Protein AF-0000000079938559 (afdb_homodimer)

Foldseek 3Di:
DPPPVVVVVVVVVVVVVVVCVVPCCPPCPPVLVVLLVLLLVLQLQLLQQLLLLLLVCLVQQNDDLLLQLLLLLVLLVVLVVVLVVVCVVVVHDPCVVVDPVLLVLLLVLLQLSLLLSSLLSLLSNWFFLLLLLLLLLLLLLLLQVCCCVVVVDDQDPLSVLLNVLSVVLLVLSLVCCVVQGDPPDDNVSNVSSSVSSNVSSNSLSVSLQSLLVSLVVPDDVSVLSVSSSSSSVSSNVVSQVVCVVVVHHPVVLVVCQDPRGNVHNVVSVVSSNSSNVSSVSNSSSLSSNCNSDNSSVSSLSSSVSSLVSSVVSCVPVVRDCDPSNVVSVVSSVSSSVSSVVVVVVVVVVVVVVVVVVVVVVVVVVVD/DPPPPVVVVVVVVVVVCVVCVVPVVPPCPPVNVVLLVLLLVLQLQLLQQLLVLLLVCLVQQNDDLLLQLLLLLVLLVVLVVVLVVVCVVVVHDPCVVVDPVLLVLLLVLLQLSLLLSSLLSLLSNWFFLLLLLLLLLLLLLLLQVCCCVPVVDDQDPLSVLLNVLSVVLLVLSLVCCVVQGDPPDDNVSNVSSSVSSNVSSNSLSVSLQSLLVSLVVPDDPSVLSVSSSSSSVSSNVVSQVVQVVVVHHPVVLVVCQDPRGNVHNVVSVVSSNSSNVSSVSNSSSLSSNCNSDNSLVSSLSSSVSSLVSSVVSCVPVVRDCDPSNVVSVVSSVSSSVSSVVVVVVVVVVVVVVVVVVVVVVVVVVVD

Solvent-accessible surface area (backbone atoms only — not comparable to full-atom values): 36363 Å² total; per-residue (Å²): 140,80,70,63,68,61,57,58,52,51,48,52,52,44,52,52,43,53,61,50,61,64,57,57,82,47,71,69,45,70,62,55,54,48,53,51,52,50,21,49,51,29,25,53,54,9,47,48,50,22,56,54,39,53,39,51,42,39,74,39,49,45,78,57,48,42,57,54,24,25,31,45,28,59,31,34,69,70,47,50,64,54,51,51,51,51,24,68,73,69,71,46,64,87,74,67,86,64,44,73,64,56,52,54,49,26,36,53,50,6,43,50,50,30,52,30,38,40,24,41,28,44,10,50,65,43,36,48,54,34,58,42,28,57,37,35,44,41,17,59,38,39,35,52,51,48,40,33,69,74,69,62,45,84,79,48,72,37,44,51,48,15,36,51,29,32,51,50,18,49,49,47,50,61,69,42,38,82,74,56,50,51,89,90,59,53,72,69,53,39,50,51,11,49,52,27,20,42,47,22,13,46,44,48,36,51,48,39,52,54,50,36,60,56,46,70,76,50,89,50,69,65,56,53,54,52,41,48,37,43,14,24,46,36,12,27,50,52,26,50,51,48,25,49,71,72,75,32,51,75,63,46,52,52,47,34,24,70,74,42,26,77,79,33,43,69,51,43,51,48,43,46,52,48,25,15,53,23,26,34,32,20,52,49,10,47,53,46,36,23,66,75,64,32,33,67,57,37,51,52,50,53,40,56,46,26,56,51,34,26,53,46,21,36,72,75,69,58,48,77,75,50,72,65,52,50,51,23,48,50,32,37,53,51,16,50,51,28,38,54,50,35,52,49,50,50,52,49,51,52,51,52,51,51,48,52,51,50,53,51,53,50,56,56,67,76,100,136,83,74,59,66,63,56,56,53,52,47,53,53,46,52,54,44,52,64,52,57,61,55,72,74,53,77,72,43,72,61,53,55,48,51,50,51,50,22,50,50,29,25,52,54,8,48,47,50,22,55,54,38,53,39,51,42,39,75,41,49,45,78,58,49,42,57,54,25,24,31,46,28,58,28,35,69,71,46,50,63,54,51,51,52,50,25,68,73,69,70,46,64,87,74,67,86,63,42,73,64,56,50,54,49,26,36,53,50,6,44,51,48,31,50,31,37,39,24,41,29,45,10,50,65,45,36,50,53,33,56,42,27,57,38,35,45,41,18,58,39,40,36,51,52,48,40,33,68,73,68,62,45,85,79,47,72,38,45,49,47,15,36,52,29,31,50,50,18,49,50,47,49,61,71,41,40,83,73,56,48,51,88,90,60,54,71,68,53,38,50,52,10,49,52,27,21,41,49,22,14,47,43,48,37,51,48,39,52,54,51,36,62,54,45,70,76,50,89,51,71,66,57,52,55,51,40,48,36,43,16,25,46,36,14,26,51,51,25,48,52,48,24,49,71,71,74,32,52,76,62,46,53,52,48,36,22,70,72,42,27,74,81,33,44,69,51,42,52,50,44,47,52,47,24,15,53,24,26,35,30,20,51,50,10,47,53,46,37,24,67,76,63,32,33,66,57,38,51,52,50,52,41,57,47,25,56,53,33,26,53,45,21,37,71,74,69,59,49,78,76,51,72,66,52,49,50,24,50,50,32,37,52,52,16,51,50,27,39,54,49,36,53,49,50,50,51,47,52,51,51,52,51,51,48,53,51,49,52,51,54,51,56,57,67,76,100

Radius of gyration: 33.61 Å; Cα contacts (8 Å, |Δi|>4): 898; chains: 2; bounding box: 85×91×62 Å

Structure (mmCIF, N/CA/C/O backbone):
data_AF-0000000079938559-model_v1
#
loop_
_entity.id
_entity.type
_entity.pdbx_description
1 polymer 'Probable purine permease'
#
loop_
_atom_site.group_PDB
_atom_site.id
_atom_site.type_symbol
_atom_site.label_atom_id
_atom_site.label_alt_id
_atom_site.label_comp_id
_atom_site.label_asym_id
_atom_site.label_entity_id
_atom_site.label_seq_id
_atom_site.pdbx_PDB_ins_code
_atom_site.Cartn_x
_atom_site.Cartn_y
_atom_site.Cartn_z
_atom_site.occupancy
_atom_site.B_iso_or_equiv
_atom_site.auth_seq_id
_atom_site.auth_comp_id
_atom_site.auth_asym_id
_atom_site.auth_atom_id
_atom_site.pdbx_PDB_model_num
ATOM 1 N N . MET A 1 1 ? 52.281 -33.75 9.203 1 24.31 1 MET A N 1
ATOM 2 C CA . MET A 1 1 ? 51.469 -33.969 8.008 1 24.31 1 MET A CA 1
ATOM 3 C C . MET A 1 1 ? 50.375 -32.938 7.875 1 24.31 1 MET A C 1
ATOM 5 O O . MET A 1 1 ? 49.188 -33.219 8.031 1 24.31 1 MET A O 1
ATOM 9 N N . GLU A 1 2 ? 50.562 -31.609 8.328 1 29.75 2 GLU A N 1
ATOM 10 C CA . GLU A 1 2 ? 49.844 -30.391 8.641 1 29.75 2 GLU A CA 1
ATOM 11 C C . GLU A 1 2 ? 49.438 -29.641 7.371 1 29.75 2 GLU A C 1
ATOM 13 O O . GLU A 1 2 ? 48.844 -28.562 7.441 1 29.75 2 GLU A O 1
ATOM 18 N N . ASN A 1 3 ? 50.031 -30 6.168 1 33.53 3 ASN A N 1
ATOM 19 C CA . ASN A 1 3 ? 49.969 -29.172 4.965 1 33.53 3 ASN A CA 1
ATOM 20 C C . ASN A 1 3 ? 48.625 -29.391 4.23 1 33.53 3 ASN A C 1
ATOM 22 O O . ASN A 1 3 ? 48.5 -28.984 3.072 1 33.53 3 ASN A O 1
ATOM 26 N N . ALA A 1 4 ? 47.781 -30.203 4.672 1 37.44 4 ALA A N 1
ATOM 27 C CA . ALA A 1 4 ? 46.656 -30.641 3.857 1 37.44 4 ALA A CA 1
ATOM 28 C C . ALA A 1 4 ? 45.594 -29.547 3.742 1 37.44 4 ALA A C 1
ATOM 30 O O . ALA A 1 4 ? 44.75 -29.578 2.85 1 37.44 4 ALA A O 1
ATOM 31 N N . PRO A 1 5 ? 45.562 -28.672 4.789 1 41.84 5 PRO A N 1
ATOM 32 C CA . PRO A 1 5 ? 44.375 -27.797 4.703 1 41.84 5 PRO A CA 1
ATOM 33 C C . PRO A 1 5 ? 44.531 -26.734 3.613 1 41.84 5 PRO A C 1
ATOM 35 O O . PRO A 1 5 ? 43.531 -26.078 3.244 1 41.84 5 PRO A O 1
ATOM 38 N N . GLN A 1 6 ? 45.75 -26.344 3.189 1 37.72 6 GLN A N 1
ATOM 39 C CA . GLN A 1 6 ? 45.938 -25.281 2.223 1 37.72 6 GLN A CA 1
ATOM 40 C C . GLN A 1 6 ? 45.531 -25.703 0.821 1 37.72 6 GLN A C 1
ATOM 42 O O . GLN A 1 6 ? 45.125 -24.875 0.005 1 37.72 6 GLN A O 1
ATOM 47 N N . ALA A 1 7 ? 45.719 -26.953 0.452 1 38.47 7 ALA A N 1
ATOM 48 C CA . ALA A 1 7 ? 45.438 -27.406 -0.907 1 38.47 7 ALA A CA 1
ATOM 49 C C . ALA A 1 7 ? 43.938 -27.359 -1.189 1 38.47 7 ALA A C 1
ATOM 51 O O . ALA A 1 7 ? 43.5 -27.031 -2.303 1 38.47 7 ALA A O 1
ATOM 52 N N . GLN A 1 8 ? 43.094 -27.703 -0.12 1 34.47 8 GLN A N 1
ATOM 53 C CA . GLN A 1 8 ? 41.656 -27.719 -0.363 1 34.47 8 GLN A CA 1
ATOM 54 C C . GLN A 1 8 ? 41.125 -26.297 -0.535 1 34.47 8 GLN A C 1
ATOM 56 O O . GLN A 1 8 ? 40.156 -26.094 -1.259 1 34.47 8 GLN A O 1
ATOM 61 N N . ALA A 1 9 ? 41.719 -25.312 0.162 1 37.81 9 ALA A N 1
ATOM 62 C CA . ALA A 1 9 ? 41.25 -23.938 -0.044 1 37.81 9 ALA A CA 1
ATOM 63 C C . ALA A 1 9 ? 41.625 -23.438 -1.444 1 37.81 9 ALA A C 1
ATOM 65 O O . ALA A 1 9 ? 40.844 -22.719 -2.066 1 37.81 9 ALA A O 1
ATOM 66 N N . GLN A 1 10 ? 42.812 -23.781 -1.834 1 34.56 10 GLN A N 1
ATOM 67 C CA . GLN A 1 10 ? 43.188 -23.344 -3.166 1 34.56 10 GLN A CA 1
ATOM 68 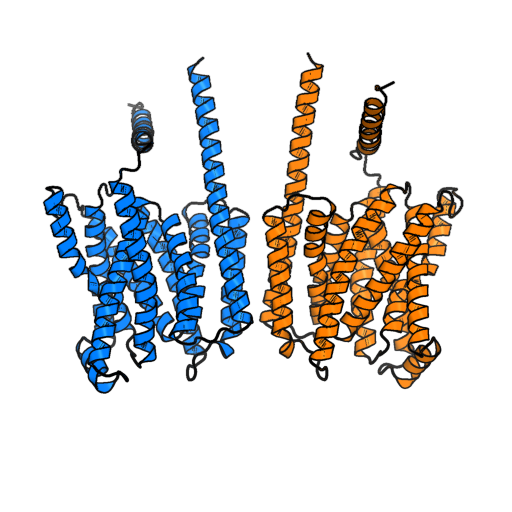C C . GLN A 1 10 ? 42.344 -23.984 -4.242 1 34.56 10 GLN A C 1
ATOM 70 O O . GLN A 1 10 ? 42.031 -23.359 -5.266 1 34.56 10 GLN A O 1
ATOM 75 N N . ALA A 1 11 ? 41.906 -25.281 -4.031 1 36.03 11 ALA A N 1
ATOM 76 C CA . ALA A 1 11 ? 41.062 -25.938 -5.02 1 36.03 11 ALA A CA 1
ATOM 77 C C . ALA A 1 11 ? 39.656 -25.344 -5.02 1 36.03 11 ALA A C 1
ATOM 79 O O . ALA A 1 11 ? 39.031 -25.234 -6.07 1 36.03 11 ALA A O 1
ATOM 80 N N . GLU A 1 12 ? 39.125 -24.969 -3.809 1 36.56 12 GLU A N 1
ATOM 81 C CA . GLU A 1 12 ? 37.812 -24.359 -3.789 1 36.56 12 GLU A CA 1
ATOM 82 C C . GLU A 1 12 ? 37.844 -22.969 -4.395 1 36.56 12 GLU A C 1
ATOM 84 O O . GLU A 1 12 ? 36.906 -22.562 -5.094 1 36.56 12 GLU A O 1
ATOM 89 N N . THR A 1 13 ? 38.938 -22.188 -4.121 1 36.44 13 THR A N 1
ATOM 90 C CA . THR A 1 13 ? 39.062 -20.891 -4.781 1 36.44 13 THR A CA 1
ATOM 91 C C . THR A 1 13 ? 39.312 -21.062 -6.273 1 36.44 13 THR A C 1
ATOM 93 O O . THR A 1 13 ? 38.875 -20.25 -7.086 1 36.44 13 THR A O 1
ATOM 96 N N . ALA A 1 14 ? 40.125 -22.094 -6.656 1 35.94 14 ALA A N 1
ATOM 97 C CA . ALA A 1 14 ? 40.375 -22.344 -8.078 1 35.94 14 ALA A CA 1
ATOM 98 C C . ALA A 1 14 ? 39.094 -22.812 -8.781 1 35.94 14 ALA A C 1
ATOM 100 O O . ALA A 1 14 ? 38.844 -22.453 -9.93 1 35.94 14 ALA A O 1
ATOM 101 N N . SER A 1 15 ? 38.406 -23.75 -8.109 1 31.62 15 SER A N 1
ATOM 102 C CA . SER A 1 15 ? 37.156 -24.203 -8.742 1 31.62 15 SER A CA 1
ATOM 103 C C . SER A 1 15 ? 36.125 -23.078 -8.805 1 31.62 15 SER A C 1
ATOM 105 O O . SER A 1 15 ? 35.344 -23.016 -9.758 1 31.62 15 SER A O 1
ATOM 107 N N . SER A 1 16 ? 36.031 -22.203 -7.734 1 36 16 SER A N 1
ATOM 108 C CA . SER A 1 16 ? 35.125 -21.062 -7.855 1 36 16 SER A CA 1
ATOM 109 C C . SER A 1 16 ? 35.625 -20.078 -8.914 1 36 16 SER A C 1
ATOM 111 O O . SER A 1 16 ? 34.812 -19.453 -9.609 1 36 16 SER A O 1
ATOM 113 N N . THR A 1 17 ? 37 -19.875 -8.992 1 34.97 17 THR A N 1
ATOM 114 C CA . THR A 1 17 ? 37.594 -19.031 -10.016 1 34.97 17 THR A CA 1
ATOM 115 C C . THR A 1 17 ? 37.375 -19.625 -11.406 1 34.97 17 THR A C 1
ATOM 117 O O . THR A 1 17 ? 37.219 -18.891 -12.383 1 34.97 17 THR A O 1
ATOM 120 N N . GLN A 1 18 ? 37.656 -20.938 -11.492 1 33.56 18 GLN A N 1
ATOM 121 C CA . GLN A 1 18 ? 37.469 -21.484 -12.828 1 33.56 18 GLN A CA 1
ATOM 122 C C . GLN A 1 18 ? 36.031 -21.297 -13.305 1 33.56 18 GLN A C 1
ATOM 124 O O . GLN A 1 18 ? 35.781 -21.031 -14.484 1 33.56 18 GLN A O 1
ATOM 129 N N . ASN A 1 19 ? 35.062 -21.547 -12.359 1 34.47 19 ASN A N 1
ATOM 130 C CA . ASN A 1 19 ? 33.688 -21.406 -12.836 1 34.47 19 ASN A CA 1
ATOM 131 C C . ASN A 1 19 ? 33.344 -19.938 -13.062 1 34.47 19 ASN A C 1
ATOM 133 O O . ASN A 1 19 ? 32.406 -19.625 -13.82 1 34.47 19 ASN A O 1
ATOM 137 N N . HIS A 1 20 ? 34 -18.938 -12.289 1 33.53 20 HIS A N 1
ATOM 138 C CA . HIS A 1 20 ? 33.75 -17.547 -12.633 1 33.53 20 HIS A CA 1
ATOM 139 C C . HIS A 1 20 ? 34.469 -17.172 -13.93 1 33.53 20 HIS A C 1
ATOM 141 O O . HIS A 1 20 ? 34.156 -16.141 -14.531 1 33.53 20 HIS A O 1
ATOM 147 N N . THR A 1 21 ? 35.719 -17.625 -14.141 1 34.19 21 THR A N 1
ATOM 148 C CA . THR A 1 21 ? 36.406 -17.25 -15.383 1 34.19 21 THR A CA 1
ATOM 149 C C . THR A 1 21 ? 35.562 -17.672 -16.594 1 34.19 21 THR A C 1
ATOM 151 O O . THR A 1 21 ? 35.844 -17.297 -17.719 1 34.19 21 THR A O 1
ATOM 154 N N . HIS A 1 22 ? 34.875 -18.688 -16.5 1 29.72 22 HIS A N 1
ATOM 155 C CA . HIS A 1 22 ? 33.938 -18.672 -17.625 1 29.72 22 HIS A CA 1
ATOM 156 C C . HIS A 1 22 ? 33.031 -17.438 -17.562 1 29.72 22 HIS A C 1
ATOM 158 O O . HIS A 1 22 ? 31.922 -17.484 -17.016 1 29.72 22 HIS A O 1
ATOM 164 N N . LYS A 1 23 ? 33.406 -16.297 -16.812 1 33.25 23 LYS A N 1
ATOM 165 C CA . LYS A 1 23 ? 32.938 -15 -17.297 1 33.25 23 LYS A CA 1
ATOM 166 C C . LYS A 1 23 ? 32.875 -14.984 -18.828 1 33.25 23 LYS A C 1
ATOM 168 O O . LYS A 1 23 ? 33.906 -15 -19.5 1 33.25 23 LYS A O 1
ATOM 173 N N . GLU A 1 24 ? 32 -15.57 -19.328 1 32.53 24 GLU A N 1
ATOM 174 C CA . GLU A 1 24 ? 31.359 -15.328 -20.609 1 32.53 24 GLU A CA 1
ATOM 175 C C . GLU A 1 24 ? 31.219 -13.828 -20.875 1 32.53 24 GLU A C 1
ATOM 177 O O . GLU A 1 24 ? 30.469 -13.133 -20.188 1 32.53 24 GLU A O 1
ATOM 182 N N . THR A 1 25 ? 32.125 -12.93 -20.781 1 36.91 25 THR A N 1
ATOM 183 C CA . THR A 1 25 ? 31.891 -11.984 -21.875 1 36.91 25 THR A CA 1
ATOM 184 C C . THR A 1 25 ? 31.031 -12.625 -22.969 1 36.91 25 THR A C 1
ATOM 186 O O . THR A 1 25 ? 31.562 -13.141 -23.953 1 36.91 25 THR A O 1
ATOM 189 N N . LYS A 1 26 ? 30.609 -13.734 -22.625 1 40.03 26 LYS A N 1
ATOM 190 C CA . LYS A 1 26 ? 29.922 -14.695 -23.484 1 40.03 26 LYS A CA 1
ATOM 191 C C . LYS A 1 26 ? 29.172 -13.984 -24.594 1 40.03 26 LYS A C 1
ATOM 193 O O . LYS A 1 26 ? 28.25 -13.203 -24.328 1 40.03 26 LYS A O 1
ATOM 198 N N . THR A 1 27 ? 29.734 -13.453 -25.453 1 41.72 27 THR A N 1
ATOM 199 C CA . THR A 1 27 ? 29.062 -13.328 -26.734 1 41.72 27 THR A CA 1
ATOM 200 C C . THR A 1 27 ? 27.797 -14.188 -26.781 1 41.72 27 THR A C 1
ATOM 202 O O . THR A 1 27 ? 27.875 -15.422 -26.812 1 41.72 27 THR A O 1
ATOM 205 N N . THR A 1 28 ? 26.953 -14.016 -25.828 1 55.56 28 THR A N 1
ATOM 206 C CA . THR A 1 28 ? 25.656 -14.68 -25.781 1 55.56 28 THR A CA 1
ATOM 207 C C . THR A 1 28 ? 25.297 -15.258 -27.156 1 55.56 28 THR A C 1
ATOM 209 O O . THR A 1 28 ? 25.047 -14.516 -28.094 1 55.56 28 THR A O 1
ATOM 212 N N . SER A 1 29 ? 25.922 -16.516 -27.422 1 76.56 29 SER A N 1
ATOM 213 C CA . SER A 1 29 ? 25.719 -17.281 -28.656 1 76.56 29 SER A CA 1
ATOM 214 C C . SER A 1 29 ? 24.297 -17.156 -29.156 1 76.56 29 SER A C 1
ATOM 216 O O . SER A 1 29 ? 23.375 -16.906 -28.375 1 76.56 29 SER A O 1
ATOM 218 N N . LYS A 1 30 ? 24.188 -16.734 -30.344 1 86.06 30 LYS A N 1
ATOM 219 C CA . LYS A 1 30 ? 22.906 -16.703 -31.047 1 86.06 30 LYS A CA 1
ATOM 220 C C . LYS A 1 30 ? 22.016 -17.859 -30.594 1 86.06 30 LYS A C 1
ATOM 222 O O . LYS A 1 30 ? 20.797 -17.703 -30.469 1 86.06 30 LYS A O 1
ATOM 227 N N . ILE A 1 31 ? 22.719 -18.875 -30.172 1 82.94 31 ILE A N 1
ATOM 228 C CA . ILE A 1 31 ? 21.953 -20.062 -29.766 1 82.94 31 ILE A CA 1
ATOM 229 C C . ILE A 1 31 ? 21.359 -19.828 -28.375 1 82.94 31 ILE A C 1
ATOM 231 O O . ILE A 1 31 ? 20.234 -20.234 -28.094 1 82.94 31 ILE A O 1
ATOM 235 N N . TYR A 1 32 ? 22.141 -19.188 -27.547 1 88.88 32 TYR A N 1
ATOM 236 C CA . TYR A 1 32 ? 21.672 -18.891 -26.203 1 88.88 32 TYR A CA 1
ATOM 237 C C . TYR A 1 32 ? 20.469 -17.969 -26.234 1 88.88 32 TYR A C 1
ATOM 239 O O . TYR A 1 32 ? 19.453 -18.219 -25.562 1 88.88 32 TYR A O 1
ATOM 247 N N . MET A 1 33 ? 20.531 -16.984 -27.094 1 90.81 33 MET A N 1
ATOM 248 C CA . MET A 1 33 ? 19.438 -16.031 -27.203 1 90.81 33 MET A CA 1
ATOM 249 C C . MET A 1 33 ? 18.203 -16.672 -27.828 1 90.81 33 MET A C 1
ATOM 251 O O . MET A 1 33 ? 17.062 -16.328 -27.469 1 90.81 33 MET A O 1
ATOM 255 N N . LEU A 1 34 ? 18.438 -17.531 -28.703 1 90.06 34 LEU A N 1
ATOM 256 C CA . LEU A 1 34 ? 17.328 -18.234 -29.328 1 90.06 34 LEU A CA 1
ATOM 257 C C . LEU A 1 34 ? 16.641 -19.156 -28.328 1 90.06 34 LEU A C 1
ATOM 259 O O . LEU A 1 34 ? 15.406 -19.203 -28.266 1 90.06 34 LEU A O 1
ATOM 263 N N . LEU A 1 35 ? 17.422 -19.859 -27.547 1 90 35 LEU A N 1
ATOM 264 C CA . LEU A 1 35 ? 16.859 -20.766 -26.547 1 90 35 LEU A CA 1
ATOM 265 C C . LEU A 1 35 ? 16.109 -20 -25.469 1 90 35 LEU A C 1
ATOM 267 O O . LEU A 1 35 ? 15.039 -20.422 -25.031 1 90 35 LEU A O 1
ATOM 271 N N . LEU A 1 36 ? 16.688 -18.922 -25.141 1 92.62 36 LEU A N 1
ATOM 272 C CA . LEU A 1 36 ? 16.031 -18.062 -24.141 1 92.62 36 LEU A CA 1
ATOM 273 C C . LEU A 1 36 ? 14.703 -17.547 -24.672 1 92.62 36 LEU A C 1
ATOM 275 O O . LEU A 1 36 ? 13.695 -17.562 -23.953 1 92.62 36 LEU A O 1
ATOM 279 N N . GLY A 1 37 ? 14.703 -17.062 -25.906 1 93.56 37 GLY A N 1
ATOM 280 C CA . GLY A 1 37 ? 13.484 -16.578 -26.516 1 93.56 37 GLY A CA 1
ATOM 281 C C . GLY A 1 37 ? 12.406 -17.625 -26.641 1 93.56 37 GLY A C 1
ATOM 282 O O . GLY A 1 37 ? 11.234 -17.359 -26.359 1 93.56 37 GLY A O 1
ATOM 283 N N . ILE A 1 38 ? 12.781 -18.828 -26.922 1 93.5 38 ILE A N 1
ATOM 284 C CA . ILE A 1 38 ? 11.836 -19.938 -27.078 1 93.5 38 ILE A CA 1
ATOM 285 C C . ILE A 1 38 ? 11.234 -20.281 -25.719 1 93.5 38 ILE A C 1
ATOM 287 O O . ILE A 1 38 ? 10.023 -20.5 -25.609 1 93.5 38 ILE A O 1
ATOM 291 N N . ASN A 1 39 ? 12.047 -20.359 -24.75 1 94 39 ASN A N 1
ATOM 292 C CA . ASN A 1 39 ? 11.539 -20.688 -23.422 1 94 39 ASN A CA 1
ATOM 293 C C . ASN A 1 39 ? 10.625 -19.594 -22.875 1 94 39 ASN A C 1
ATOM 295 O O . ASN A 1 39 ? 9.641 -19.891 -22.203 1 94 39 ASN A O 1
ATOM 299 N N . TYR A 1 40 ? 10.93 -18.391 -23.188 1 93.44 40 TYR A N 1
ATOM 300 C CA . TYR A 1 40 ? 10.055 -17.297 -22.781 1 93.44 40 TYR A CA 1
ATOM 301 C C . TYR A 1 40 ? 8.703 -17.391 -23.469 1 93.44 40 TYR A C 1
ATOM 303 O O . TYR A 1 40 ? 7.664 -17.172 -22.844 1 93.44 40 TYR A O 1
ATOM 311 N N . LEU A 1 41 ? 8.758 -17.656 -24.688 1 94.56 41 LEU A N 1
ATOM 312 C CA . LEU A 1 41 ? 7.516 -17.797 -25.453 1 94.56 41 LEU A CA 1
ATOM 313 C C . LEU A 1 41 ? 6.684 -18.953 -24.922 1 94.56 41 LEU A C 1
ATOM 315 O O . LEU A 1 41 ? 5.461 -18.844 -24.797 1 94.56 41 LEU A O 1
ATOM 319 N N . CYS A 1 42 ? 7.34 -20.047 -24.609 1 94.56 42 CYS A N 1
ATOM 320 C CA . CYS A 1 42 ? 6.656 -21.203 -24.031 1 94.56 42 CYS A CA 1
ATOM 321 C C . CYS A 1 42 ? 6.047 -20.859 -22.688 1 94.56 42 CYS A C 1
ATOM 323 O O . CYS A 1 42 ? 4.902 -21.219 -22.406 1 94.56 42 CYS A O 1
ATOM 325 N N . LEU A 1 43 ? 6.773 -20.172 -21.984 1 95.38 43 LEU A N 1
ATOM 326 C CA . LEU A 1 43 ? 6.297 -19.797 -20.656 1 95.38 43 LEU A CA 1
ATOM 327 C C . LEU A 1 43 ? 5.102 -18.859 -20.766 1 95.38 43 LEU A C 1
ATOM 329 O O . LEU A 1 43 ? 4.109 -19.016 -20.047 1 95.38 43 LEU A O 1
ATOM 333 N N . PHE A 1 44 ? 5.168 -17.922 -21.641 1 94.75 44 PHE A N 1
ATOM 334 C CA . PHE A 1 44 ? 4.113 -16.922 -21.812 1 94.75 44 PHE A CA 1
ATOM 335 C C . PHE A 1 44 ? 2.826 -17.594 -22.297 1 94.75 44 PHE A C 1
ATOM 337 O O . PHE A 1 44 ? 1.78 -17.469 -21.656 1 94.75 44 PHE A O 1
ATOM 344 N N . VAL A 1 45 ? 2.986 -18.328 -23.328 1 94.44 45 VAL A N 1
ATOM 345 C CA . VAL A 1 45 ? 1.818 -18.969 -23.906 1 94.44 45 VAL A CA 1
ATOM 346 C C . VAL A 1 45 ? 1.286 -20.047 -22.953 1 94.44 45 VAL A C 1
ATOM 348 O O . VAL A 1 45 ? 0.074 -20.156 -22.75 1 94.44 45 VAL A O 1
ATOM 351 N N . GLY A 1 46 ? 2.154 -20.766 -22.406 1 95.75 46 GLY A N 1
ATOM 352 C CA . GLY A 1 46 ? 1.76 -21.828 -21.5 1 95.75 46 GLY A CA 1
ATOM 353 C C . GLY A 1 46 ? 1.067 -21.328 -20.25 1 95.75 46 GLY A C 1
ATOM 354 O O . GLY A 1 46 ? 0.003 -21.828 -19.875 1 95.75 46 GLY A O 1
ATOM 355 N N . SER A 1 47 ? 1.62 -20.344 -19.641 1 94.81 47 SER A N 1
ATOM 356 C CA . SER A 1 47 ? 1.105 -19.859 -18.375 1 94.81 47 SER A CA 1
ATOM 357 C C . SER A 1 47 ? -0.269 -19.219 -18.531 1 94.81 47 SER A C 1
ATOM 359 O O . SER A 1 47 ? -1.191 -19.5 -17.766 1 94.81 47 SER A O 1
ATOM 361 N N . VAL A 1 48 ? -0.476 -18.422 -19.516 1 94.75 48 VAL A N 1
ATOM 362 C CA . VAL A 1 48 ? -1.726 -17.703 -19.719 1 94.75 48 VAL A CA 1
ATOM 363 C C . VAL A 1 48 ? -2.824 -18.672 -20.156 1 94.75 48 VAL A C 1
ATOM 365 O O . VAL A 1 48 ? -3.898 -18.703 -19.547 1 94.75 48 VAL A O 1
ATOM 368 N N . THR A 1 49 ? -2.479 -19.516 -21.078 1 95.38 49 THR A N 1
ATOM 369 C CA . THR A 1 49 ? -3.492 -20.391 -21.641 1 95.38 49 THR A CA 1
ATOM 370 C C . THR A 1 49 ? -3.854 -21.5 -20.641 1 95.38 49 THR A C 1
ATOM 372 O O . THR A 1 49 ? -5.023 -21.875 -20.531 1 95.38 49 THR A O 1
ATOM 375 N N . SER A 1 50 ? -2.891 -21.984 -19.969 1 96.19 50 SER A N 1
ATOM 376 C CA . SER A 1 50 ? -3.164 -23.062 -19.031 1 96.19 50 SER A CA 1
ATOM 377 C C . SER A 1 50 ? -4.047 -22.578 -17.891 1 96.19 50 SER A C 1
ATOM 379 O O . SER A 1 50 ? -4.961 -23.281 -17.453 1 96.19 50 SER A O 1
ATOM 381 N N . THR A 1 51 ? -3.777 -21.406 -17.391 1 95.44 51 THR A N 1
ATOM 382 C CA . THR A 1 51 ? -4.566 -20.875 -16.281 1 95.44 51 THR A CA 1
ATOM 383 C C . THR A 1 51 ? -6.012 -20.641 -16.719 1 95.44 51 THR A C 1
ATOM 385 O O . THR A 1 51 ? -6.941 -21.016 -15.992 1 95.44 51 THR A O 1
ATOM 388 N N . LEU A 1 52 ? -6.195 -20.109 -17.891 1 95.19 52 LEU A N 1
ATOM 389 C CA . LEU A 1 52 ? -7.539 -19.828 -18.391 1 95.19 52 LEU A CA 1
ATOM 390 C C . LEU A 1 52 ? -8.281 -21.125 -18.703 1 95.19 52 LEU A C 1
ATOM 392 O O . LEU A 1 52 ? -9.469 -21.25 -18.391 1 95.19 52 LEU A O 1
ATOM 396 N N . LEU A 1 53 ? -7.578 -22.078 -19.234 1 95.25 53 LEU A N 1
ATOM 397 C CA . LEU A 1 53 ? -8.211 -23.359 -19.578 1 95.25 53 LEU A CA 1
ATOM 398 C C . LEU A 1 53 ? -8.555 -24.141 -18.312 1 95.25 53 LEU A C 1
ATOM 400 O O . LEU A 1 53 ? -9.555 -24.875 -18.281 1 95.25 53 LEU A O 1
ATOM 404 N N . SER A 1 54 ? -7.715 -24.047 -17.375 1 95.69 54 SER A N 1
ATOM 405 C CA . SER A 1 54 ? -8.008 -24.719 -16.109 1 95.69 54 SER A CA 1
ATOM 406 C C . SER A 1 54 ? -9.289 -24.172 -15.477 1 95.69 54 SER A C 1
ATOM 408 O O . SER A 1 54 ? -10.086 -24.938 -14.922 1 95.69 54 SER A O 1
ATOM 410 N N . LYS A 1 55 ? -9.461 -22.922 -15.586 1 95.44 55 LYS A N 1
ATOM 411 C CA . LYS A 1 55 ? -10.695 -22.328 -15.07 1 95.44 55 LYS A CA 1
ATOM 412 C C . LYS A 1 55 ? -11.898 -22.734 -15.922 1 95.44 55 LYS A C 1
ATOM 414 O O . LYS A 1 55 ? -13 -22.922 -15.406 1 95.44 55 LYS A O 1
ATOM 419 N N . PHE A 1 56 ? -11.727 -22.828 -17.188 1 94.88 56 PHE A N 1
ATOM 420 C CA . PHE A 1 56 ? -12.773 -23.266 -18.109 1 94.88 56 PHE A CA 1
ATOM 421 C C . PHE A 1 56 ? -13.328 -24.625 -17.672 1 94.88 56 PHE A C 1
ATOM 423 O O . PHE A 1 56 ? -14.539 -24.844 -17.703 1 94.88 56 PHE A O 1
ATOM 430 N N . TYR A 1 57 ? -12.453 -25.453 -17.219 1 94 57 TYR A N 1
ATOM 431 C CA . TYR A 1 57 ? -12.836 -26.781 -16.734 1 94 57 TYR A CA 1
ATOM 432 C C . TYR A 1 57 ? -13.781 -26.672 -15.547 1 94 57 TYR A C 1
ATOM 434 O O . TYR A 1 57 ? -14.82 -27.344 -15.508 1 94 57 TYR A O 1
ATOM 442 N N . PHE A 1 58 ? -13.531 -25.812 -14.672 1 92.38 58 PHE A N 1
ATOM 443 C CA . PHE A 1 58 ? -14.312 -25.719 -13.445 1 92.38 58 PHE A CA 1
ATOM 444 C C . PHE A 1 58 ? -15.586 -24.922 -13.68 1 92.38 58 PHE A C 1
ATOM 446 O O . PHE A 1 58 ? -16.625 -25.188 -13.062 1 92.38 58 PHE A O 1
ATOM 453 N N . ILE A 1 59 ? -15.516 -23.938 -14.5 1 91.5 59 ILE A N 1
ATOM 454 C CA . ILE A 1 59 ? -16.688 -23.109 -14.781 1 91.5 59 ILE A CA 1
ATOM 455 C C . ILE A 1 59 ? -17.766 -23.969 -15.453 1 91.5 59 ILE A C 1
ATOM 457 O O . ILE A 1 59 ? -18.953 -23.781 -15.195 1 91.5 59 ILE A O 1
ATOM 461 N N . HIS A 1 60 ? -17.359 -24.938 -16.25 1 91.81 60 HIS A N 1
ATOM 462 C CA . HIS A 1 60 ? -18.312 -25.766 -16.984 1 91.81 60 HIS A CA 1
ATOM 463 C C . HIS A 1 60 ? -18.547 -27.094 -16.281 1 91.81 60 HIS A C 1
ATOM 465 O O . HIS A 1 60 ? -18.656 -28.141 -16.922 1 91.81 60 HIS A O 1
ATOM 471 N N . LYS A 1 61 ? -18.422 -27.062 -14.969 1 86.81 61 LYS A N 1
ATOM 472 C CA . LYS A 1 61 ? -18.922 -28.094 -14.055 1 86.81 61 LYS A CA 1
ATOM 473 C C . LYS A 1 61 ? -17.953 -29.266 -13.961 1 86.81 61 LYS A C 1
ATOM 475 O O . LYS A 1 61 ? -18.359 -30.391 -13.695 1 86.81 61 LYS A O 1
ATOM 480 N N . GLY A 1 62 ? -16.719 -28.953 -14.352 1 87.62 62 GLY A N 1
ATOM 481 C CA . GLY A 1 62 ? -15.711 -29.891 -13.906 1 87.62 62 GLY A CA 1
ATOM 482 C C . GLY A 1 62 ? -15.539 -29.922 -12.398 1 87.62 62 GLY A C 1
ATOM 483 O O . GLY A 1 62 ? -15.352 -28.875 -11.773 1 87.62 62 GLY A O 1
ATOM 484 N N . SER A 1 63 ? -15.664 -31.016 -11.82 1 82.62 63 SER A N 1
ATOM 485 C CA . SER A 1 63 ? -15.781 -31.016 -10.367 1 82.62 63 SER A CA 1
ATOM 486 C C . SER A 1 63 ? -14.57 -31.688 -9.711 1 82.62 63 SER A C 1
ATOM 488 O O . SER A 1 63 ? -14.336 -31.516 -8.516 1 82.62 63 SER A O 1
ATOM 490 N N . SER A 1 64 ? -13.82 -32.344 -10.508 1 88.94 64 SER A N 1
ATOM 491 C CA . SER A 1 64 ? -12.742 -33.094 -9.867 1 88.94 64 SER A CA 1
ATOM 492 C C . SER A 1 64 ? -11.461 -32.281 -9.805 1 88.94 64 SER A C 1
ATOM 494 O O . SER A 1 64 ? -10.891 -31.922 -10.844 1 88.94 64 SER A O 1
ATOM 496 N N . ARG A 1 65 ? -10.977 -32.094 -8.625 1 92.75 65 ARG A N 1
ATOM 497 C CA . ARG A 1 65 ? -9.734 -31.375 -8.414 1 92.75 65 ARG A CA 1
ATOM 498 C C . ARG A 1 65 ? -8.523 -32.25 -8.742 1 92.75 65 ARG A C 1
ATOM 500 O O . ARG A 1 65 ? -7.484 -31.75 -9.164 1 92.75 65 ARG A O 1
ATOM 507 N N . TRP A 1 66 ? -8.719 -33.469 -8.586 1 92.5 66 TRP A N 1
ATOM 508 C CA . TRP A 1 66 ? -7.629 -34.406 -8.867 1 92.5 66 TRP A CA 1
ATOM 509 C C . T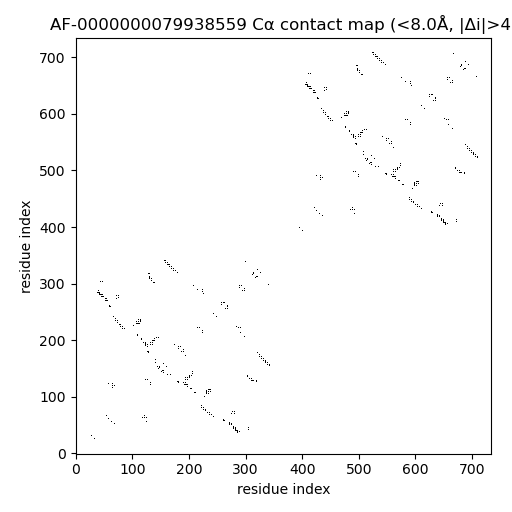RP A 1 66 ? -7.414 -34.562 -10.375 1 92.5 66 TRP A C 1
ATOM 511 O O . TRP A 1 66 ? -6.281 -34.719 -10.828 1 92.5 66 TRP A O 1
ATOM 521 N N . VAL A 1 67 ? -8.5 -34.438 -11.117 1 92.25 67 VAL A N 1
ATOM 522 C CA . VAL A 1 67 ? -8.367 -34.469 -12.57 1 92.25 67 VAL A CA 1
ATOM 523 C C . VAL A 1 67 ? -7.617 -33.219 -13.039 1 92.25 67 VAL A C 1
ATOM 525 O O . VAL A 1 67 ? -6.715 -33.312 -13.875 1 92.25 67 VAL A O 1
ATOM 528 N N . SER A 1 68 ? -8.039 -32.156 -12.469 1 93.81 68 SER A N 1
ATOM 529 C CA . SER A 1 68 ? -7.355 -30.906 -12.82 1 93.81 68 SER A CA 1
ATOM 530 C C . SER A 1 68 ? -5.879 -30.969 -12.445 1 93.81 68 SER A C 1
ATOM 532 O O . SER A 1 68 ? -5.031 -30.406 -13.156 1 93.81 68 SER A O 1
ATOM 534 N N . THR A 1 69 ? -5.508 -31.547 -11.32 1 95.62 69 THR A N 1
ATOM 535 C CA . THR A 1 69 ? -4.121 -31.703 -10.891 1 95.62 69 THR A CA 1
ATOM 536 C C . THR A 1 69 ? -3.373 -32.656 -11.836 1 95.62 69 THR A C 1
ATOM 538 O O . THR A 1 69 ? -2.229 -32.375 -12.203 1 95.62 69 THR A O 1
ATOM 541 N N . TRP A 1 70 ? -4 -33.656 -12.219 1 94.81 70 TRP A N 1
ATOM 542 C CA . TRP A 1 70 ? -3.412 -34.656 -13.078 1 94.81 70 TRP A CA 1
ATOM 543 C C . TRP A 1 70 ? -3.102 -34.094 -14.461 1 94.81 70 TRP A C 1
ATOM 545 O O . TRP A 1 70 ? -2.031 -34.344 -15.016 1 94.81 70 TRP A O 1
ATOM 555 N N . VAL A 1 71 ? -3.953 -33.344 -15.008 1 94.44 71 VAL A N 1
ATOM 556 C CA . VAL A 1 71 ? -3.797 -32.812 -16.359 1 94.44 71 VAL A CA 1
ATOM 557 C C . VAL A 1 71 ? -2.631 -31.844 -16.406 1 94.44 71 VAL A C 1
ATOM 559 O O . VAL A 1 71 ? -2.049 -31.609 -17.469 1 94.44 71 VAL A O 1
ATOM 562 N N . GLN A 1 72 ? -2.258 -31.234 -15.273 1 96.06 72 GLN A N 1
ATOM 563 C CA . GLN A 1 72 ? -1.158 -30.281 -15.227 1 96.06 72 GLN A CA 1
ATOM 564 C C . GLN A 1 72 ? 0.181 -30.969 -15.484 1 96.06 72 GLN A C 1
ATOM 566 O O . GLN A 1 72 ? 1.074 -30.391 -16.094 1 96.06 72 GLN A O 1
ATOM 571 N N . SER A 1 73 ? 0.336 -32.188 -15 1 94.44 73 SER A N 1
ATOM 572 C CA . SER A 1 73 ? 1.643 -32.812 -15.078 1 94.44 73 SER A CA 1
ATOM 573 C C . SER A 1 73 ? 1.618 -34 -16.047 1 94.44 73 SER A C 1
ATOM 575 O O . SER A 1 73 ? 2.666 -34.562 -16.375 1 94.44 73 SER A O 1
ATOM 577 N N . ALA A 1 74 ? 0.527 -34.344 -16.625 1 94.06 74 ALA A N 1
ATOM 578 C CA . ALA A 1 74 ? 0.368 -35.531 -17.453 1 94.06 74 ALA A CA 1
ATOM 579 C C . ALA A 1 74 ? 1.009 -35.344 -18.828 1 94.06 74 ALA A C 1
ATOM 581 O O . ALA A 1 74 ? 1.104 -36.281 -19.609 1 94.06 74 ALA A O 1
ATOM 582 N N . GLY A 1 75 ? 1.464 -34.219 -19.141 1 94.31 75 GLY A N 1
ATOM 583 C CA . GLY A 1 75 ? 2.039 -33.969 -20.453 1 94.31 75 GLY A CA 1
ATOM 584 C C . GLY A 1 75 ? 3.5 -34.344 -20.547 1 94.31 75 GLY A C 1
ATOM 585 O O . GLY A 1 75 ? 4.16 -34.062 -21.547 1 94.31 75 GLY A O 1
ATOM 586 N N . PHE A 1 76 ? 4.051 -35.094 -19.594 1 93.62 76 PHE A N 1
ATOM 587 C CA . PHE A 1 76 ? 5.48 -35.375 -19.547 1 93.62 76 PHE A CA 1
ATOM 588 C C . PHE A 1 76 ? 5.91 -36.219 -20.734 1 93.62 76 PHE A C 1
ATOM 590 O O . PHE A 1 76 ? 7.035 -36.094 -21.219 1 93.62 76 PHE A O 1
ATOM 597 N N . PRO A 1 77 ? 5.086 -37.062 -21.312 1 92.81 77 PRO A N 1
ATOM 598 C CA . PRO A 1 77 ? 5.512 -37.844 -22.484 1 92.81 77 PRO A CA 1
ATOM 599 C C . PRO A 1 77 ? 5.754 -36.969 -23.719 1 92.81 77 PRO A C 1
ATOM 601 O O . PRO A 1 77 ? 6.438 -37.406 -24.656 1 92.81 77 PRO A O 1
ATOM 604 N N . LEU A 1 78 ? 5.18 -35.875 -23.766 1 92.12 78 LEU A N 1
ATOM 605 C CA . LEU A 1 78 ? 5.402 -34.969 -24.891 1 92.12 78 LEU A CA 1
ATOM 606 C C . LEU A 1 78 ? 6.859 -34.531 -24.938 1 92.12 78 LEU A C 1
ATOM 608 O O . LEU A 1 78 ? 7.305 -34 -25.953 1 92.12 78 LEU A O 1
ATOM 612 N N . LEU A 1 79 ? 7.578 -34.781 -23.859 1 92.06 79 LEU A N 1
ATOM 613 C CA . LEU A 1 79 ? 8.984 -34.406 -23.797 1 92.06 79 LEU A CA 1
ATOM 614 C C . LEU A 1 79 ? 9.867 -35.438 -24.453 1 92.06 79 LEU A C 1
ATOM 616 O O . LEU A 1 79 ? 11.031 -35.188 -24.766 1 92.06 79 LEU A O 1
ATOM 620 N N . LEU A 1 80 ? 9.391 -36.656 -24.719 1 90.44 80 LEU A N 1
ATOM 621 C CA . LEU A 1 80 ? 10.188 -37.75 -25.234 1 90.44 80 LEU A CA 1
ATOM 622 C C . LEU A 1 80 ? 10.695 -37.438 -26.625 1 90.44 80 LEU A C 1
ATOM 624 O O . LEU A 1 80 ? 11.883 -37.625 -26.922 1 90.44 80 LEU A O 1
ATOM 628 N N . PRO A 1 81 ? 9.789 -36.906 -27.5 1 88.12 81 PRO A N 1
ATOM 629 C CA . PRO A 1 81 ? 10.312 -36.562 -28.828 1 88.12 81 PRO A CA 1
ATOM 630 C C . PRO A 1 81 ? 11.375 -35.469 -28.75 1 88.12 81 PRO A C 1
ATOM 632 O O . PRO A 1 81 ? 12.32 -35.438 -29.547 1 88.12 81 PRO A O 1
ATOM 635 N N . LEU A 1 82 ? 11.227 -34.562 -27.828 1 86.12 82 LEU A N 1
ATOM 636 C CA . LEU A 1 82 ? 12.211 -33.5 -27.656 1 86.12 82 LEU A CA 1
ATOM 637 C C . LEU A 1 82 ? 13.539 -34.094 -27.172 1 86.12 82 LEU A C 1
ATOM 639 O O . LEU A 1 82 ? 14.602 -33.688 -27.641 1 86.12 82 LEU A O 1
ATOM 643 N N . ILE A 1 83 ? 13.484 -35 -26.266 1 86.75 83 ILE A N 1
ATOM 644 C CA . ILE A 1 83 ? 14.68 -35.656 -25.75 1 86.75 83 ILE A CA 1
ATOM 645 C C . ILE A 1 83 ? 15.375 -36.406 -26.875 1 86.75 83 ILE A C 1
ATOM 647 O O . ILE A 1 83 ? 16.594 -36.344 -27.031 1 86.75 83 ILE A O 1
ATOM 651 N N . TYR A 1 84 ? 14.602 -37.062 -27.625 1 86 84 TYR A N 1
ATOM 652 C CA . TYR A 1 84 ? 15.148 -37.812 -28.75 1 86 84 TYR A CA 1
ATOM 653 C C . TYR A 1 84 ? 15.836 -36.906 -29.734 1 86 84 TYR A C 1
ATOM 655 O O . TYR A 1 84 ? 16.922 -37.219 -30.234 1 86 84 TYR A O 1
ATOM 663 N N . PHE A 1 85 ? 15.203 -35.875 -30.016 1 85.44 85 PHE A N 1
ATOM 664 C CA . PHE A 1 85 ? 15.758 -34.906 -30.953 1 85.44 85 PHE A CA 1
ATOM 665 C C . PHE A 1 85 ? 17.062 -34.344 -30.422 1 85.44 85 PHE A C 1
ATOM 667 O O . PHE A 1 85 ? 18.047 -34.188 -31.156 1 85.44 85 PHE A O 1
ATOM 674 N N . LEU A 1 86 ? 17.156 -34 -29.172 1 82.81 86 LEU A N 1
ATOM 675 C CA . LEU A 1 86 ? 18.344 -33.406 -28.578 1 82.81 86 LEU A CA 1
ATOM 676 C C . LEU A 1 86 ? 19.484 -34.406 -28.531 1 82.81 86 LEU A C 1
ATOM 678 O O . LEU A 1 86 ? 20.656 -34.031 -28.734 1 82.81 86 LEU A O 1
ATOM 682 N N . PHE A 1 87 ? 19.203 -35.625 -28.359 1 83.06 87 PHE A N 1
ATOM 683 C CA . PHE A 1 87 ? 20.219 -36.656 -28.312 1 83.06 87 PHE A CA 1
ATOM 684 C C . PHE A 1 87 ? 20.766 -36.938 -29.703 1 83.06 87 PHE A C 1
ATOM 686 O O . PHE A 1 87 ? 21.984 -37.125 -29.875 1 83.06 87 PHE A O 1
ATOM 693 N N . ARG A 1 88 ? 19.922 -36.906 -30.594 1 82.25 88 ARG A N 1
ATOM 694 C CA . ARG A 1 88 ? 20.344 -37.125 -31.969 1 82.25 88 ARG A CA 1
ATOM 695 C C . ARG A 1 88 ? 21.234 -35.969 -32.469 1 82.25 88 ARG A C 1
ATOM 697 O O . ARG A 1 88 ? 22.203 -36.219 -33.188 1 82.25 88 ARG A O 1
ATOM 704 N N . SER A 1 89 ? 20.953 -34.844 -32 1 81.81 89 SER A N 1
ATOM 705 C CA . SER A 1 89 ? 21.703 -33.688 -32.469 1 81.81 89 SER A CA 1
ATOM 706 C C . SER A 1 89 ? 23.031 -33.531 -31.734 1 81.81 89 SER A C 1
ATOM 708 O O . SER A 1 89 ? 23.984 -33 -32.281 1 81.81 89 SER A O 1
ATOM 710 N N . THR A 1 90 ? 23.156 -33.969 -30.484 1 78.69 90 THR A N 1
ATOM 711 C CA . THR A 1 90 ? 24.375 -33.781 -29.703 1 78.69 90 THR A CA 1
ATOM 712 C C . THR A 1 90 ? 25.219 -35.031 -29.672 1 78.69 90 THR A C 1
ATOM 714 O O . THR A 1 90 ? 26.391 -35 -29.328 1 78.69 90 THR A O 1
ATOM 717 N N . GLY A 1 91 ? 24.672 -36.125 -30.062 1 78.44 91 GLY A N 1
ATOM 718 C CA . GLY A 1 91 ? 25.391 -37.406 -30.078 1 78.44 91 GLY A CA 1
ATOM 719 C C . GLY A 1 91 ? 25.484 -38.062 -28.703 1 78.44 91 GLY A C 1
ATOM 720 O O . GLY A 1 91 ? 26.219 -39.031 -28.516 1 78.44 91 GLY A O 1
ATOM 721 N N . ARG A 1 92 ? 24.734 -37.562 -27.828 1 79.88 92 ARG A N 1
ATOM 722 C CA . ARG A 1 92 ? 24.766 -38.094 -26.469 1 79.88 92 ARG A CA 1
ATOM 723 C C . ARG A 1 92 ? 23.641 -39.094 -26.266 1 79.88 92 ARG A C 1
ATOM 725 O O . ARG A 1 92 ? 22.578 -38.969 -26.875 1 79.88 92 ARG A O 1
ATOM 732 N N . ARG A 1 93 ? 23.922 -40.156 -25.469 1 83.38 93 ARG A N 1
ATOM 733 C CA . ARG A 1 93 ? 22.875 -41.094 -25.109 1 83.38 93 ARG A CA 1
ATOM 734 C C . ARG A 1 93 ? 21.984 -40.5 -24.016 1 83.38 93 ARG A C 1
ATOM 736 O O . ARG A 1 93 ? 22.453 -39.781 -23.141 1 83.38 93 ARG A O 1
ATOM 743 N N . PRO A 1 94 ? 20.672 -40.875 -24.141 1 83.12 94 PRO A N 1
ATOM 744 C CA . PRO A 1 94 ? 19.75 -40.375 -23.109 1 83.12 94 PRO A CA 1
ATOM 745 C C . PRO A 1 94 ? 20.141 -40.844 -21.703 1 83.12 94 PRO A C 1
ATOM 747 O O . PRO A 1 94 ? 20.594 -42 -21.531 1 83.12 94 PRO A O 1
ATOM 750 N N . PHE A 1 95 ? 20.109 -39.938 -20.719 1 84.31 95 PHE A N 1
ATOM 751 C CA . PHE A 1 95 ? 20.281 -40.219 -19.297 1 84.31 95 PHE A CA 1
ATOM 752 C C . PHE A 1 95 ? 21.734 -40.562 -18.984 1 84.31 95 PHE A C 1
ATOM 754 O O . PHE A 1 95 ? 22.016 -41.25 -18.016 1 84.31 95 PHE A O 1
ATOM 761 N N . THR A 1 96 ? 22.531 -40.156 -19.969 1 79.94 96 THR A N 1
ATOM 762 C CA . THR A 1 96 ? 23.953 -40.25 -19.688 1 79.94 96 THR A CA 1
ATOM 763 C C . THR A 1 96 ? 24.391 -39.219 -18.672 1 79.94 96 THR A C 1
ATOM 765 O O . THR A 1 96 ? 24.156 -38 -18.859 1 79.94 96 THR A O 1
ATOM 768 N N . GLY A 1 97 ? 24.922 -39.531 -17.594 1 79.38 97 GLY A N 1
ATOM 769 C CA . GLY A 1 97 ? 25.375 -38.625 -16.547 1 79.38 97 GLY A CA 1
ATOM 770 C C . GLY A 1 97 ? 24.312 -38.344 -15.5 1 79.38 97 GLY A C 1
ATOM 771 O O . GLY A 1 97 ? 24.516 -37.531 -14.609 1 79.38 97 GLY A O 1
ATOM 772 N N . PHE A 1 98 ? 23.172 -38.938 -15.852 1 86.19 98 PHE A N 1
ATOM 773 C CA . PHE A 1 98 ? 22.078 -38.812 -14.891 1 86.19 98 PHE A CA 1
ATOM 774 C C . PHE A 1 98 ? 22.344 -39.656 -13.664 1 86.19 98 PHE A C 1
ATOM 776 O O . PHE A 1 98 ? 21.969 -40.844 -13.625 1 86.19 98 PHE A O 1
ATOM 783 N N . THR A 1 99 ? 22.969 -39.062 -12.617 1 87.25 99 THR A N 1
ATOM 784 C CA . THR A 1 99 ? 23.391 -39.75 -11.398 1 87.25 99 THR A CA 1
ATOM 785 C C . THR A 1 99 ? 22.188 -40.094 -10.523 1 87.25 99 THR A C 1
ATOM 787 O O . THR A 1 99 ? 21.094 -39.562 -10.727 1 87.25 99 THR A O 1
ATOM 790 N N . SER A 1 100 ? 22.406 -41.031 -9.633 1 91.44 100 SER A N 1
ATOM 791 C CA . SER A 1 100 ? 21.359 -41.406 -8.688 1 91.44 100 SER A CA 1
ATOM 792 C C . SER A 1 100 ? 20.922 -40.219 -7.855 1 91.44 100 SER A C 1
ATOM 794 O O . SER A 1 100 ? 19.75 -40.094 -7.496 1 91.44 100 SER A O 1
ATOM 796 N N . TYR A 1 101 ? 21.797 -39.344 -7.633 1 91.88 101 TYR A N 1
ATOM 797 C CA . TYR A 1 101 ? 21.469 -38.125 -6.891 1 91.88 101 TYR A CA 1
ATOM 798 C C . TYR A 1 101 ? 20.469 -37.281 -7.66 1 91.88 101 TYR A C 1
ATOM 800 O O . TYR A 1 101 ? 19.484 -36.812 -7.094 1 91.88 101 TYR A O 1
ATOM 808 N N . LEU A 1 102 ? 20.734 -37.094 -8.914 1 93.25 102 LEU A N 1
ATOM 809 C CA . LEU A 1 102 ? 19.844 -36.281 -9.742 1 93.25 102 LEU A CA 1
ATOM 810 C C . LEU A 1 102 ? 18.469 -36.906 -9.859 1 93.25 102 LEU A C 1
ATOM 812 O O . LEU A 1 102 ? 17.453 -36.219 -9.898 1 93.25 102 LEU A O 1
ATOM 816 N N . LEU A 1 103 ? 18.453 -38.219 -9.859 1 94.06 103 LEU A N 1
ATOM 817 C CA . LEU A 1 103 ? 17.188 -38.906 -9.953 1 94.06 103 LEU A CA 1
ATOM 818 C C . LEU A 1 103 ? 16.344 -38.719 -8.688 1 94.06 103 LEU A C 1
ATOM 820 O O . LEU A 1 103 ? 15.156 -38.406 -8.773 1 94.06 103 LEU A O 1
ATOM 824 N N . VAL A 1 104 ? 17 -38.812 -7.559 1 95 104 VAL A N 1
ATOM 825 C CA . VAL A 1 104 ? 16.297 -38.688 -6.289 1 95 104 VAL A CA 1
ATOM 826 C C . VAL A 1 104 ? 15.828 -37.219 -6.117 1 95 104 VAL A C 1
ATOM 828 O O . VAL A 1 104 ? 14.711 -37 -5.672 1 95 104 VAL A O 1
ATOM 831 N N . MET A 1 105 ? 16.656 -36.344 -6.492 1 94.56 105 MET A N 1
ATOM 832 C CA . MET A 1 105 ? 16.281 -34.938 -6.359 1 94.56 105 MET A CA 1
ATOM 833 C C . MET A 1 105 ? 15.156 -34.594 -7.316 1 94.56 105 MET A C 1
ATOM 835 O O . MET A 1 105 ? 14.227 -33.875 -6.945 1 94.56 105 MET A O 1
ATOM 839 N N . SER A 1 106 ? 15.289 -35.031 -8.508 1 95.19 106 SER A N 1
ATOM 840 C CA . SER A 1 106 ? 14.227 -34.781 -9.469 1 95.19 106 SER A CA 1
ATOM 841 C C . SER A 1 106 ? 12.898 -35.375 -9.008 1 95.19 106 SER A C 1
ATOM 843 O O . SER A 1 106 ? 11.852 -34.75 -9.172 1 95.19 106 SER A O 1
ATOM 845 N N . PHE A 1 107 ? 13.008 -36.531 -8.445 1 95.81 107 PHE A N 1
ATOM 846 C CA . PHE A 1 107 ? 11.805 -37.156 -7.949 1 95.81 107 PHE A CA 1
ATOM 847 C C . PHE A 1 107 ? 11.203 -36.375 -6.793 1 95.81 107 PHE A C 1
ATOM 849 O O . PHE A 1 107 ? 9.984 -36.188 -6.738 1 95.81 107 PHE A O 1
ATOM 856 N N . THR A 1 108 ? 11.992 -35.969 -5.898 1 95.5 108 THR A N 1
ATOM 857 C CA . THR A 1 108 ? 11.531 -35.188 -4.738 1 95.5 108 THR A CA 1
ATOM 858 C C . THR A 1 108 ? 10.938 -33.844 -5.168 1 95.5 108 THR A C 1
ATOM 860 O O . THR A 1 108 ? 9.883 -33.469 -4.68 1 95.5 108 THR A O 1
ATOM 863 N N . ILE A 1 109 ? 11.555 -33.188 -6.078 1 95.62 109 ILE A N 1
ATOM 864 C CA . ILE A 1 109 ? 11.039 -31.938 -6.605 1 95.62 109 ILE A CA 1
ATOM 865 C C . ILE A 1 109 ? 9.727 -32.188 -7.348 1 95.62 109 ILE A C 1
ATOM 867 O O . ILE A 1 109 ? 8.82 -31.359 -7.297 1 95.62 109 ILE A O 1
ATOM 871 N N . GLY A 1 110 ? 9.672 -33.281 -8.016 1 96.38 110 GLY A N 1
ATOM 872 C CA . GLY A 1 110 ? 8.445 -33.656 -8.695 1 96.38 110 GLY A CA 1
ATOM 873 C C . GLY A 1 110 ? 7.27 -33.812 -7.754 1 96.38 110 GLY A C 1
ATOM 874 O O . GLY A 1 110 ? 6.148 -33.406 -8.078 1 96.38 110 GLY A O 1
ATOM 875 N N . LEU A 1 111 ? 7.535 -34.375 -6.625 1 95.62 111 LEU A N 1
ATOM 876 C CA . LEU A 1 111 ? 6.48 -34.5 -5.629 1 95.62 111 LEU A CA 1
ATOM 877 C C . LEU A 1 111 ? 6.031 -33.125 -5.129 1 95.62 111 LEU A C 1
ATOM 879 O O . LEU A 1 111 ? 4.84 -32.906 -4.898 1 95.62 111 LEU A O 1
ATOM 883 N N . LEU A 1 112 ? 6.965 -32.281 -4.988 1 95.31 112 LEU A N 1
ATOM 884 C CA . LEU A 1 112 ? 6.648 -30.891 -4.605 1 95.31 112 LEU A CA 1
ATOM 885 C C . LEU A 1 112 ? 5.801 -30.219 -5.672 1 95.31 112 LEU A C 1
ATOM 887 O O . LEU A 1 112 ? 4.863 -29.484 -5.352 1 95.31 112 LEU A O 1
ATOM 891 N N . LEU A 1 113 ? 6.18 -30.453 -6.828 1 95.75 113 LEU A N 1
ATOM 892 C CA . LEU A 1 113 ? 5.418 -29.922 -7.953 1 95.75 113 LEU A CA 1
ATOM 893 C C . LEU A 1 113 ? 3.988 -30.469 -7.941 1 95.75 113 LEU A C 1
ATOM 895 O O . LEU A 1 113 ? 3.039 -29.719 -8.18 1 95.75 113 LEU A O 1
ATOM 899 N N . GLY A 1 114 ? 3.875 -31.719 -7.695 1 96.38 114 GLY A N 1
ATOM 900 C CA . GLY A 1 114 ? 2.549 -32.312 -7.609 1 96.38 114 GLY A CA 1
ATOM 901 C C . GLY A 1 114 ? 1.689 -31.703 -6.523 1 96.38 114 GLY A C 1
ATOM 902 O O . GLY A 1 114 ? 0.502 -31.438 -6.734 1 96.38 114 GLY A O 1
ATOM 903 N N . LEU A 1 115 ? 2.279 -31.484 -5.426 1 95.81 115 LEU A N 1
ATOM 904 C CA . LEU A 1 115 ? 1.57 -30.828 -4.328 1 95.81 115 LEU A CA 1
ATOM 905 C C . LEU A 1 115 ? 1.195 -29.406 -4.695 1 95.81 115 LEU A C 1
ATOM 907 O O . LEU A 1 115 ? 0.1 -28.938 -4.367 1 95.81 115 LEU A O 1
ATOM 911 N N . ASN A 1 116 ? 2.104 -28.719 -5.285 1 96.56 116 ASN A N 1
ATOM 912 C CA . ASN A 1 116 ? 1.827 -27.375 -5.762 1 96.56 116 ASN A CA 1
ATOM 913 C C . ASN A 1 116 ? 0.662 -27.359 -6.746 1 96.56 116 ASN A C 1
ATOM 915 O O . ASN A 1 116 ? -0.194 -26.469 -6.688 1 96.56 116 ASN A O 1
ATOM 919 N N . ASN A 1 117 ? 0.65 -28.312 -7.621 1 97.5 117 ASN A N 1
ATOM 920 C CA . ASN A 1 117 ? -0.433 -28.438 -8.594 1 97.5 117 ASN A CA 1
ATOM 921 C C . ASN A 1 117 ? -1.777 -28.656 -7.906 1 97.5 117 ASN A C 1
ATOM 923 O O . ASN A 1 117 ? -2.795 -28.109 -8.328 1 97.5 117 ASN A O 1
ATOM 927 N N . LEU A 1 118 ? -1.747 -29.484 -6.934 1 97.12 118 LEU A N 1
ATOM 928 C CA . LEU A 1 118 ? -2.977 -29.75 -6.195 1 97.12 118 LEU A CA 1
ATOM 929 C C . LEU A 1 118 ? -3.5 -28.469 -5.535 1 97.12 118 LEU A C 1
ATOM 931 O O . LEU A 1 118 ? -4.691 -28.172 -5.629 1 97.12 118 LEU A O 1
ATOM 935 N N . LEU A 1 119 ? -2.633 -27.766 -4.926 1 97.5 119 LEU A N 1
ATOM 936 C CA . LEU A 1 119 ? -3.021 -26.531 -4.27 1 97.5 119 LEU A CA 1
ATOM 937 C C . LEU A 1 119 ? -3.549 -25.516 -5.285 1 97.5 119 LEU A C 1
ATOM 939 O O . LEU A 1 119 ? -4.539 -24.828 -5.023 1 97.5 119 LEU A O 1
ATOM 943 N N . PHE A 1 120 ? -2.904 -25.484 -6.367 1 96.69 120 PHE A N 1
ATOM 944 C CA . PHE A 1 120 ? -3.352 -24.609 -7.453 1 96.69 120 PHE A CA 1
ATOM 945 C C . PHE A 1 120 ? -4.746 -25 -7.922 1 96.69 120 PHE A C 1
ATOM 947 O O . PHE A 1 120 ? -5.594 -24.141 -8.156 1 96.69 120 PHE A O 1
ATOM 954 N N . SER A 1 121 ? -5.004 -26.25 -8.023 1 96.62 121 SER A N 1
ATOM 955 C CA . SER A 1 121 ? -6.301 -26.75 -8.484 1 96.62 121 SER A CA 1
ATOM 956 C C . SER A 1 121 ? -7.402 -26.422 -7.48 1 96.62 121 SER A C 1
ATOM 958 O O . SER A 1 121 ? -8.516 -26.047 -7.867 1 96.62 121 SER A O 1
ATOM 960 N N . VAL A 1 122 ? -7.055 -26.547 -6.27 1 96.5 122 VAL A N 1
ATOM 961 C CA . VAL A 1 122 ? -8.016 -26.203 -5.23 1 96.5 122 VAL A CA 1
ATOM 962 C C . VAL A 1 122 ? -8.344 -24.703 -5.293 1 96.5 122 VAL A C 1
ATOM 964 O O . VAL A 1 122 ? -9.508 -24.312 -5.246 1 96.5 122 VAL A O 1
ATOM 967 N N . GLY A 1 123 ? -7.371 -23.953 -5.438 1 96.56 123 GLY A N 1
ATOM 968 C CA . GLY A 1 123 ? -7.57 -22.516 -5.543 1 96.56 123 GLY A CA 1
ATOM 969 C C . GLY A 1 123 ? -8.375 -22.109 -6.766 1 96.56 123 GLY A C 1
ATOM 970 O O . GLY A 1 123 ? -9.32 -21.328 -6.66 1 96.56 123 GLY A O 1
ATOM 971 N N . THR A 1 124 ? -8.023 -22.719 -7.84 1 95.06 124 THR A N 1
ATOM 972 C CA . THR A 1 124 ? -8.672 -22.375 -9.102 1 95.06 124 THR A CA 1
ATOM 973 C C . THR A 1 124 ? -10.125 -22.844 -9.102 1 95.06 124 THR A C 1
ATOM 975 O O . THR A 1 124 ? -10.969 -22.25 -9.789 1 95.06 124 THR A O 1
ATOM 978 N N . SER A 1 125 ? -10.484 -23.797 -8.344 1 95.38 125 SER A N 1
ATOM 979 C CA . SER A 1 125 ? -11.852 -24.312 -8.305 1 95.38 125 SER A CA 1
ATOM 980 C C . SER A 1 125 ? -12.766 -23.391 -7.504 1 95.38 125 SER A C 1
ATOM 982 O O . SER A 1 125 ? -13.961 -23.297 -7.793 1 95.38 125 SER A O 1
ATOM 984 N N . TYR A 1 126 ? -12.227 -22.672 -6.574 1 95.81 126 TYR A N 1
ATOM 985 C CA . TYR A 1 126 ? -13.086 -21.922 -5.668 1 95.81 126 TYR A CA 1
ATOM 986 C C . TYR A 1 126 ? -12.969 -20.422 -5.934 1 95.81 126 TYR A C 1
ATOM 988 O O . TYR A 1 126 ? -13.906 -19.656 -5.652 1 95.81 126 TYR A O 1
ATOM 996 N N . LEU A 1 127 ? -11.891 -20.031 -6.48 1 96.25 127 LEU A N 1
ATOM 997 C CA . LEU A 1 127 ? -11.648 -18.609 -6.617 1 96.25 127 LEU A CA 1
ATOM 998 C C . LEU A 1 127 ? -11.734 -18.172 -8.078 1 96.25 127 LEU A C 1
ATOM 1000 O O . LEU A 1 127 ? -11.523 -18.984 -8.984 1 96.25 127 LEU A O 1
ATOM 1004 N N . PRO A 1 128 ? -12.141 -16.906 -8.297 1 95.81 128 PRO A N 1
ATOM 1005 C CA . PRO A 1 128 ? -12 -16.375 -9.656 1 95.81 128 PRO A CA 1
ATOM 1006 C C . PRO A 1 128 ? -10.547 -16.328 -10.117 1 95.81 128 PRO A C 1
ATOM 1008 O O . PRO A 1 128 ? -9.633 -16.281 -9.289 1 95.81 128 PRO A O 1
ATOM 1011 N N . VAL A 1 129 ? -10.359 -16.328 -11.406 1 96 129 VAL A N 1
ATOM 1012 C CA . VAL A 1 129 ? -9.023 -16.359 -11.984 1 96 129 VAL A CA 1
ATOM 1013 C C . VAL A 1 129 ? -8.25 -15.109 -11.562 1 96 129 VAL A C 1
ATOM 1015 O O . VAL A 1 129 ? -7.062 -15.188 -11.234 1 96 129 VAL A O 1
ATOM 1018 N N . SER A 1 130 ? -8.891 -13.977 -11.586 1 95.38 130 SER A N 1
ATOM 1019 C CA . SER A 1 130 ? -8.242 -12.719 -11.242 1 95.38 130 SER A CA 1
ATOM 1020 C C . SER A 1 130 ? -7.742 -12.727 -9.805 1 95.38 130 SER A C 1
ATOM 1022 O O . SER A 1 130 ? -6.602 -12.352 -9.531 1 95.38 130 SER A O 1
ATOM 1024 N N . THR A 1 131 ? -8.547 -13.25 -8.883 1 96.69 131 THR A N 1
ATOM 1025 C CA . THR A 1 131 ? -8.18 -13.297 -7.473 1 96.69 131 THR A CA 1
ATOM 1026 C C . THR A 1 131 ? -7.07 -14.312 -7.234 1 96.69 131 THR A C 1
ATOM 1028 O O . THR A 1 131 ? -6.105 -14.031 -6.52 1 96.69 131 THR A O 1
ATOM 1031 N N . SER A 1 132 ? -7.219 -15.461 -7.812 1 96.62 132 SER A N 1
ATOM 1032 C CA . SER A 1 132 ? -6.195 -16.484 -7.645 1 96.62 132 SER A CA 1
ATOM 1033 C C . SER A 1 132 ? -4.844 -16.016 -8.172 1 96.62 132 SER A C 1
ATOM 1035 O O . SER A 1 132 ? -3.807 -16.297 -7.57 1 96.62 132 SER A O 1
ATOM 1037 N N . SER A 1 133 ? -4.812 -15.359 -9.266 1 96.19 133 SER A N 1
ATOM 1038 C CA . SER A 1 133 ? -3.576 -14.852 -9.852 1 96.19 133 SER A CA 1
ATOM 1039 C C . SER A 1 133 ? -2.934 -13.789 -8.961 1 96.19 133 SER A C 1
ATOM 1041 O O . SER A 1 133 ? -1.713 -13.766 -8.805 1 96.19 133 SER A O 1
ATOM 1043 N N . LEU A 1 134 ? -3.736 -12.961 -8.422 1 96.12 134 LEU A N 1
ATOM 1044 C CA . LEU A 1 134 ? -3.215 -11.945 -7.516 1 96.12 134 LEU A CA 1
ATOM 1045 C C . LEU A 1 134 ? -2.613 -12.578 -6.27 1 96.12 134 LEU A C 1
ATOM 1047 O O . LEU A 1 134 ? -1.548 -12.164 -5.809 1 96.12 134 LEU A O 1
ATOM 1051 N N . LEU A 1 135 ? -3.266 -13.562 -5.789 1 97.25 135 LEU A N 1
ATOM 1052 C CA . LEU A 1 135 ? -2.773 -14.25 -4.602 1 97.25 135 LEU A CA 1
ATOM 1053 C C . LEU A 1 135 ? -1.478 -14.992 -4.902 1 97.25 135 LEU A C 1
ATOM 1055 O O . LEU A 1 135 ? -0.571 -15.039 -4.066 1 97.25 135 LEU A O 1
ATOM 1059 N N . LEU A 1 136 ? -1.405 -15.492 -6.047 1 96.5 136 LEU A N 1
ATOM 1060 C CA . LEU A 1 136 ? -0.201 -16.219 -6.441 1 96.5 136 LEU A CA 1
ATOM 1061 C C . LEU A 1 136 ? 0.983 -15.258 -6.574 1 96.5 136 LEU A C 1
ATOM 1063 O O . LEU A 1 136 ? 2.137 -15.672 -6.43 1 96.5 136 LEU A O 1
ATOM 1067 N N . SER A 1 137 ? 0.711 -14.039 -6.828 1 94.5 137 SER A N 1
ATOM 1068 C CA . SER A 1 137 ? 1.771 -13.039 -6.941 1 94.5 137 SER A CA 1
ATOM 1069 C C . SER A 1 137 ? 2.502 -12.859 -5.613 1 94.5 137 SER A C 1
ATOM 1071 O O . SER A 1 137 ? 3.617 -12.336 -5.582 1 94.5 137 SER A O 1
ATOM 1073 N N . SER A 1 138 ? 1.933 -13.328 -4.547 1 93.88 138 SER A N 1
ATOM 1074 C CA . SER A 1 138 ? 2.574 -13.258 -3.238 1 93.88 138 SER A CA 1
ATOM 1075 C C . SER A 1 138 ? 3.82 -14.141 -3.188 1 93.88 138 SER A C 1
ATOM 1077 O O . SER A 1 138 ? 4.605 -14.055 -2.238 1 93.88 138 SER A O 1
ATOM 1079 N N . GLN A 1 139 ? 4.008 -14.906 -4.207 1 94.44 139 GLN A N 1
ATOM 1080 C CA . GLN A 1 139 ? 5.188 -15.766 -4.238 1 94.44 139 GLN A CA 1
ATOM 1081 C C . GLN A 1 139 ? 6.469 -14.938 -4.137 1 94.44 139 GLN A C 1
ATOM 1083 O O . GLN A 1 139 ? 7.469 -15.398 -3.58 1 94.44 139 GLN A O 1
ATOM 1088 N N . LEU A 1 140 ? 6.473 -13.703 -4.621 1 92.88 140 LEU A N 1
ATOM 1089 C CA . LEU A 1 140 ? 7.645 -12.836 -4.535 1 92.88 140 LEU A CA 1
ATOM 1090 C C . LEU A 1 140 ? 7.957 -12.492 -3.082 1 92.88 140 LEU A C 1
ATOM 1092 O O . LEU A 1 140 ? 9.125 -12.445 -2.688 1 92.88 140 LEU A O 1
ATOM 1096 N N . ALA A 1 141 ? 6.93 -12.219 -2.355 1 94.12 141 ALA A N 1
ATOM 1097 C CA . ALA A 1 141 ? 7.121 -11.938 -0.935 1 94.12 141 ALA A CA 1
ATOM 1098 C C . ALA A 1 141 ? 7.695 -13.156 -0.21 1 94.12 141 ALA A C 1
ATOM 1100 O O . ALA A 1 141 ? 8.586 -13.016 0.633 1 94.12 141 ALA A O 1
ATOM 1101 N N . PHE A 1 142 ? 7.238 -14.297 -0.577 1 94.5 142 PHE A N 1
ATOM 1102 C CA . PHE A 1 142 ? 7.73 -15.516 0.046 1 94.5 142 PHE A CA 1
ATOM 1103 C C . PHE A 1 142 ? 9.172 -15.789 -0.362 1 94.5 142 PHE A C 1
ATOM 1105 O O . PHE A 1 142 ? 9.969 -16.281 0.442 1 94.5 142 PHE A O 1
ATOM 1112 N N . ASN A 1 143 ? 9.461 -15.508 -1.592 1 90.88 143 ASN A N 1
ATOM 1113 C CA . ASN A 1 143 ? 10.836 -15.641 -2.055 1 90.88 143 ASN A CA 1
ATOM 1114 C C . ASN A 1 143 ? 11.789 -14.797 -1.218 1 90.88 143 ASN A C 1
ATOM 1116 O O . ASN A 1 143 ? 12.875 -15.25 -0.852 1 90.88 143 ASN A O 1
ATOM 1120 N N . LEU A 1 144 ? 11.414 -13.656 -0.927 1 90.75 144 LEU A N 1
ATOM 1121 C CA . LEU A 1 144 ? 12.242 -12.75 -0.137 1 90.75 144 LEU A CA 1
ATOM 1122 C C . LEU A 1 144 ? 12.383 -13.25 1.296 1 90.75 144 LEU A C 1
ATOM 1124 O O . LEU A 1 144 ? 13.484 -13.258 1.853 1 90.75 144 LEU A O 1
ATOM 1128 N N . VAL A 1 145 ? 11.336 -13.695 1.833 1 90.44 145 VAL A N 1
ATOM 1129 C CA . VAL A 1 145 ? 11.344 -14.156 3.217 1 90.44 145 VAL A CA 1
ATOM 1130 C C . VAL A 1 145 ? 12.188 -15.422 3.338 1 90.44 145 VAL A C 1
ATOM 1132 O O . VAL A 1 145 ? 13.016 -15.531 4.242 1 90.44 145 VAL A O 1
ATOM 1135 N N . LEU A 1 146 ? 12 -16.281 2.404 1 88.88 146 LEU A N 1
ATOM 1136 C CA . LEU A 1 146 ? 12.758 -17.531 2.422 1 88.88 146 LEU A CA 1
ATOM 1137 C C . LEU A 1 146 ? 14.234 -17.266 2.176 1 88.88 146 LEU A C 1
ATOM 1139 O O . LEU A 1 146 ? 15.094 -17.922 2.777 1 88.88 146 LEU A O 1
ATOM 1143 N N . SER A 1 147 ? 14.508 -16.359 1.325 1 84.56 147 SER A N 1
ATOM 1144 C CA . SER A 1 147 ? 15.906 -16 1.075 1 84.56 147 SER A CA 1
ATOM 1145 C C . SER A 1 147 ? 16.547 -15.406 2.316 1 84.56 147 SER A C 1
ATOM 1147 O O . SER A 1 147 ? 17.719 -15.688 2.621 1 84.56 147 SER A O 1
ATOM 1149 N N . ALA A 1 148 ? 15.82 -14.648 2.982 1 86.19 148 ALA A N 1
ATOM 1150 C CA . ALA A 1 148 ? 16.344 -14.023 4.195 1 86.19 148 ALA A CA 1
ATOM 1151 C C . ALA A 1 148 ? 16.531 -15.062 5.301 1 86.19 148 ALA A C 1
ATOM 1153 O O . ALA A 1 148 ? 17.5 -14.992 6.062 1 86.19 148 ALA A O 1
ATOM 1154 N N . VAL A 1 149 ? 15.68 -16.031 5.344 1 85.88 149 VAL A N 1
ATOM 1155 C CA . VAL A 1 149 ? 15.711 -17 6.43 1 85.88 149 VAL A CA 1
ATOM 1156 C C . VAL A 1 149 ? 16.703 -18.109 6.102 1 85.88 149 VAL A C 1
ATOM 1158 O O . VAL A 1 149 ? 17.469 -18.547 6.969 1 85.88 149 VAL A O 1
ATOM 1161 N N . ILE A 1 150 ? 16.734 -18.516 4.863 1 79.56 150 ILE A N 1
ATOM 1162 C CA . ILE A 1 150 ? 17.547 -19.656 4.477 1 79.56 150 ILE A CA 1
ATOM 1163 C C . ILE A 1 150 ? 18.969 -19.188 4.137 1 79.56 150 ILE A C 1
ATOM 1165 O O . ILE A 1 150 ? 19.953 -19.766 4.602 1 79.56 150 ILE A O 1
ATOM 1169 N N . VAL A 1 151 ? 19.141 -18.125 3.393 1 78 151 VAL A N 1
ATOM 1170 C CA . VAL A 1 151 ? 20.438 -17.672 2.902 1 78 151 VAL A CA 1
ATOM 1171 C C . VAL A 1 151 ? 20.938 -16.516 3.764 1 78 151 VAL A C 1
ATOM 1173 O O . VAL A 1 151 ? 22.078 -16.062 3.605 1 78 151 VAL A O 1
ATOM 1176 N N . LYS A 1 152 ? 20.172 -16.031 4.738 1 82.69 152 LYS A N 1
ATOM 1177 C CA . LYS A 1 152 ? 20.531 -14.953 5.668 1 82.69 152 LYS A CA 1
ATOM 1178 C C . LYS A 1 152 ? 20.922 -13.688 4.918 1 82.69 152 LYS A C 1
ATOM 1180 O O . LYS A 1 152 ? 21.938 -13.07 5.234 1 82.69 152 LYS A O 1
ATOM 1185 N N . THR A 1 153 ? 20.219 -13.492 3.885 1 80.88 153 THR A N 1
ATOM 1186 C CA . THR A 1 153 ? 20.469 -12.266 3.145 1 80.88 153 THR A CA 1
ATOM 1187 C C . THR A 1 153 ? 19.828 -11.07 3.842 1 80.88 153 THR A C 1
ATOM 1189 O O . THR A 1 153 ? 18.781 -11.211 4.469 1 80.88 153 THR A O 1
ATOM 1192 N N . LYS A 1 154 ? 20.469 -9.938 3.768 1 83.44 154 LYS A N 1
ATOM 1193 C CA . LYS A 1 154 ? 19.922 -8.719 4.352 1 83.44 154 LYS A CA 1
ATOM 1194 C C . LYS A 1 154 ? 18.719 -8.227 3.557 1 83.44 154 LYS A C 1
ATOM 1196 O O . LYS A 1 154 ? 18.734 -8.227 2.324 1 83.44 154 LYS A O 1
ATOM 1201 N N . ILE A 1 155 ? 17.719 -7.941 4.254 1 85.38 155 ILE A N 1
ATOM 1202 C CA . ILE A 1 155 ? 16.5 -7.438 3.629 1 85.38 155 ILE A CA 1
ATOM 1203 C C . ILE A 1 155 ? 16.609 -5.93 3.428 1 85.38 155 ILE A C 1
ATOM 1205 O O . ILE A 1 155 ? 16.844 -5.184 4.383 1 85.38 155 ILE A O 1
ATOM 1209 N N . SER A 1 156 ? 16.547 -5.5 2.201 1 87.38 156 SER A N 1
ATOM 1210 C CA . SER A 1 156 ? 16.562 -4.078 1.884 1 87.38 156 SER A CA 1
ATOM 1211 C C . SER A 1 156 ? 15.203 -3.445 2.129 1 87.38 156 SER A C 1
ATOM 1213 O O . SER A 1 156 ? 14.203 -4.152 2.291 1 87.38 156 SER A O 1
ATOM 1215 N N . TYR A 1 157 ? 15.172 -2.137 2.193 1 89.19 157 TYR A N 1
ATOM 1216 C CA . TYR A 1 157 ? 13.922 -1.414 2.395 1 89.19 157 TYR A CA 1
ATOM 1217 C C . TYR A 1 157 ? 12.93 -1.717 1.277 1 89.19 157 TYR A C 1
ATOM 1219 O O . TYR A 1 157 ? 11.734 -1.861 1.524 1 89.19 157 TYR A O 1
ATOM 1227 N N . GLN A 1 158 ? 13.406 -1.813 0.07 1 91.62 158 GLN A N 1
ATOM 1228 C CA . GLN A 1 158 ? 12.555 -2.094 -1.076 1 91.62 158 GLN A CA 1
ATOM 1229 C C . GLN A 1 158 ? 11.938 -3.484 -0.976 1 91.62 158 GLN A C 1
ATOM 1231 O O . GLN A 1 158 ? 10.773 -3.684 -1.341 1 91.62 158 GLN A O 1
ATOM 1236 N N . ASN A 1 159 ? 12.734 -4.449 -0.519 1 91.94 159 ASN A N 1
ATOM 1237 C CA . ASN A 1 159 ? 12.234 -5.805 -0.323 1 91.94 159 ASN A CA 1
ATOM 1238 C C . ASN A 1 159 ? 11.164 -5.855 0.766 1 91.94 159 ASN A C 1
ATOM 1240 O O . ASN A 1 159 ? 10.148 -6.543 0.618 1 91.94 159 ASN A O 1
ATOM 1244 N N . LEU A 1 160 ? 11.477 -5.125 1.791 1 92.38 160 LEU A N 1
ATOM 1245 C CA . LEU A 1 160 ? 10.492 -5.055 2.867 1 92.38 160 LEU A CA 1
ATOM 1246 C C . LEU A 1 160 ? 9.203 -4.418 2.379 1 92.38 160 LEU A C 1
ATOM 1248 O O . LEU A 1 160 ? 8.109 -4.863 2.738 1 92.38 160 LEU A O 1
ATOM 1252 N N . ASN A 1 161 ? 9.336 -3.352 1.637 1 94.75 161 ASN A N 1
ATOM 1253 C CA . ASN A 1 161 ? 8.172 -2.693 1.057 1 94.75 161 ASN A CA 1
ATOM 1254 C C . ASN A 1 161 ? 7.34 -3.66 0.214 1 94.75 161 ASN A C 1
ATOM 1256 O O . ASN A 1 161 ? 6.109 -3.619 0.245 1 94.75 161 ASN A O 1
ATOM 1260 N N . CYS A 1 162 ? 7.996 -4.508 -0.565 1 94.75 162 CYS A N 1
ATOM 1261 C CA . CYS A 1 162 ? 7.312 -5.516 -1.371 1 94.75 162 CYS A CA 1
ATOM 1262 C C . CYS A 1 162 ? 6.496 -6.453 -0.493 1 94.75 162 CYS A C 1
ATOM 1264 O O . CYS A 1 162 ? 5.324 -6.711 -0.776 1 94.75 162 CYS A O 1
ATOM 1266 N N . VAL A 1 163 ? 7.105 -6.93 0.55 1 94.88 163 VAL A N 1
ATOM 1267 C CA . VAL A 1 163 ? 6.445 -7.875 1.447 1 94.88 163 VAL A CA 1
ATOM 1268 C C . VAL A 1 163 ? 5.215 -7.223 2.068 1 94.88 163 VAL A C 1
ATOM 1270 O O . VAL A 1 163 ? 4.141 -7.828 2.109 1 94.88 163 VAL A O 1
ATOM 1273 N N . VAL A 1 164 ? 5.355 -5.996 2.492 1 95 164 VAL A N 1
ATOM 1274 C CA . VAL A 1 164 ? 4.258 -5.289 3.143 1 95 164 VAL A CA 1
ATOM 1275 C C . VAL A 1 164 ? 3.127 -5.062 2.143 1 95 164 VAL A C 1
ATOM 1277 O O . VAL A 1 164 ? 1.963 -5.336 2.441 1 95 164 VAL A O 1
ATOM 1280 N N . LEU A 1 165 ? 3.451 -4.602 0.984 1 96.69 165 LEU A N 1
ATOM 1281 C CA . LEU A 1 165 ? 2.447 -4.254 -0.014 1 96.69 165 LEU A CA 1
ATOM 1282 C C . LEU A 1 165 ? 1.7 -5.496 -0.49 1 96.69 165 LEU A C 1
ATOM 1284 O O . LEU A 1 165 ? 0.476 -5.469 -0.638 1 96.69 165 LEU A O 1
ATOM 1288 N N . LEU A 1 166 ? 2.393 -6.574 -0.719 1 96.44 166 LEU A N 1
ATOM 1289 C CA . LEU A 1 166 ? 1.742 -7.801 -1.173 1 96.44 166 LEU A CA 1
ATOM 1290 C C . LEU A 1 166 ? 0.866 -8.391 -0.073 1 96.44 166 LEU A C 1
ATOM 1292 O O . LEU A 1 166 ? -0.196 -8.953 -0.354 1 96.44 166 LEU A O 1
ATOM 1296 N N . THR A 1 167 ? 1.36 -8.273 1.13 1 94.69 167 THR A N 1
ATOM 1297 C CA . THR A 1 167 ? 0.549 -8.727 2.256 1 94.69 167 THR A CA 1
ATOM 1298 C C . THR A 1 167 ? -0.726 -7.895 2.369 1 94.69 167 THR A C 1
ATOM 1300 O O . THR A 1 167 ? -1.812 -8.438 2.566 1 94.69 167 THR A O 1
ATOM 1303 N N . MET A 1 168 ? -0.613 -6.609 2.186 1 96.12 168 MET A N 1
ATOM 1304 C CA . MET A 1 168 ? -1.786 -5.742 2.236 1 96.12 168 MET A CA 1
ATOM 1305 C C . MET A 1 168 ? -2.732 -6.035 1.078 1 96.12 168 MET A C 1
ATOM 1307 O O . MET A 1 168 ? -3.953 -5.977 1.237 1 96.12 168 MET A O 1
ATOM 1311 N N . SER A 1 169 ? -2.182 -6.289 -0.038 1 96.38 169 SER A N 1
ATOM 1312 C CA . SER A 1 169 ? -2.996 -6.648 -1.194 1 96.38 169 SER A CA 1
ATOM 1313 C C . SER A 1 169 ? -3.814 -7.906 -0.925 1 96.38 169 SER A C 1
ATOM 1315 O O . SER A 1 169 ? -5.023 -7.93 -1.17 1 96.38 169 SER A O 1
ATOM 1317 N N . SER A 1 170 ? -3.205 -8.922 -0.386 1 96.19 170 SER A N 1
ATOM 1318 C CA . SER A 1 170 ? -3.893 -10.172 -0.075 1 96.19 170 SER A CA 1
ATOM 1319 C C . SER A 1 170 ? -4.965 -9.961 0.99 1 96.19 170 SER A C 1
ATOM 1321 O O . SER A 1 170 ? -6.035 -10.57 0.927 1 96.19 170 SER A O 1
ATOM 1323 N N . THR A 1 171 ? -4.641 -9.141 1.939 1 95.25 171 THR A N 1
ATOM 1324 C CA . THR A 1 171 ? -5.598 -8.852 3 1 95.25 171 THR A CA 1
ATOM 1325 C C . THR A 1 171 ? -6.832 -8.148 2.436 1 95.25 171 THR A C 1
ATOM 1327 O O . THR A 1 171 ? -7.961 -8.461 2.822 1 95.25 171 THR A O 1
ATOM 1330 N N . LEU A 1 172 ? -6.629 -7.258 1.55 1 95.75 172 LEU A N 1
ATOM 1331 C CA . LEU A 1 172 ? -7.746 -6.555 0.923 1 95.75 172 LEU A CA 1
ATOM 1332 C C . LEU A 1 172 ? -8.625 -7.523 0.14 1 95.75 172 LEU A C 1
ATOM 1334 O O . LEU A 1 172 ? -9.852 -7.398 0.148 1 95.75 172 LEU A O 1
ATOM 1338 N N . LEU A 1 173 ? -8.008 -8.453 -0.479 1 95.44 173 LEU A N 1
ATOM 1339 C CA . LEU A 1 173 ? -8.773 -9.453 -1.224 1 95.44 173 LEU A CA 1
ATOM 1340 C C . LEU A 1 173 ? -9.617 -10.305 -0.283 1 95.44 173 LEU A C 1
ATOM 1342 O O . LEU A 1 173 ? -10.758 -10.641 -0.604 1 95.44 173 LEU A O 1
ATOM 1346 N N . ALA A 1 174 ? -9 -10.641 0.808 1 94.62 174 ALA A N 1
ATOM 1347 C CA . ALA A 1 174 ? -9.734 -11.406 1.807 1 94.62 174 ALA A CA 1
ATOM 1348 C C . ALA A 1 174 ? -10.945 -10.633 2.312 1 94.62 174 ALA A C 1
ATOM 1350 O O . ALA A 1 174 ? -12.023 -11.211 2.52 1 94.62 174 ALA A O 1
ATOM 1351 N N . LEU A 1 175 ? -10.766 -9.352 2.461 1 91.62 175 LEU A N 1
ATOM 1352 C CA . LEU A 1 175 ? -11.828 -8.508 2.984 1 91.62 175 LEU A CA 1
ATOM 1353 C C . LEU A 1 175 ? -12.922 -8.297 1.94 1 91.62 175 LEU A C 1
ATOM 1355 O O . LEU A 1 175 ? -14.07 -8.016 2.285 1 91.62 175 LEU A O 1
ATOM 1359 N N . SER A 1 176 ? -12.594 -8.398 0.705 1 91.06 176 SER A N 1
ATOM 1360 C CA . SER A 1 176 ? -13.562 -8.219 -0.373 1 91.06 176 SER A CA 1
ATOM 1361 C C . SER A 1 176 ? -14.195 -9.547 -0.777 1 91.06 176 SER A C 1
ATOM 1363 O O . SER A 1 176 ? -14.703 -9.688 -1.892 1 91.06 176 SER A O 1
ATOM 1365 N N . SER A 1 177 ? -14.234 -10.531 0.046 1 91.12 177 SER A N 1
ATOM 1366 C CA . SER A 1 177 ? -14.703 -11.875 -0.265 1 91.12 177 SER A CA 1
ATOM 1367 C C . SER A 1 177 ? -16.188 -11.875 -0.599 1 91.12 177 SER A C 1
ATOM 1369 O O . SER A 1 177 ? -16.641 -12.688 -1.408 1 91.12 177 SER A O 1
ATOM 1371 N N . SER A 1 178 ? -16.953 -10.984 -0.01 1 88 178 SER A N 1
ATOM 1372 C CA . SER A 1 178 ? -18.391 -10.969 -0.219 1 88 178 SER A CA 1
ATOM 1373 C C . SER A 1 178 ? -18.734 -10.555 -1.644 1 88 178 SER A C 1
ATOM 1375 O O . SER A 1 178 ? -19.703 -11.062 -2.23 1 88 178 SER A O 1
ATOM 1377 N N . VAL A 1 179 ? -17.922 -9.703 -2.17 1 86.69 179 VAL A N 1
ATOM 1378 C CA . VAL A 1 179 ? -18.172 -9.211 -3.52 1 86.69 179 VAL A CA 1
ATOM 1379 C C . VAL A 1 179 ? -17.5 -10.125 -4.539 1 86.69 179 VAL A C 1
ATOM 1381 O O . VAL A 1 179 ? -18.016 -10.336 -5.637 1 86.69 179 VAL A O 1
ATOM 1384 N N . ASP A 1 180 ? -16.422 -10.766 -4.164 1 90.69 180 ASP A N 1
ATOM 1385 C CA . ASP A 1 180 ? -15.562 -11.547 -5.059 1 90.69 180 ASP A CA 1
ATOM 1386 C C . ASP A 1 180 ? -16.047 -12.992 -5.152 1 90.69 180 ASP A C 1
ATOM 1388 O O . ASP A 1 180 ? -15.75 -13.688 -6.125 1 90.69 180 ASP A O 1
ATOM 1392 N N . ARG A 1 181 ? -16.797 -13.398 -4.207 1 89 181 ARG A N 1
ATOM 1393 C CA . ARG A 1 181 ? -17.25 -14.789 -4.121 1 89 181 ARG A CA 1
ATOM 1394 C C . ARG A 1 181 ? -18.234 -15.117 -5.234 1 89 181 ARG A C 1
ATOM 1396 O O . ARG A 1 181 ? -19.234 -14.406 -5.418 1 89 181 ARG A O 1
ATOM 1403 N N . PRO A 1 182 ? -17.797 -16.234 -5.973 1 87.06 182 PRO A N 1
ATOM 1404 C CA . PRO A 1 182 ? -18.734 -16.656 -7.012 1 87.06 182 PRO A CA 1
ATOM 1405 C C . PRO A 1 182 ? -20.125 -16.984 -6.449 1 87.06 182 PRO A C 1
ATOM 1407 O O . PRO A 1 182 ? -20.234 -17.422 -5.305 1 87.06 182 PRO A O 1
ATOM 1410 N N . PRO A 1 183 ? -21.125 -16.75 -7.293 1 87.06 183 PRO A N 1
ATOM 1411 C CA . PRO A 1 183 ? -22.484 -17.016 -6.82 1 87.06 183 PRO A CA 1
ATOM 1412 C C . PRO A 1 183 ? -22.672 -18.469 -6.395 1 87.06 183 PRO A C 1
ATOM 1414 O O . PRO A 1 183 ? -22.203 -19.391 -7.078 1 87.06 183 PRO A O 1
ATOM 1417 N N . GLY A 1 184 ? -23.219 -18.75 -5.273 1 87 184 GLY A N 1
ATOM 1418 C CA . GLY A 1 184 ? -23.531 -20.078 -4.793 1 87 184 GLY A CA 1
ATOM 1419 C C . GLY A 1 184 ? -22.438 -20.688 -3.93 1 87 184 GLY A C 1
ATOM 1420 O O . GLY A 1 184 ? -22.641 -21.719 -3.287 1 87 184 GLY A O 1
ATOM 1421 N N . LEU A 1 185 ? -21.359 -20.078 -3.996 1 91 185 LEU A N 1
ATOM 1422 C CA . LEU A 1 185 ? -20.234 -20.609 -3.213 1 91 185 LEU A CA 1
ATOM 1423 C C . LEU A 1 185 ? -20.312 -20.109 -1.772 1 91 185 LEU A C 1
ATOM 1425 O O . LEU A 1 185 ? -20.609 -18.938 -1.527 1 91 185 LEU A O 1
ATOM 1429 N N . THR A 1 186 ? -20.062 -21.062 -0.878 1 92.62 186 THR A N 1
ATOM 1430 C CA . THR A 1 186 ? -20.062 -20.703 0.536 1 92.62 186 THR A CA 1
ATOM 1431 C C . THR A 1 186 ? -18.797 -19.969 0.918 1 92.62 186 THR A C 1
ATOM 1433 O O . THR A 1 186 ? -17.781 -20.078 0.229 1 92.62 186 THR A O 1
ATOM 1436 N N . ARG A 1 187 ? -18.797 -19.266 1.99 1 93.69 187 ARG A N 1
ATOM 1437 C CA . ARG A 1 187 ? -17.641 -18.531 2.496 1 93.69 187 ARG A CA 1
ATOM 1438 C C . ARG A 1 187 ? -16.516 -19.469 2.881 1 93.69 187 ARG A C 1
ATOM 1440 O O . ARG A 1 187 ? -15.336 -19.172 2.666 1 93.69 187 ARG A O 1
ATOM 1447 N N . GLY A 1 188 ? -16.844 -20.547 3.477 1 94.5 188 GLY A N 1
ATOM 1448 C CA . GLY A 1 188 ? -15.859 -21.531 3.865 1 94.5 188 GLY A CA 1
ATOM 1449 C C . GLY A 1 188 ? -15.039 -22.047 2.695 1 94.5 188 GLY A C 1
ATOM 1450 O O . GLY A 1 188 ? -13.812 -22.125 2.77 1 94.5 188 GLY A O 1
ATOM 1451 N N . LYS A 1 189 ? -15.688 -22.406 1.624 1 94.69 189 LYS A N 1
ATOM 1452 C CA . LYS A 1 189 ? -15.008 -22.906 0.436 1 94.69 189 LYS A CA 1
ATOM 1453 C C . LYS A 1 189 ? -14.141 -21.828 -0.203 1 94.69 189 LYS A C 1
ATOM 1455 O O . LYS A 1 189 ? -13.055 -22.125 -0.715 1 94.69 189 LYS A O 1
ATOM 1460 N N . TYR A 1 190 ? -14.656 -20.672 -0.137 1 96 190 TYR A N 1
ATOM 1461 C CA . TYR A 1 190 ? -13.875 -19.547 -0.652 1 96 190 TYR A CA 1
ATOM 1462 C C . TYR A 1 190 ? -12.539 -19.438 0.075 1 96 190 TYR A C 1
ATOM 1464 O O . TYR A 1 190 ? -11.492 -19.297 -0.559 1 96 190 TYR A O 1
ATOM 1472 N N . PHE A 1 191 ? -12.547 -19.516 1.362 1 95.75 191 PHE A N 1
ATOM 1473 C CA . PHE A 1 191 ? -11.328 -19.328 2.139 1 95.75 191 PHE A CA 1
ATOM 1474 C C . PHE A 1 191 ? -10.43 -20.562 2.039 1 95.75 191 PHE A C 1
ATOM 1476 O O . PHE A 1 191 ? -9.211 -20.453 2.184 1 95.75 191 PHE A O 1
ATOM 1483 N N . ILE A 1 192 ? -11 -21.703 1.765 1 96.5 192 ILE A N 1
ATOM 1484 C CA . ILE A 1 192 ? -10.164 -22.859 1.457 1 96.5 192 ILE A CA 1
ATOM 1485 C C . ILE A 1 192 ? -9.359 -22.594 0.187 1 96.5 192 ILE A C 1
ATOM 1487 O O . ILE A 1 192 ? -8.148 -22.844 0.143 1 96.5 192 ILE A O 1
ATOM 1491 N N . GLY A 1 193 ? -10.039 -22.109 -0.795 1 97.06 193 GLY A N 1
ATOM 1492 C CA . GLY A 1 193 ? -9.336 -21.734 -2.012 1 97.06 193 GLY A CA 1
ATOM 1493 C C . GLY A 1 193 ? -8.32 -20.625 -1.798 1 97.06 193 GLY A C 1
ATOM 1494 O O . GLY A 1 193 ? -7.223 -20.656 -2.357 1 97.06 193 GLY A O 1
ATOM 1495 N N . PHE A 1 194 ? -8.742 -19.75 -0.964 1 97.12 194 PHE A N 1
ATOM 1496 C CA . PHE A 1 194 ? -7.887 -18.609 -0.667 1 97.12 194 PHE A CA 1
ATOM 1497 C C . PHE A 1 194 ? -6.566 -19.062 -0.054 1 97.12 194 PHE A C 1
ATOM 1499 O O . PHE A 1 194 ? -5.496 -18.719 -0.555 1 97.12 194 PHE A O 1
ATOM 1506 N N . PHE A 1 195 ? -6.598 -19.828 0.925 1 97.31 195 PHE A N 1
ATOM 1507 C CA . PHE A 1 195 ? -5.395 -20.25 1.631 1 97.31 195 PHE A CA 1
ATOM 1508 C C . PHE A 1 195 ? -4.621 -21.281 0.815 1 97.31 195 PHE A C 1
ATOM 1510 O O . PHE A 1 195 ? -3.391 -21.328 0.865 1 97.31 195 PHE A O 1
ATOM 1517 N N . SER A 1 196 ? -5.297 -22.047 0.052 1 97.88 196 SER A N 1
ATOM 1518 C CA . SER A 1 196 ? -4.621 -22.984 -0.831 1 97.88 196 SER A CA 1
ATOM 1519 C C . SER A 1 196 ? -3.801 -22.266 -1.893 1 97.88 196 SER A C 1
ATOM 1521 O O . SER A 1 196 ? -2.705 -22.703 -2.244 1 97.88 196 SER A O 1
ATOM 1523 N N . THR A 1 197 ? -4.328 -21.188 -2.365 1 97.62 197 THR A N 1
ATOM 1524 C CA . THR A 1 197 ? -3.615 -20.422 -3.373 1 97.62 197 THR A CA 1
ATOM 1525 C C . THR A 1 197 ? -2.375 -19.766 -2.775 1 97.62 197 THR A C 1
ATOM 1527 O O . THR A 1 197 ? -1.313 -19.734 -3.402 1 97.62 197 THR A O 1
ATOM 1530 N N . ILE A 1 198 ? -2.516 -19.266 -1.601 1 97.19 198 ILE A N 1
ATOM 1531 C CA . ILE A 1 198 ? -1.363 -18.688 -0.912 1 97.19 198 ILE A CA 1
ATOM 1532 C C . ILE A 1 198 ? -0.31 -19.766 -0.681 1 97.19 198 ILE A C 1
ATOM 1534 O O . ILE A 1 198 ? 0.881 -19.547 -0.905 1 97.19 198 ILE A O 1
ATOM 1538 N N . ALA A 1 199 ? -0.806 -20.906 -0.266 1 97.19 199 ALA A N 1
ATOM 1539 C CA . ALA A 1 199 ? 0.101 -22.031 -0.051 1 97.19 199 ALA A CA 1
ATOM 1540 C C . ALA A 1 199 ? 0.783 -22.438 -1.354 1 97.19 199 ALA A C 1
ATOM 1542 O O . ALA A 1 199 ? 1.95 -22.844 -1.351 1 97.19 199 ALA A O 1
ATOM 1543 N N . ALA A 1 200 ? 0.065 -22.391 -2.426 1 97.12 200 ALA A N 1
ATOM 1544 C CA . ALA A 1 200 ? 0.655 -22.688 -3.732 1 97.12 200 ALA A CA 1
ATOM 1545 C C . ALA A 1 200 ? 1.765 -21.688 -4.062 1 97.12 200 ALA A C 1
ATOM 1547 O O . ALA A 1 200 ? 2.803 -22.062 -4.609 1 97.12 200 ALA A O 1
ATOM 1548 N N . GLY A 1 201 ? 1.507 -20.469 -3.773 1 95.38 201 GLY A N 1
ATOM 1549 C CA . GLY A 1 201 ? 2.543 -19.469 -3.951 1 95.38 201 GLY A CA 1
ATOM 1550 C C . GLY A 1 201 ? 3.787 -19.734 -3.129 1 95.38 201 GLY A C 1
ATOM 1551 O O . GLY A 1 201 ? 4.91 -19.578 -3.617 1 95.38 201 GLY A O 1
ATOM 1552 N N . LEU A 1 202 ? 3.59 -20.109 -1.882 1 95.06 202 LEU A N 1
ATOM 1553 C CA . LEU A 1 202 ? 4.703 -20.453 -1.004 1 95.06 202 LEU A CA 1
ATOM 1554 C C . LEU A 1 202 ? 5.484 -21.641 -1.562 1 95.06 202 LEU A C 1
ATOM 1556 O O . LEU A 1 202 ? 6.719 -21.625 -1.58 1 95.06 202 LEU A O 1
ATOM 1560 N N . MET A 1 203 ? 4.746 -22.594 -2.041 1 94.94 203 MET A N 1
ATOM 1561 C CA . MET A 1 203 ? 5.383 -23.781 -2.594 1 94.94 203 MET A CA 1
ATOM 1562 C C . MET A 1 203 ? 6.172 -23.438 -3.852 1 94.94 203 MET A C 1
ATOM 1564 O O . MET A 1 203 ? 7.27 -23.969 -4.059 1 94.94 203 MET A O 1
ATOM 1568 N N . PHE A 1 204 ? 5.621 -22.641 -4.562 1 93.19 204 PHE A N 1
ATOM 1569 C CA . PHE A 1 204 ? 6.297 -22.219 -5.789 1 93.19 204 PHE A CA 1
ATOM 1570 C C . PHE A 1 204 ? 7.574 -21.469 -5.469 1 93.19 204 PHE A C 1
ATOM 1572 O O . PHE A 1 204 ? 8.586 -21.625 -6.152 1 93.19 204 PHE A O 1
ATOM 1579 N N . ALA A 1 205 ? 7.496 -20.625 -4.508 1 92.31 205 ALA A N 1
ATOM 1580 C CA . ALA A 1 205 ? 8.656 -19.844 -4.082 1 92.31 205 ALA A CA 1
ATOM 1581 C C . ALA A 1 205 ? 9.781 -20.766 -3.607 1 92.31 205 ALA A C 1
ATOM 1583 O O . ALA A 1 205 ? 10.961 -20.406 -3.691 1 92.31 205 ALA A O 1
ATOM 1584 N N . LEU A 1 206 ? 9.445 -21.891 -3.102 1 91 206 LEU A N 1
ATOM 1585 C CA . LEU A 1 206 ? 10.43 -22.859 -2.664 1 91 206 LEU A CA 1
ATOM 1586 C C . LEU A 1 206 ? 10.906 -23.719 -3.836 1 91 206 LEU A C 1
ATOM 1588 O O . LEU A 1 206 ? 12.094 -24.047 -3.924 1 91 206 LEU A O 1
ATOM 1592 N N . TYR A 1 207 ? 10.031 -23.953 -4.711 1 91.62 207 TYR A N 1
ATOM 1593 C CA . TYR A 1 207 ? 10.258 -24.828 -5.855 1 91.62 207 TYR A CA 1
ATOM 1594 C C . TYR A 1 207 ? 11.352 -24.281 -6.762 1 91.62 207 TYR A C 1
ATOM 1596 O O . TYR A 1 207 ? 12.266 -25 -7.16 1 91.62 207 TYR A O 1
ATOM 1604 N N . LEU A 1 208 ? 11.406 -23.031 -7.012 1 90.88 208 LEU A N 1
ATOM 1605 C CA . LEU A 1 208 ? 12.297 -22.453 -8.016 1 90.88 208 LEU A CA 1
ATOM 1606 C C . LEU A 1 208 ? 13.734 -22.422 -7.508 1 90.88 208 LEU A C 1
ATOM 1608 O O . LEU A 1 208 ? 14.648 -22.859 -8.203 1 90.88 208 LEU A O 1
ATOM 1612 N N . PRO A 1 209 ? 13.953 -21.969 -6.324 1 90.44 209 PRO A N 1
ATOM 1613 C CA . PRO A 1 209 ? 15.336 -21.969 -5.859 1 90.44 209 PRO A CA 1
ATOM 1614 C C . PRO A 1 209 ? 15.906 -23.391 -5.684 1 90.44 209 PRO A C 1
ATOM 1616 O O . PRO A 1 209 ? 17.094 -23.609 -5.891 1 90.44 209 PRO A O 1
ATOM 1619 N N . VAL A 1 210 ? 15.117 -24.312 -5.262 1 90.94 210 VAL A N 1
ATOM 1620 C CA . VAL A 1 210 ? 15.578 -25.688 -5.129 1 90.94 210 VAL A CA 1
ATOM 1621 C C . VAL A 1 210 ? 15.938 -26.25 -6.504 1 90.94 210 VAL A C 1
ATOM 1623 O O . VAL A 1 210 ? 16.953 -26.938 -6.656 1 90.94 210 VAL A O 1
ATOM 1626 N N . MET A 1 211 ? 15.086 -25.969 -7.402 1 92.38 211 MET A N 1
ATOM 1627 C CA . MET A 1 211 ? 15.352 -26.391 -8.773 1 92.38 211 MET A CA 1
ATOM 1628 C C . MET A 1 211 ? 16.656 -25.781 -9.281 1 92.38 211 MET A C 1
ATOM 1630 O O . MET A 1 211 ? 17.453 -26.453 -9.938 1 92.38 211 MET A O 1
ATOM 1634 N N . GLU A 1 212 ? 16.812 -24.531 -9 1 91.88 212 GLU A N 1
ATOM 1635 C CA . GLU A 1 212 ? 18.031 -23.844 -9.438 1 91.88 212 GLU A CA 1
ATOM 1636 C C . GLU A 1 212 ? 19.266 -24.484 -8.828 1 91.88 212 GLU A C 1
ATOM 1638 O O . GLU A 1 212 ? 20.297 -24.625 -9.492 1 91.88 212 GLU A O 1
ATOM 1643 N N . ARG A 1 213 ? 19.188 -24.844 -7.598 1 90.19 213 ARG A N 1
ATOM 1644 C CA . ARG A 1 213 ? 20.312 -25.469 -6.918 1 90.19 213 ARG A CA 1
ATOM 1645 C C . ARG A 1 213 ? 20.688 -26.797 -7.582 1 90.19 213 ARG A C 1
ATOM 1647 O O . ARG A 1 213 ? 21.859 -27.125 -7.699 1 90.19 213 ARG A O 1
ATOM 1654 N N . VAL A 1 214 ? 19.766 -27.516 -8.023 1 91.81 214 VAL A N 1
ATOM 1655 C CA . VAL A 1 214 ? 20.016 -28.797 -8.672 1 91.81 214 VAL A CA 1
ATOM 1656 C C . VAL A 1 214 ? 20.562 -28.562 -10.078 1 91.81 214 VAL A C 1
ATOM 1658 O O . VAL A 1 214 ? 21.453 -29.297 -10.531 1 91.81 214 VAL A O 1
ATOM 1661 N N . TYR A 1 215 ? 20.078 -27.547 -10.742 1 92.44 215 TYR A N 1
ATOM 1662 C CA . TYR A 1 215 ? 20.5 -27.234 -12.102 1 92.44 215 TYR A CA 1
ATOM 1663 C C . TYR A 1 215 ? 21.953 -26.781 -12.133 1 92.44 215 TYR A C 1
ATOM 1665 O O . TYR A 1 215 ? 22.594 -26.812 -13.188 1 92.44 215 TYR A O 1
ATOM 1673 N N . ARG A 1 216 ? 22.406 -26.359 -11.016 1 88.5 216 ARG A N 1
ATOM 1674 C CA . ARG A 1 216 ? 23.812 -25.984 -10.953 1 88.5 216 ARG A CA 1
ATOM 1675 C C . ARG A 1 216 ? 24.719 -27.188 -11.156 1 88.5 216 ARG A C 1
ATOM 1677 O O . ARG A 1 216 ? 25.891 -27.047 -11.516 1 88.5 216 ARG A O 1
ATOM 1684 N N . ARG A 1 217 ? 24.172 -28.328 -11.031 1 88.06 217 ARG A N 1
ATOM 1685 C CA . ARG A 1 217 ? 24.953 -29.547 -11.18 1 88.06 217 ARG A CA 1
ATOM 1686 C C . ARG A 1 217 ? 24.797 -30.141 -12.57 1 88.06 217 ARG A C 1
ATOM 1688 O O . ARG A 1 217 ? 25.344 -31.203 -12.867 1 88.06 217 ARG A O 1
ATOM 1695 N N . VAL A 1 218 ? 24.047 -29.484 -13.359 1 88.69 218 VAL A N 1
ATOM 1696 C CA . VAL A 1 218 ? 23.75 -29.969 -14.711 1 88.69 218 VAL A CA 1
ATOM 1697 C C . VAL A 1 218 ? 24.469 -29.078 -15.734 1 88.69 218 VAL A C 1
ATOM 1699 O O . VAL A 1 218 ? 24.516 -27.859 -15.586 1 88.69 218 VAL A O 1
ATOM 1702 N N . ASP A 1 219 ? 25.031 -29.656 -16.75 1 80.25 219 ASP A N 1
ATOM 1703 C CA . ASP A 1 219 ? 25.906 -28.922 -17.656 1 80.25 219 ASP A CA 1
ATOM 1704 C C . ASP A 1 219 ? 25.203 -28.609 -18.969 1 80.25 219 ASP A C 1
ATOM 1706 O O . ASP A 1 219 ? 25.641 -27.719 -19.703 1 80.25 219 ASP A O 1
ATOM 1710 N N . CYS A 1 220 ? 24.234 -29.312 -19.25 1 84.5 220 CYS A N 1
ATOM 1711 C CA . CYS A 1 220 ? 23.656 -29.078 -20.578 1 84.5 220 CYS A CA 1
ATOM 1712 C C . CYS A 1 220 ? 22.141 -29.031 -20.5 1 84.5 220 CYS A C 1
ATOM 1714 O O . CYS A 1 220 ? 21.547 -29.5 -19.531 1 84.5 220 CYS A O 1
ATOM 1716 N N . TYR A 1 221 ? 21.516 -28.453 -21.5 1 89.12 221 TYR A N 1
ATOM 1717 C CA . TYR A 1 221 ? 20.078 -28.266 -21.578 1 89.12 221 TYR A CA 1
ATOM 1718 C C . TYR A 1 221 ? 19.344 -29.594 -21.719 1 89.12 221 TYR A C 1
ATOM 1720 O O . TYR A 1 221 ? 18.234 -29.75 -21.219 1 89.12 221 TYR A O 1
ATOM 1728 N N . ALA A 1 222 ? 19.922 -30.562 -22.312 1 88.31 222 ALA A N 1
ATOM 1729 C CA . ALA A 1 222 ? 19.328 -31.875 -22.484 1 88.31 222 ALA A CA 1
ATOM 1730 C C . ALA A 1 222 ? 19.062 -32.531 -21.125 1 88.31 222 ALA A C 1
ATOM 1732 O O . ALA A 1 222 ? 18.047 -33.25 -20.969 1 88.31 222 ALA A O 1
ATOM 1733 N N . MET A 1 223 ? 19.922 -32.344 -20.234 1 90 223 MET A N 1
ATOM 1734 C CA . MET A 1 223 ? 19.766 -32.906 -18.906 1 90 223 MET A CA 1
ATOM 1735 C C . MET A 1 223 ? 18.609 -32.219 -18.156 1 90 223 MET A C 1
ATOM 1737 O O . MET A 1 223 ? 17.953 -32.875 -17.344 1 90 223 MET A O 1
ATOM 1741 N N . VAL A 1 224 ? 18.406 -30.953 -18.469 1 92.12 224 VAL A N 1
ATOM 1742 C CA . VAL A 1 224 ? 17.281 -30.219 -17.875 1 92.12 224 VAL A CA 1
ATOM 1743 C C . VAL A 1 224 ? 15.961 -30.844 -18.328 1 92.12 224 VAL A C 1
ATOM 1745 O O . VAL A 1 224 ? 15.055 -31.016 -17.516 1 92.12 224 VAL A O 1
ATOM 1748 N N . VAL A 1 225 ? 15.875 -31.172 -19.594 1 92.94 225 VAL A N 1
ATOM 1749 C CA . VAL A 1 225 ? 14.672 -31.766 -20.141 1 92.94 225 VAL A CA 1
ATOM 1750 C C . VAL A 1 225 ? 14.469 -33.156 -19.531 1 92.94 225 VAL A C 1
ATOM 1752 O O . VAL A 1 225 ? 13.336 -33.562 -19.25 1 92.94 225 VAL A O 1
ATOM 1755 N N . GLU A 1 226 ? 15.531 -33.875 -19.328 1 93.31 226 GLU A N 1
ATOM 1756 C CA . GLU A 1 226 ? 15.461 -35.188 -18.703 1 93.31 226 GLU A CA 1
ATOM 1757 C C . GLU A 1 226 ? 14.977 -35.094 -17.266 1 93.31 226 GLU A C 1
ATOM 1759 O O . GLU A 1 226 ? 14.148 -35.875 -16.828 1 93.31 226 GLU A O 1
ATOM 1764 N N . MET A 1 227 ? 15.477 -34.156 -16.609 1 93.75 227 MET A N 1
ATOM 1765 C CA . MET A 1 227 ? 15.039 -33.938 -15.234 1 93.75 227 MET A CA 1
ATOM 1766 C C . MET A 1 227 ? 13.57 -33.562 -15.188 1 93.75 227 MET A C 1
ATOM 1768 O O . MET A 1 227 ? 12.844 -33.969 -14.289 1 93.75 227 MET A O 1
ATOM 1772 N N . GLN A 1 228 ? 13.203 -32.719 -16.109 1 94.75 228 GLN A N 1
ATOM 1773 C CA . GLN A 1 228 ? 11.805 -32.312 -16.188 1 94.75 228 GLN A CA 1
ATOM 1774 C C . GLN A 1 228 ? 10.883 -33.5 -16.406 1 94.75 228 GLN A C 1
ATOM 1776 O O . GLN A 1 228 ? 9.773 -33.562 -15.875 1 94.75 228 GLN A O 1
ATOM 1781 N N . LEU A 1 229 ? 11.32 -34.406 -17.219 1 95.5 229 LEU A N 1
ATOM 1782 C CA . LEU A 1 229 ? 10.547 -35.594 -17.469 1 95.5 229 LEU A CA 1
ATOM 1783 C C . LEU A 1 229 ? 10.328 -36.375 -16.172 1 95.5 229 LEU A C 1
ATOM 1785 O O . LEU A 1 229 ? 9.203 -36.812 -15.891 1 95.5 229 LEU A O 1
ATOM 1789 N N . VAL A 1 230 ? 11.367 -36.5 -15.406 1 95.25 230 VAL A N 1
ATOM 1790 C CA . VAL A 1 230 ? 11.281 -37.25 -14.156 1 95.25 230 VAL A CA 1
ATOM 1791 C C . VAL A 1 230 ? 10.414 -36.5 -13.156 1 95.25 230 VAL A C 1
ATOM 1793 O O . VAL A 1 230 ? 9.586 -37.094 -12.461 1 95.25 230 VAL A O 1
ATOM 1796 N N . MET A 1 231 ? 10.562 -35.25 -13.094 1 96.44 231 MET A N 1
ATOM 1797 C CA . MET A 1 231 ? 9.789 -34.438 -12.164 1 96.44 231 MET A CA 1
ATOM 1798 C C . MET A 1 231 ? 8.297 -34.5 -12.477 1 96.44 231 MET A C 1
ATOM 1800 O O . MET A 1 231 ? 7.488 -34.719 -11.57 1 96.44 231 MET A O 1
ATOM 1804 N N . GLU A 1 232 ? 7.953 -34.375 -13.703 1 97.38 232 GLU A N 1
ATOM 1805 C CA . GLU A 1 232 ? 6.547 -34.406 -14.086 1 97.38 232 GLU A CA 1
ATOM 1806 C C . GLU A 1 232 ? 5.965 -35.812 -13.961 1 97.38 232 GLU A C 1
ATOM 1808 O O . GLU A 1 232 ? 4.785 -35.969 -13.648 1 97.38 232 GLU A O 1
ATOM 1813 N N . ALA A 1 233 ? 6.785 -36.781 -14.227 1 97 233 ALA A N 1
ATOM 1814 C CA . ALA A 1 233 ? 6.336 -38.156 -14.008 1 97 233 ALA A CA 1
ATOM 1815 C C . ALA A 1 233 ? 6 -38.406 -12.539 1 97 233 ALA A C 1
ATOM 1817 O O . ALA A 1 233 ? 4.984 -39.031 -12.219 1 97 233 ALA A O 1
ATOM 1818 N N . ALA A 1 234 ? 6.883 -37.969 -11.711 1 97.25 234 ALA A N 1
ATOM 1819 C CA . ALA A 1 234 ? 6.648 -38.125 -10.273 1 97.25 234 ALA A CA 1
ATOM 1820 C C . ALA A 1 234 ? 5.379 -37.375 -9.852 1 97.25 234 ALA A C 1
ATOM 1822 O O . ALA A 1 234 ? 4.59 -37.906 -9.062 1 97.25 234 ALA A O 1
ATOM 1823 N N . ALA A 1 235 ? 5.188 -36.188 -10.367 1 97.62 235 ALA A N 1
ATOM 1824 C CA . ALA A 1 235 ? 3.984 -35.406 -10.07 1 97.62 235 ALA A CA 1
ATOM 1825 C C . ALA A 1 235 ? 2.734 -36.125 -10.562 1 97.62 235 ALA A C 1
ATOM 1827 O O . ALA A 1 235 ? 1.703 -36.125 -9.883 1 97.62 235 ALA A O 1
ATOM 1828 N N . THR A 1 236 ? 2.82 -36.719 -11.703 1 96.69 236 THR A N 1
ATOM 1829 C CA . THR A 1 236 ? 1.699 -37.469 -12.289 1 96.69 236 THR A CA 1
ATOM 1830 C C . THR A 1 236 ? 1.361 -38.688 -11.445 1 96.69 236 THR A C 1
ATOM 1832 O O . THR A 1 236 ? 0.188 -39.031 -11.281 1 96.69 236 THR A O 1
ATOM 1835 N N . VAL A 1 237 ? 2.354 -39.344 -10.984 1 95.88 237 VAL A N 1
ATOM 1836 C CA . VAL A 1 237 ? 2.131 -40.5 -10.133 1 95.88 237 VAL A CA 1
ATOM 1837 C C . VAL A 1 237 ? 1.395 -40.094 -8.867 1 95.88 237 VAL A C 1
ATOM 1839 O O . VAL A 1 237 ? 0.449 -40.75 -8.438 1 95.88 237 VAL A O 1
ATOM 1842 N N . LEU A 1 238 ? 1.814 -39.031 -8.328 1 95.81 238 LEU A N 1
ATOM 1843 C CA . LEU A 1 238 ? 1.156 -38.5 -7.137 1 95.81 238 LEU A CA 1
ATOM 1844 C C . LEU A 1 238 ? -0.301 -38.156 -7.426 1 95.81 238 LEU A C 1
ATOM 1846 O O . LEU A 1 238 ? -1.189 -38.5 -6.637 1 95.81 238 LEU A O 1
ATOM 1850 N N . ALA A 1 239 ? -0.545 -37.5 -8.508 1 95.31 239 ALA A N 1
ATOM 1851 C CA . ALA A 1 239 ? -1.902 -37.125 -8.891 1 95.31 239 ALA A CA 1
ATOM 1852 C C . ALA A 1 239 ? -2.764 -38.344 -9.164 1 95.31 239 ALA A C 1
ATOM 1854 O O . ALA A 1 239 ? -3.955 -38.375 -8.844 1 95.31 239 ALA A O 1
ATOM 1855 N N . THR A 1 240 ? -2.178 -39.344 -9.758 1 94.62 240 THR A N 1
ATOM 1856 C CA . THR A 1 240 ? -2.9 -40.562 -10.039 1 94.62 240 THR A CA 1
ATOM 1857 C C . THR A 1 240 ? -3.273 -41.281 -8.734 1 94.62 240 THR A C 1
ATOM 1859 O O . THR A 1 240 ? -4.387 -41.781 -8.602 1 94.62 240 THR A O 1
ATOM 1862 N N . ALA A 1 241 ? -2.344 -41.281 -7.875 1 93.94 241 ALA A N 1
ATOM 1863 C CA . ALA A 1 241 ? -2.615 -41.906 -6.57 1 93.94 241 ALA A CA 1
ATOM 1864 C C . ALA A 1 241 ? -3.73 -41.156 -5.844 1 93.94 241 ALA A C 1
ATOM 1866 O O . ALA A 1 241 ? -4.582 -41.75 -5.199 1 93.94 241 ALA A O 1
ATOM 1867 N N . GLY A 1 242 ? -3.684 -39.875 -5.953 1 92.31 242 GLY A N 1
ATOM 1868 C CA . GLY A 1 242 ? -4.734 -39.094 -5.348 1 92.31 242 GLY A CA 1
ATOM 1869 C C . GLY A 1 242 ? -6.098 -39.312 -5.977 1 92.31 242 GLY A C 1
ATOM 1870 O O . GLY A 1 242 ? -7.105 -39.406 -5.27 1 92.31 242 GLY A O 1
ATOM 1871 N N . MET A 1 243 ? -6.156 -39.375 -7.246 1 90.88 243 MET A N 1
ATOM 1872 C CA . MET A 1 243 ? -7.402 -39.625 -7.961 1 90.88 243 MET A CA 1
ATOM 1873 C C . MET A 1 243 ? -7.977 -41 -7.562 1 90.88 243 MET A C 1
ATOM 1875 O O . MET A 1 243 ? -9.188 -41.125 -7.387 1 90.88 243 MET A O 1
ATOM 1879 N N . ALA A 1 244 ? -7.148 -41.938 -7.43 1 90.81 244 ALA A N 1
ATOM 1880 C CA . ALA A 1 244 ? -7.578 -43.281 -7.039 1 90.81 244 ALA A CA 1
ATOM 1881 C C . ALA A 1 244 ? -8.102 -43.281 -5.602 1 90.81 244 ALA A C 1
ATOM 1883 O O . ALA A 1 244 ? -9.102 -43.938 -5.305 1 90.81 244 ALA A O 1
ATOM 1884 N N . ALA A 1 245 ? -7.453 -42.625 -4.805 1 90.06 245 ALA A N 1
ATOM 1885 C CA . ALA A 1 245 ? -7.836 -42.562 -3.398 1 90.06 245 ALA A CA 1
ATOM 1886 C C . ALA A 1 245 ? -9.172 -41.875 -3.217 1 90.06 245 ALA A C 1
ATOM 1888 O O . ALA A 1 245 ? -9.938 -42.188 -2.307 1 90.06 245 ALA A O 1
ATOM 1889 N N . ALA A 1 246 ? -9.453 -40.938 -4.02 1 85.56 246 ALA A N 1
ATOM 1890 C CA . ALA A 1 246 ? -10.695 -40.188 -3.926 1 85.56 246 ALA A CA 1
ATOM 1891 C C . ALA A 1 246 ? -11.859 -40.938 -4.535 1 85.56 246 ALA A C 1
ATOM 1893 O O . ALA A 1 246 ? -13 -40.469 -4.512 1 85.56 246 ALA A O 1
ATOM 1894 N N . GLY A 1 247 ? -11.648 -42.125 -4.816 1 74.44 247 GLY A N 1
ATOM 1895 C CA . GLY A 1 247 ? -12.703 -43 -5.273 1 74.44 247 GLY A CA 1
ATOM 1896 C C . GLY A 1 247 ? -12.992 -42.875 -6.758 1 74.44 247 GLY A C 1
ATOM 1897 O O . GLY A 1 247 ? -13.984 -43.438 -7.25 1 74.44 247 GLY A O 1
ATOM 1898 N N . GLY A 1 248 ? -12.148 -42.094 -7.285 1 70.31 248 GLY A N 1
ATOM 1899 C CA . GLY A 1 248 ? -12.367 -41.906 -8.711 1 70.31 248 GLY A CA 1
ATOM 1900 C C . GLY A 1 248 ? -11.133 -42.188 -9.547 1 70.31 248 GLY A C 1
ATOM 1901 O O . GLY A 1 248 ? -10.039 -42.406 -9 1 70.31 248 GLY A O 1
ATOM 1902 N N . GLY A 1 249 ? -11.219 -42.719 -10.781 1 71.94 249 GLY A N 1
ATOM 1903 C CA . GLY A 1 249 ? -10.195 -43 -11.773 1 71.94 249 GLY A CA 1
ATOM 1904 C C . GLY A 1 249 ? -10.531 -42.469 -13.148 1 71.94 249 GLY A C 1
ATOM 1905 O O . GLY A 1 249 ? -11.141 -41.375 -13.266 1 71.94 249 GLY A O 1
ATOM 1906 N N . PHE A 1 250 ? -9.875 -42.906 -13.914 1 82.94 250 PHE A N 1
ATOM 1907 C CA . PHE A 1 250 ? -10.102 -42.531 -15.297 1 82.94 250 PHE A CA 1
ATOM 1908 C C . PHE A 1 250 ? -11.555 -42.75 -15.703 1 82.94 250 PHE A C 1
ATOM 1910 O O . PHE A 1 250 ? -12.062 -42.125 -16.625 1 82.94 250 PHE A O 1
ATOM 1917 N N . SER A 1 251 ? -12.258 -43.562 -14.852 1 82.88 251 SER A N 1
ATOM 1918 C CA . SER A 1 251 ? -13.672 -43.812 -15.094 1 82.88 251 SER A CA 1
ATOM 1919 C C . SER A 1 251 ? -14.516 -42.594 -14.695 1 82.88 251 SER A C 1
ATOM 1921 O O . SER A 1 251 ? -15.516 -42.281 -15.352 1 82.88 251 SER A O 1
ATOM 1923 N N . ASP A 1 252 ? -14.055 -41.969 -13.711 1 81.56 252 ASP A N 1
ATOM 1924 C CA . ASP A 1 252 ? -14.734 -40.75 -13.281 1 81.56 252 ASP A CA 1
ATOM 1925 C C . ASP A 1 252 ? -14.609 -39.656 -14.336 1 81.56 252 ASP A C 1
ATOM 1927 O O . ASP A 1 252 ? -15.523 -38.844 -14.516 1 81.56 252 ASP A O 1
ATOM 1931 N N . MET A 1 253 ? -13.523 -39.625 -15.023 1 87.94 253 MET A N 1
ATOM 1932 C CA . MET A 1 253 ? -13.336 -38.656 -16.094 1 87.94 253 MET A CA 1
ATOM 1933 C C . MET A 1 253 ? -14.328 -38.906 -17.234 1 87.94 253 MET A C 1
ATOM 1935 O O . MET A 1 253 ? -14.898 -37.938 -17.766 1 87.94 253 MET A O 1
ATOM 1939 N N . ARG A 1 254 ? -14.523 -40.156 -17.469 1 87.19 254 ARG A N 1
ATOM 1940 C CA . ARG A 1 254 ? -15.469 -40.5 -18.531 1 87.19 254 ARG A CA 1
ATOM 1941 C C . ARG A 1 254 ? -16.891 -40.156 -18.125 1 87.19 254 ARG A C 1
ATOM 1943 O O . ARG A 1 254 ? -17.656 -39.625 -18.922 1 87.19 254 ARG A O 1
ATOM 1950 N N . ARG A 1 255 ? -17.125 -40.406 -16.938 1 87 255 ARG A N 1
ATOM 1951 C CA . ARG A 1 255 ? -18.453 -40.094 -16.438 1 87 255 ARG A CA 1
ATOM 1952 C C . ARG A 1 255 ? -18.688 -38.594 -16.422 1 87 255 ARG A C 1
ATOM 1954 O O . ARG A 1 255 ? -19.766 -38.125 -16.797 1 87 255 ARG A O 1
ATOM 1961 N N . GLU A 1 256 ? -17.688 -37.938 -16.016 1 89.5 256 GLU A N 1
ATOM 1962 C CA . GLU A 1 256 ? -17.781 -36.5 -15.961 1 89.5 256 GLU A CA 1
ATOM 1963 C C . GLU A 1 256 ? -17.938 -35.906 -17.359 1 89.5 256 GLU A C 1
ATOM 1965 O O . GLU A 1 256 ? -18.672 -34.938 -17.547 1 89.5 256 GLU A O 1
ATOM 1970 N N . SER A 1 257 ? -17.266 -36.438 -18.312 1 89.69 257 SER A N 1
ATOM 1971 C CA . SER A 1 257 ? -17.328 -35.938 -19.672 1 89.69 257 SER A CA 1
ATOM 1972 C C . SER A 1 257 ? -18.719 -36.156 -20.281 1 89.69 257 SER A C 1
ATOM 1974 O O . SER A 1 257 ? -19.219 -35.312 -21.031 1 89.69 257 SER A O 1
ATOM 1976 N N . LEU A 1 258 ? -19.344 -37.188 -19.859 1 88.94 258 LEU A N 1
ATOM 1977 C CA . LEU A 1 258 ? -20.609 -37.562 -20.469 1 88.94 258 LEU A CA 1
ATOM 1978 C C . LEU A 1 258 ? -21.781 -36.906 -19.719 1 88.94 258 LEU A C 1
ATOM 1980 O O . LEU A 1 258 ? -22.734 -36.438 -20.328 1 88.94 258 LEU A O 1
ATOM 1984 N N . GLU A 1 259 ? -21.672 -36.875 -18.391 1 85.81 259 GLU A N 1
ATOM 1985 C CA . GLU A 1 259 ? -22.859 -36.5 -17.625 1 85.81 259 GLU A CA 1
ATOM 1986 C C . GLU A 1 259 ? -22.625 -35.188 -16.859 1 85.81 259 GLU A C 1
ATOM 1988 O O . GLU A 1 259 ? -23.578 -34.5 -16.5 1 85.81 259 GLU A O 1
ATOM 1993 N N . GLY A 1 260 ? -21.484 -34.906 -16.812 1 82.25 260 GLY A N 1
ATOM 1994 C CA . GLY A 1 260 ? -21.234 -33.844 -15.867 1 82.25 260 GLY A CA 1
ATOM 1995 C C . GLY A 1 260 ? -20.891 -32.531 -16.531 1 82.25 260 GLY A C 1
ATOM 1996 O O . GLY A 1 260 ? -21.344 -31.453 -16.094 1 82.25 260 GLY A O 1
ATOM 1997 N N . PHE A 1 261 ? -20.297 -32.562 -17.688 1 88.75 261 PHE A N 1
ATOM 1998 C CA . PHE A 1 261 ? -19.766 -31.359 -18.344 1 88.75 261 PHE A CA 1
ATOM 1999 C C . PHE A 1 261 ? -20.844 -30.672 -19.172 1 88.75 261 PHE A C 1
ATOM 2001 O O . PHE A 1 261 ? -21.484 -31.312 -20 1 88.75 261 PHE A O 1
ATOM 2008 N N . ASP A 1 262 ? -21.141 -29.469 -18.891 1 90.25 262 ASP A N 1
ATOM 2009 C CA . ASP A 1 262 ? -22.281 -28.766 -19.453 1 90.25 262 ASP A CA 1
ATOM 2010 C C . ASP A 1 262 ? -22.094 -28.531 -20.938 1 90.25 262 ASP A C 1
ATOM 2012 O O . ASP A 1 262 ? -23.078 -28.359 -21.672 1 90.25 262 ASP A O 1
ATOM 2016 N N . LYS A 1 263 ? -20.844 -28.438 -21.578 1 91.44 263 LYS A N 1
ATOM 2017 C CA . LYS A 1 263 ? -20.594 -28.125 -22.984 1 91.44 263 LYS A CA 1
ATOM 2018 C C . LYS A 1 263 ? -20.469 -29.406 -23.828 1 91.44 263 LYS A C 1
ATOM 2020 O O . LYS A 1 263 ? -20.203 -29.344 -25.016 1 91.44 263 LYS A O 1
ATOM 2025 N N . GLY A 1 264 ? -20.562 -30.547 -23.156 1 91.56 264 GLY A N 1
ATOM 2026 C CA . GLY A 1 264 ? -20.516 -31.812 -23.875 1 91.56 264 GLY A CA 1
ATOM 2027 C C . GLY A 1 264 ? -19.188 -32.5 -23.766 1 91.56 264 GLY A C 1
ATOM 2028 O O . GLY A 1 264 ? -18.219 -31.938 -23.266 1 91.56 264 GLY A O 1
ATOM 2029 N N . PRO A 1 265 ? -19.156 -33.688 -24.219 1 92.62 265 PRO A N 1
ATOM 2030 C CA . PRO A 1 265 ? -17.938 -34.5 -24.078 1 92.62 265 PRO A CA 1
ATOM 2031 C C . PRO A 1 265 ? -16.797 -34 -24.953 1 92.62 265 PRO A C 1
ATOM 2033 O O . PRO A 1 265 ? -15.633 -34.094 -24.562 1 92.62 265 PRO A O 1
ATOM 2036 N N . ALA A 1 266 ? -17.078 -33.562 -26.141 1 93.12 266 ALA A N 1
ATOM 2037 C CA . ALA A 1 266 ? -16.016 -33.062 -27.031 1 93.12 266 ALA A CA 1
ATOM 2038 C C . ALA A 1 266 ? -15.289 -31.875 -26.406 1 93.12 266 ALA A C 1
ATOM 2040 O O . ALA A 1 266 ? -14.055 -31.828 -26.422 1 93.12 266 ALA A O 1
ATOM 2041 N N . ALA A 1 267 ? -16 -31.062 -25.859 1 93.81 267 ALA A N 1
ATOM 2042 C CA . ALA A 1 267 ? -15.406 -29.891 -25.203 1 93.81 267 ALA A CA 1
ATOM 2043 C C . ALA A 1 267 ? -14.609 -30.297 -23.969 1 93.81 267 ALA A C 1
ATOM 2045 O O . ALA A 1 267 ? -13.578 -29.688 -23.672 1 93.81 267 ALA A O 1
ATOM 2046 N N . TYR A 1 268 ? -15.148 -31.25 -23.297 1 94.06 268 TYR A N 1
ATOM 2047 C CA . TYR A 1 268 ? -14.438 -31.766 -22.141 1 94.06 268 TYR A CA 1
ATOM 2048 C C . TYR A 1 268 ? -13.055 -32.25 -22.516 1 94.06 268 TYR A C 1
ATOM 2050 O O . TYR A 1 268 ? -12.055 -31.875 -21.891 1 94.06 268 TYR A O 1
ATOM 2058 N N . TRP A 1 269 ? -12.977 -33.031 -23.562 1 93.31 269 TRP A N 1
ATOM 2059 C CA . TRP A 1 269 ? -11.695 -33.625 -23.953 1 93.31 269 TRP A CA 1
ATOM 2060 C C . TRP A 1 269 ? -10.789 -32.562 -24.578 1 93.31 269 TRP A C 1
ATOM 2062 O O . TRP A 1 269 ? -9.562 -32.656 -24.453 1 93.31 269 TRP A O 1
ATOM 2072 N N . TRP A 1 270 ? -11.352 -31.656 -25.203 1 93.88 270 TRP A N 1
ATOM 2073 C CA . TRP A 1 270 ? -10.555 -30.531 -25.688 1 93.88 270 TRP A CA 1
ATOM 2074 C C . TRP A 1 270 ? -9.945 -29.75 -24.531 1 93.88 270 TRP A C 1
ATOM 2076 O O . TRP A 1 270 ? -8.797 -29.297 -24.609 1 93.88 270 TRP A O 1
ATOM 2086 N N . ALA A 1 271 ? -10.727 -29.547 -23.531 1 93.56 271 ALA A N 1
ATOM 2087 C CA . ALA A 1 271 ? -10.242 -28.828 -22.359 1 93.56 271 ALA A CA 1
ATOM 2088 C C . ALA A 1 271 ? -9.141 -29.625 -21.656 1 93.56 271 ALA A C 1
ATOM 2090 O O . ALA A 1 271 ? -8.109 -29.047 -21.281 1 93.56 271 ALA A O 1
ATOM 2091 N N . VAL A 1 272 ? -9.352 -30.875 -21.578 1 93.75 272 VAL A N 1
ATOM 2092 C CA . VAL A 1 272 ? -8.398 -31.734 -20.891 1 93.75 272 VAL A CA 1
ATOM 2093 C C . VAL A 1 272 ? -7.094 -31.797 -21.688 1 93.75 272 VAL A C 1
ATOM 2095 O O . VAL A 1 272 ? -6.012 -31.578 -21.141 1 93.75 272 VAL A O 1
ATOM 2098 N N . THR A 1 273 ? -7.191 -32.062 -22.938 1 95.06 273 THR A N 1
ATOM 2099 C CA . THR A 1 273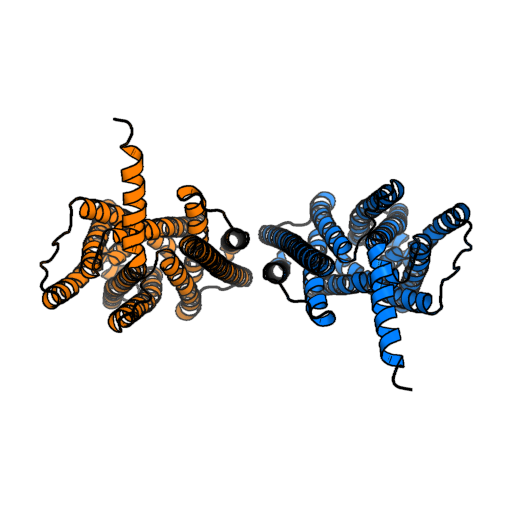 ? -6.008 -32.156 -23.781 1 95.06 273 THR A CA 1
ATOM 2100 C C . THR A 1 273 ? -5.305 -30.812 -23.875 1 95.06 273 THR A C 1
ATOM 2102 O O . THR A 1 273 ? -4.074 -30.75 -23.875 1 95.06 273 THR A O 1
ATOM 2105 N N . GLY A 1 274 ? -6.074 -29.828 -24.031 1 96.06 274 GLY A N 1
ATOM 2106 C CA . GLY A 1 274 ? -5.492 -28.5 -24.047 1 96.06 274 GLY A CA 1
ATOM 2107 C C . GLY A 1 274 ? -4.703 -28.172 -22.797 1 96.06 274 GLY A C 1
ATOM 2108 O O . GLY A 1 274 ? -3.615 -27.594 -22.875 1 96.06 274 GLY A O 1
ATOM 2109 N N . ASN A 1 275 ? -5.238 -28.5 -21.672 1 96.56 275 ASN A N 1
ATOM 2110 C CA . ASN A 1 275 ? -4.539 -28.266 -20.422 1 96.56 275 ASN A CA 1
ATOM 2111 C C . ASN A 1 275 ? -3.227 -29.047 -20.359 1 96.56 275 ASN A C 1
ATOM 2113 O O . ASN A 1 275 ? -2.205 -28.516 -19.906 1 96.56 275 ASN A O 1
ATOM 2117 N N . VAL A 1 276 ? -3.287 -30.234 -20.781 1 96.88 276 VAL A N 1
ATOM 2118 C CA . VAL A 1 276 ? -2.094 -31.078 -20.766 1 96.88 276 VAL A CA 1
ATOM 2119 C C . VAL A 1 276 ? -0.985 -30.422 -21.594 1 96.88 276 VAL A C 1
ATOM 2121 O O . VAL A 1 276 ? 0.151 -30.297 -21.125 1 96.88 276 VAL A O 1
ATOM 2124 N N . VAL A 1 277 ? -1.334 -29.938 -22.688 1 96.38 277 VAL A N 1
ATOM 2125 C CA . VAL A 1 277 ? -0.352 -29.375 -23.609 1 96.38 277 VAL A CA 1
ATOM 2126 C C . VAL A 1 277 ? 0.136 -28.031 -23.094 1 96.38 277 VAL A C 1
ATOM 2128 O O . VAL A 1 277 ? 1.34 -27.766 -23.078 1 96.38 277 VAL A O 1
ATOM 2131 N N . THR A 1 278 ? -0.716 -27.234 -22.703 1 97 278 THR A N 1
ATOM 2132 C CA . THR A 1 278 ? -0.356 -25.891 -22.297 1 97 278 THR A CA 1
ATOM 2133 C C . THR A 1 278 ? 0.417 -25.891 -20.984 1 97 278 THR A C 1
ATOM 2135 O O . THR A 1 278 ? 1.359 -25.109 -20.812 1 97 278 THR A O 1
ATOM 2138 N N . TRP A 1 279 ? 0.061 -26.719 -20.062 1 97.38 279 TRP A N 1
ATOM 2139 C CA . TRP A 1 279 ? 0.827 -26.828 -18.828 1 97.38 279 TRP A CA 1
ATOM 2140 C C . TRP A 1 279 ? 2.229 -27.359 -19.109 1 97.38 279 TRP A C 1
ATOM 2142 O O . TRP A 1 279 ? 3.193 -26.953 -18.453 1 97.38 279 TRP A O 1
ATOM 2152 N N . GLN A 1 280 ? 2.318 -28.266 -20 1 96.38 280 GLN A N 1
ATOM 2153 C CA . GLN A 1 280 ? 3.641 -28.766 -20.375 1 96.38 280 GLN A CA 1
ATOM 2154 C C . GLN A 1 280 ? 4.523 -27.641 -20.906 1 96.38 280 GLN A C 1
ATOM 2156 O O . GLN A 1 280 ? 5.715 -27.578 -20.594 1 96.38 280 GLN A O 1
ATOM 2161 N N . LEU A 1 281 ? 3.943 -26.844 -21.719 1 95.38 281 LEU A N 1
ATOM 2162 C CA . LEU A 1 281 ? 4.676 -25.688 -22.219 1 95.38 281 LEU A CA 1
ATOM 2163 C C . LEU A 1 281 ? 5.102 -24.766 -21.078 1 95.38 281 LEU A C 1
ATOM 2165 O O . LEU A 1 281 ? 6.23 -24.266 -21.062 1 95.38 281 LEU A O 1
ATOM 2169 N N . CYS A 1 282 ? 4.242 -24.578 -20.172 1 95.25 282 CYS A N 1
ATOM 2170 C CA . CYS A 1 282 ? 4.516 -23.703 -19.031 1 95.25 282 CYS A CA 1
ATOM 2171 C C . CYS A 1 282 ? 5.672 -24.25 -18.203 1 95.25 282 CYS A C 1
ATOM 2173 O O . CYS A 1 282 ? 6.602 -23.516 -17.859 1 95.25 282 CYS A O 1
ATOM 2175 N N . PHE A 1 283 ? 5.66 -25.5 -17.891 1 95.25 283 PHE A N 1
ATOM 2176 C CA . PHE A 1 283 ? 6.688 -26.094 -17.047 1 95.25 283 PHE A CA 1
ATOM 2177 C C . PHE A 1 283 ? 8.023 -26.141 -17.781 1 95.25 283 PHE A C 1
ATOM 2179 O O . PHE A 1 283 ? 9.078 -25.906 -17.172 1 95.25 283 PHE A O 1
ATOM 2186 N N . MET A 1 284 ? 7.934 -26.453 -19.016 1 93.5 284 MET A N 1
ATOM 2187 C CA . MET A 1 284 ? 9.172 -26.469 -19.797 1 93.5 284 MET A CA 1
ATOM 2188 C C . MET A 1 284 ? 9.766 -25.062 -19.906 1 93.5 284 MET A C 1
ATOM 2190 O O . MET A 1 284 ? 10.984 -24.906 -19.797 1 93.5 284 MET A O 1
ATOM 2194 N N . GLY A 1 285 ? 8.906 -24.141 -20.172 1 94.38 285 GLY A N 1
ATOM 2195 C CA . GLY A 1 285 ? 9.375 -22.766 -20.203 1 94.38 285 GLY A CA 1
ATOM 2196 C C . GLY A 1 285 ? 9.992 -22.312 -18.891 1 94.38 285 GLY A C 1
ATOM 2197 O O . GLY A 1 285 ? 11.023 -21.641 -18.891 1 94.38 285 GLY A O 1
ATOM 2198 N N . THR A 1 286 ? 9.383 -22.672 -17.812 1 93.81 286 THR A N 1
ATOM 2199 C CA . THR A 1 286 ? 9.883 -22.312 -16.5 1 93.81 286 THR A CA 1
ATOM 2200 C C . THR A 1 286 ? 11.227 -22.969 -16.234 1 93.81 286 THR A C 1
ATOM 2202 O O . THR A 1 286 ? 12.164 -22.312 -15.766 1 93.81 286 THR A O 1
ATOM 2205 N N . ALA A 1 287 ? 11.352 -24.188 -16.516 1 93.56 287 ALA A N 1
ATOM 2206 C CA . ALA A 1 287 ? 12.594 -24.922 -16.312 1 93.56 287 ALA A CA 1
ATOM 2207 C C . ALA A 1 287 ? 13.727 -24.344 -17.141 1 93.56 287 ALA A C 1
ATOM 2209 O O . ALA A 1 287 ? 14.844 -24.172 -16.656 1 93.56 287 ALA A O 1
ATOM 2210 N N . GLY A 1 288 ? 13.375 -24.109 -18.375 1 93.06 288 GLY A N 1
ATOM 2211 C CA . GLY A 1 288 ? 14.375 -23.516 -19.234 1 93.06 288 GLY A CA 1
ATOM 2212 C C . GLY A 1 288 ? 14.828 -22.141 -18.766 1 93.06 288 GLY A C 1
ATOM 2213 O O . GLY A 1 288 ? 16.016 -21.828 -18.828 1 93.06 288 GLY A O 1
ATOM 2214 N N . MET A 1 289 ? 13.898 -21.422 -18.297 1 91.94 289 MET A N 1
ATOM 2215 C CA . MET A 1 289 ? 14.227 -20.094 -17.828 1 91.94 289 MET A CA 1
ATOM 2216 C C . MET A 1 289 ? 15.102 -20.156 -16.578 1 91.94 289 MET A C 1
ATOM 2218 O O . MET A 1 289 ? 16.062 -19.391 -16.453 1 91.94 289 MET A O 1
ATOM 2222 N N . VAL A 1 290 ? 14.766 -20.953 -15.688 1 92.31 290 VAL A N 1
ATOM 2223 C CA . VAL A 1 290 ? 15.539 -21.094 -14.461 1 92.31 290 VAL A CA 1
ATOM 2224 C C . VAL A 1 290 ? 16.953 -21.578 -14.781 1 92.31 290 VAL A C 1
ATOM 2226 O O . VAL A 1 290 ? 17.922 -21.109 -14.188 1 92.31 290 VAL A O 1
ATOM 2229 N N . PHE A 1 291 ? 17.156 -22.453 -15.766 1 93.62 291 PHE A N 1
ATOM 2230 C CA . PHE A 1 291 ? 18.453 -23 -16.141 1 93.62 291 PHE A CA 1
ATOM 2231 C C . PHE A 1 291 ? 19.297 -21.938 -16.844 1 93.62 291 PHE A C 1
ATOM 2233 O O . PHE A 1 291 ? 20.5 -21.828 -16.578 1 93.62 291 PHE A O 1
ATOM 2240 N N . LEU A 1 292 ? 18.688 -21.172 -17.672 1 91.81 292 LEU A N 1
ATOM 2241 C CA . LEU A 1 292 ? 19.422 -20.219 -18.516 1 91.81 292 LEU A CA 1
ATOM 2242 C C . LEU A 1 292 ? 19.703 -18.922 -17.766 1 91.81 292 LEU A C 1
ATOM 2244 O O . LEU A 1 292 ? 20.656 -18.203 -18.062 1 91.81 292 LEU A O 1
ATOM 2248 N N . THR A 1 293 ? 18.875 -18.641 -16.844 1 90.88 293 THR A N 1
ATOM 2249 C CA . THR A 1 293 ? 19.047 -17.406 -16.094 1 90.88 293 THR A CA 1
ATOM 2250 C C . THR A 1 293 ? 19.203 -17.703 -14.602 1 90.88 293 THR A C 1
ATOM 2252 O O . THR A 1 293 ? 20.25 -18.188 -14.156 1 90.88 293 THR A O 1
ATOM 2255 N N . THR A 1 294 ? 18.172 -17.406 -13.773 1 89.88 294 THR A N 1
ATOM 2256 C CA . THR A 1 294 ? 18.141 -17.672 -12.344 1 89.88 294 THR A CA 1
ATOM 2257 C C . THR A 1 294 ? 16.703 -17.875 -11.859 1 89.88 294 THR A C 1
ATOM 2259 O O . THR A 1 294 ? 15.75 -17.594 -12.586 1 89.88 294 THR A O 1
ATOM 2262 N N . SER A 1 295 ? 16.656 -18.484 -10.758 1 91.12 295 SER A N 1
ATOM 2263 C CA . SER A 1 295 ? 15.352 -18.688 -10.148 1 91.12 295 SER A CA 1
ATOM 2264 C C . SER A 1 295 ? 14.664 -17.359 -9.859 1 91.12 295 SER A C 1
ATOM 2266 O O . SER A 1 295 ? 13.438 -17.25 -9.938 1 91.12 295 SER A O 1
ATOM 2268 N N . VAL A 1 296 ? 15.422 -16.312 -9.602 1 87.38 296 VAL A N 1
ATOM 2269 C CA . VAL A 1 296 ? 14.875 -14.984 -9.328 1 87.38 296 VAL A CA 1
ATOM 2270 C C . VAL A 1 296 ? 14.211 -14.422 -10.578 1 87.38 296 VAL A C 1
ATOM 2272 O O . VAL A 1 296 ? 13.086 -13.93 -10.523 1 87.38 296 VAL A O 1
ATOM 2275 N N . THR A 1 297 ? 14.875 -14.562 -11.672 1 88.62 297 THR A N 1
ATOM 2276 C CA . THR A 1 297 ? 14.328 -14.078 -12.93 1 88.62 297 THR A CA 1
ATOM 2277 C C . THR A 1 297 ? 13.078 -14.875 -13.312 1 88.62 297 THR A C 1
ATOM 2279 O O . THR A 1 297 ? 12.117 -14.312 -13.844 1 88.62 297 THR A O 1
ATOM 2282 N N . GLY A 1 298 ? 13.172 -16.125 -13.039 1 89.19 298 GLY A N 1
ATOM 2283 C CA . GLY A 1 298 ? 11.992 -16.938 -13.281 1 89.19 298 GLY A CA 1
ATOM 2284 C C . GLY A 1 298 ? 10.797 -16.5 -12.453 1 89.19 298 GLY A C 1
ATOM 2285 O O . GLY A 1 298 ? 9.68 -16.422 -12.977 1 89.19 298 GLY A O 1
ATOM 2286 N N . GLY A 1 299 ? 11.047 -16.234 -11.227 1 90.31 299 GLY A N 1
ATOM 2287 C CA . GLY A 1 299 ? 9.977 -15.758 -10.359 1 90.31 299 GLY A CA 1
ATOM 2288 C C . GLY A 1 299 ? 9.383 -14.438 -10.812 1 90.31 299 GLY A C 1
ATOM 2289 O O . GLY A 1 299 ? 8.172 -14.25 -10.766 1 90.31 299 GLY A O 1
ATOM 2290 N N . ILE A 1 300 ? 10.195 -13.539 -11.211 1 91.81 300 ILE A N 1
ATOM 2291 C CA . ILE A 1 300 ? 9.766 -12.234 -11.695 1 91.81 300 ILE A CA 1
ATOM 2292 C C . ILE A 1 300 ? 8.906 -12.406 -12.945 1 91.81 300 ILE A C 1
ATOM 2294 O O . ILE A 1 300 ? 7.832 -11.805 -13.062 1 91.81 300 ILE A O 1
ATOM 2298 N N . CYS A 1 301 ? 9.352 -13.258 -13.812 1 91.38 301 CYS A N 1
ATOM 2299 C CA . CYS A 1 301 ? 8.617 -13.484 -15.055 1 91.38 301 CYS A CA 1
ATOM 2300 C C . CYS A 1 301 ? 7.258 -14.117 -14.781 1 91.38 301 CYS A C 1
ATOM 2302 O O . CYS A 1 301 ? 6.246 -13.688 -15.344 1 91.38 301 CYS A O 1
ATOM 2304 N N . MET A 1 302 ? 7.266 -15.023 -13.953 1 91.62 302 MET A N 1
ATOM 2305 C CA . MET A 1 302 ? 6.008 -15.688 -13.625 1 91.62 302 MET A CA 1
ATOM 2306 C C . MET A 1 302 ? 5.027 -14.703 -12.984 1 91.62 302 MET A C 1
ATOM 2308 O O . MET A 1 302 ? 3.832 -14.734 -13.281 1 91.62 302 MET A O 1
ATOM 2312 N N . THR A 1 303 ? 5.527 -13.891 -12.141 1 93.38 303 THR A N 1
ATOM 2313 C CA . THR A 1 303 ? 4.656 -12.922 -11.484 1 93.38 303 THR A CA 1
ATOM 2314 C C . THR A 1 303 ? 4.121 -11.914 -12.5 1 93.38 303 THR A C 1
ATOM 2316 O O . THR A 1 303 ? 2.957 -11.508 -12.422 1 93.38 303 THR A O 1
ATOM 2319 N N . ALA A 1 304 ? 4.941 -11.516 -13.391 1 93.38 304 ALA A N 1
ATOM 2320 C CA . ALA A 1 304 ? 4.492 -10.609 -14.445 1 93.38 304 ALA A CA 1
ATOM 2321 C C . ALA A 1 304 ? 3.369 -11.234 -15.266 1 93.38 304 ALA A C 1
ATOM 2323 O O . ALA A 1 304 ? 2.436 -10.539 -15.68 1 93.38 304 ALA A O 1
ATOM 2324 N N . LEU A 1 305 ? 3.496 -12.453 -15.453 1 94.25 305 LEU A N 1
ATOM 2325 C CA . LEU A 1 305 ? 2.484 -13.164 -16.234 1 94.25 305 LEU A CA 1
ATOM 2326 C C . LEU A 1 305 ? 1.184 -13.289 -15.445 1 94.25 305 LEU A C 1
ATOM 2328 O O . LEU A 1 305 ? 0.106 -13.398 -16.031 1 94.25 305 LEU A O 1
ATOM 2332 N N . MET A 1 306 ? 1.324 -13.281 -14.148 1 93.75 306 MET A N 1
ATOM 2333 C CA . MET A 1 306 ? 0.115 -13.305 -13.328 1 93.75 306 MET A CA 1
ATOM 2334 C C . MET A 1 306 ? -0.727 -12.062 -13.562 1 93.75 306 MET A C 1
ATOM 2336 O O . MET A 1 306 ? -1.956 -12.109 -13.5 1 93.75 306 MET A O 1
ATOM 2340 N N . ALA A 1 307 ? -0.104 -10.977 -13.852 1 92.62 307 ALA A N 1
ATOM 2341 C CA . ALA A 1 307 ? -0.841 -9.758 -14.188 1 92.62 307 ALA A CA 1
ATOM 2342 C C . ALA A 1 307 ? -1.662 -9.945 -15.461 1 92.62 307 ALA A C 1
ATOM 2344 O O . ALA A 1 307 ? -2.789 -9.453 -15.555 1 92.62 307 ALA A O 1
ATOM 2345 N N . VAL A 1 308 ? -1.096 -10.672 -16.359 1 93.94 308 VAL A N 1
ATOM 2346 C CA . VAL A 1 308 ? -1.804 -10.969 -17.594 1 93.94 308 VAL A CA 1
ATOM 2347 C C . VAL A 1 308 ? -3.002 -11.867 -17.312 1 93.94 308 VAL A C 1
ATOM 2349 O O . VAL A 1 308 ? -4.07 -11.695 -17.891 1 93.94 308 VAL A O 1
ATOM 2352 N N . ASN A 1 309 ? -2.809 -12.734 -16.406 1 95.62 309 ASN A N 1
ATOM 2353 C CA . ASN A 1 309 ? -3.891 -13.641 -16.031 1 95.62 309 ASN A CA 1
ATOM 2354 C C . ASN A 1 309 ? -5.039 -12.891 -15.367 1 95.62 309 ASN A C 1
ATOM 2356 O O . ASN A 1 309 ? -6.203 -13.258 -15.523 1 95.62 309 ASN A O 1
ATOM 2360 N N . VAL A 1 310 ? -4.699 -11.891 -14.625 1 95.62 310 VAL A N 1
ATOM 2361 C CA . VAL A 1 310 ? -5.727 -11.078 -13.984 1 95.62 310 VAL A CA 1
ATOM 2362 C C . VAL A 1 310 ? -6.617 -10.438 -15.055 1 95.62 310 VAL A C 1
ATOM 2364 O O . VAL A 1 310 ? -7.844 -10.539 -14.984 1 95.62 310 VAL A O 1
ATOM 2367 N N . VAL A 1 311 ? -6.008 -9.883 -16.016 1 94.19 311 VAL A N 1
ATOM 2368 C CA . VAL A 1 311 ? -6.742 -9.25 -17.109 1 94.19 311 VAL A CA 1
ATOM 2369 C C . VAL A 1 311 ? -7.52 -10.312 -17.891 1 94.19 311 VAL A C 1
ATOM 2371 O O . VAL A 1 311 ? -8.664 -10.086 -18.281 1 94.19 311 VAL A O 1
ATOM 2374 N N . GLY A 1 312 ? -6.895 -11.43 -18.094 1 94.44 312 GLY A N 1
ATOM 2375 C CA . GLY A 1 312 ? -7.562 -12.523 -18.781 1 94.44 312 GLY A CA 1
ATOM 2376 C C . GLY A 1 312 ? -8.812 -13 -18.078 1 94.44 312 GLY A C 1
ATOM 2377 O O . GLY A 1 312 ? -9.828 -13.289 -18.719 1 94.44 312 GLY A O 1
ATOM 2378 N N . GLY A 1 313 ? -8.766 -13.094 -16.766 1 94.56 313 GLY A N 1
ATOM 2379 C CA . GLY A 1 313 ? -9.945 -13.5 -16 1 94.56 313 GLY A CA 1
ATOM 2380 C C . GLY A 1 313 ? -11.102 -12.531 -16.125 1 94.56 313 GLY A C 1
ATOM 2381 O O . GLY A 1 313 ? -12.258 -12.953 -16.234 1 94.56 313 GLY A O 1
ATOM 2382 N N . VAL A 1 314 ? -10.797 -11.297 -16.188 1 94 314 VAL A N 1
ATOM 2383 C CA . VAL A 1 314 ? -11.828 -10.273 -16.281 1 94 314 VAL A CA 1
ATOM 2384 C C . VAL A 1 314 ? -12.422 -10.242 -17.688 1 94 314 VAL A C 1
ATOM 2386 O O . VAL A 1 314 ? -13.641 -10.156 -17.844 1 94 314 VAL A O 1
ATOM 2389 N N . VAL A 1 315 ? -11.609 -10.383 -18.672 1 94.38 315 VAL A N 1
ATOM 2390 C CA . VAL A 1 315 ? -12.039 -10.234 -20.062 1 94.38 315 VAL A CA 1
ATOM 2391 C C . VAL A 1 315 ? -12.734 -11.516 -20.531 1 94.38 315 VAL A C 1
ATOM 2393 O O . VAL A 1 315 ? -13.773 -11.461 -21.188 1 94.38 315 VAL A O 1
ATOM 2396 N N . VAL A 1 316 ? -12.219 -12.609 -20.172 1 94.19 316 VAL A N 1
ATOM 2397 C CA . VAL A 1 316 ? -12.711 -13.883 -20.703 1 94.19 316 VAL A CA 1
ATOM 2398 C C . VAL A 1 316 ? -13.883 -14.383 -19.859 1 94.19 316 VAL A C 1
ATOM 2400 O O . VAL A 1 316 ? -14.883 -14.852 -20.406 1 94.19 316 VAL A O 1
ATOM 2403 N N . TYR A 1 317 ? -13.82 -14.25 -18.578 1 94.31 317 TYR A N 1
ATOM 2404 C CA . TYR A 1 317 ? -14.82 -14.875 -17.719 1 94.31 317 TYR A CA 1
ATOM 2405 C C . TYR A 1 317 ? -15.68 -13.828 -17.016 1 94.31 317 TYR A C 1
ATOM 2407 O O . TYR A 1 317 ? -16.625 -14.164 -16.312 1 94.31 317 TYR A O 1
ATOM 2415 N N . GLY A 1 318 ? -15.375 -12.578 -17.172 1 92.38 318 GLY A N 1
ATOM 2416 C CA . GLY A 1 318 ? -16.172 -11.523 -16.562 1 92.38 318 GLY A CA 1
ATOM 2417 C C . GLY A 1 318 ? -16.062 -11.477 -15.055 1 92.38 318 GLY A C 1
ATOM 2418 O O . GLY A 1 318 ? -17.047 -11.25 -14.359 1 92.38 318 GLY A O 1
ATOM 2419 N N . ASP A 1 319 ? -14.898 -11.781 -14.531 1 92.62 319 ASP A N 1
ATOM 2420 C CA . ASP A 1 319 ? -14.672 -11.695 -13.086 1 92.62 319 ASP A CA 1
ATOM 2421 C C . ASP A 1 319 ? -15.055 -10.312 -12.555 1 92.62 319 ASP A C 1
ATOM 2423 O O . ASP A 1 319 ? -14.812 -9.305 -13.219 1 92.62 319 ASP A O 1
ATOM 2427 N N . ASP A 1 320 ? -15.664 -10.32 -11.375 1 89.75 320 ASP A N 1
ATOM 2428 C CA . ASP A 1 320 ? -15.953 -9.047 -10.719 1 89.75 320 ASP A CA 1
ATOM 2429 C C . ASP A 1 320 ? -14.664 -8.312 -10.352 1 89.75 320 ASP A C 1
ATOM 2431 O O . ASP A 1 320 ? -13.742 -8.914 -9.797 1 89.75 320 ASP A O 1
ATOM 2435 N N . PHE A 1 321 ? -14.641 -7.16 -10.742 1 91.19 321 PHE A N 1
ATOM 2436 C CA . PHE A 1 321 ? -13.477 -6.332 -10.469 1 91.19 321 PHE A CA 1
ATOM 2437 C C . PHE A 1 321 ? -13.891 -5.016 -9.82 1 91.19 321 PHE A C 1
ATOM 2439 O O . PHE A 1 321 ? -13.844 -3.963 -10.461 1 91.19 321 PHE A O 1
ATOM 2446 N N . GLY A 1 322 ? -14.211 -5.109 -8.516 1 89.69 322 GLY A N 1
ATOM 2447 C CA . GLY A 1 322 ? -14.672 -3.961 -7.754 1 89.69 322 GLY A CA 1
ATOM 2448 C C . GLY A 1 322 ? -13.555 -2.998 -7.395 1 89.69 322 GLY A C 1
ATOM 2449 O O . GLY A 1 322 ? -12.383 -3.254 -7.695 1 89.69 322 GLY A O 1
ATOM 2450 N N . GLY A 1 323 ? -13.914 -1.903 -6.719 1 90.69 323 GLY A N 1
ATOM 2451 C CA . GLY A 1 323 ? -12.961 -0.865 -6.363 1 90.69 323 GLY A CA 1
ATOM 2452 C C . GLY A 1 323 ? -11.844 -1.364 -5.465 1 90.69 323 GLY A C 1
ATOM 2453 O O . GLY A 1 323 ? -10.672 -1.057 -5.691 1 90.69 323 GLY A O 1
ATOM 2454 N N . VAL A 1 324 ? -12.234 -2.143 -4.5 1 92.62 324 VAL A N 1
ATOM 2455 C CA . VAL A 1 324 ? -11.258 -2.652 -3.549 1 92.62 324 VAL A CA 1
ATOM 2456 C C . VAL A 1 324 ? -10.281 -3.586 -4.262 1 92.62 324 VAL A C 1
ATOM 2458 O O . VAL A 1 324 ? -9.078 -3.564 -3.988 1 92.62 324 VAL A O 1
ATOM 2461 N N . LYS A 1 325 ? -10.758 -4.395 -5.18 1 93.31 325 LYS A N 1
ATOM 2462 C CA . LYS A 1 325 ? -9.906 -5.301 -5.945 1 93.31 325 LYS A CA 1
ATOM 2463 C C . LYS A 1 325 ? -8.961 -4.523 -6.863 1 93.31 325 LYS A C 1
ATOM 2465 O O . LYS A 1 325 ? -7.832 -4.949 -7.098 1 93.31 325 LYS A O 1
ATOM 2470 N N . VAL A 1 326 ? -9.398 -3.426 -7.371 1 94.19 326 VAL A N 1
ATOM 2471 C CA . VAL A 1 326 ? -8.539 -2.572 -8.188 1 94.19 326 VAL A CA 1
ATOM 2472 C C . VAL A 1 326 ? -7.367 -2.066 -7.34 1 94.19 326 VAL A C 1
ATOM 2474 O O . VAL A 1 326 ? -6.215 -2.102 -7.781 1 94.19 326 VAL A O 1
ATOM 2477 N N . VAL A 1 327 ? -7.664 -1.601 -6.152 1 95.5 327 VAL A N 1
ATOM 2478 C CA . VAL A 1 327 ? -6.609 -1.106 -5.273 1 95.5 327 VAL A CA 1
ATOM 2479 C C . VAL A 1 327 ? -5.668 -2.25 -4.902 1 95.5 327 VAL A C 1
ATOM 2481 O O . VAL A 1 327 ? -4.449 -2.066 -4.852 1 95.5 327 VAL A O 1
ATOM 2484 N N . ALA A 1 328 ? -6.266 -3.4 -4.637 1 96.12 328 ALA A N 1
ATOM 2485 C CA . ALA A 1 328 ? -5.434 -4.562 -4.34 1 96.12 328 ALA A CA 1
ATOM 2486 C C . ALA A 1 328 ? -4.488 -4.871 -5.496 1 96.12 328 ALA A C 1
ATOM 2488 O O . ALA A 1 328 ? -3.318 -5.191 -5.281 1 96.12 328 ALA A O 1
ATOM 2489 N N . THR A 1 329 ? -4.992 -4.762 -6.707 1 96 329 THR A N 1
ATOM 2490 C CA . THR A 1 329 ? -4.188 -5.016 -7.898 1 96 329 THR A CA 1
ATOM 2491 C C . THR A 1 329 ? -3.08 -3.977 -8.039 1 96 329 THR A C 1
ATOM 2493 O O . THR A 1 329 ? -1.943 -4.312 -8.375 1 96 329 THR A O 1
ATOM 2496 N N . LEU A 1 330 ? -3.396 -2.732 -7.766 1 95.88 330 LEU A N 1
ATOM 2497 C CA . LEU A 1 330 ? -2.404 -1.666 -7.836 1 95.88 330 LEU A CA 1
ATOM 2498 C C . LEU A 1 330 ? -1.319 -1.861 -6.785 1 95.88 330 LEU A C 1
ATOM 2500 O O . LEU A 1 330 ? -0.14 -1.618 -7.051 1 95.88 330 LEU A O 1
ATOM 2504 N N . LEU A 1 331 ? -1.752 -2.244 -5.633 1 96.62 331 LEU A N 1
ATOM 2505 C CA . LEU A 1 331 ? -0.784 -2.539 -4.582 1 96.62 331 LEU A CA 1
ATOM 2506 C C . LEU A 1 331 ? 0.128 -3.691 -4.988 1 96.62 331 LEU A C 1
ATOM 2508 O O . LEU A 1 331 ? 1.339 -3.639 -4.762 1 96.62 331 LEU A O 1
ATOM 2512 N N . CYS A 1 332 ? -0.47 -4.688 -5.547 1 96.12 332 CYS A N 1
ATOM 2513 C CA . CYS A 1 332 ? 0.309 -5.816 -6.043 1 96.12 332 CYS A CA 1
ATOM 2514 C C . CYS A 1 332 ? 1.304 -5.371 -7.109 1 96.12 332 CYS A C 1
ATOM 2516 O O . CYS A 1 332 ? 2.469 -5.77 -7.082 1 96.12 332 CYS A O 1
ATOM 2518 N N . GLY A 1 333 ? 0.818 -4.582 -8.008 1 95.81 333 GLY A N 1
ATOM 2519 C CA . GLY A 1 333 ? 1.698 -4.043 -9.031 1 95.81 333 GLY A CA 1
ATOM 2520 C C . GLY A 1 333 ? 2.832 -3.209 -8.469 1 95.81 333 GLY A C 1
ATOM 2521 O O . GLY A 1 333 ? 3.979 -3.338 -8.898 1 95.81 333 GLY A O 1
ATOM 2522 N N . TRP A 1 334 ? 2.516 -2.371 -7.484 1 95.94 334 TRP A N 1
ATOM 2523 C CA . TRP A 1 334 ? 3.537 -1.539 -6.855 1 95.94 334 TRP A CA 1
ATOM 2524 C C . TRP A 1 334 ? 4.516 -2.393 -6.059 1 95.94 334 TRP A C 1
ATOM 2526 O O . TRP A 1 334 ? 5.707 -2.074 -5.977 1 95.94 334 TRP A O 1
ATOM 2536 N N . GLY A 1 335 ? 3.994 -3.434 -5.387 1 95.38 335 GLY A N 1
ATOM 2537 C CA . GLY A 1 335 ? 4.879 -4.383 -4.73 1 95.38 335 GLY A CA 1
ATOM 2538 C C . GLY A 1 335 ? 5.824 -5.078 -5.691 1 95.38 335 GLY A C 1
ATOM 2539 O O . GLY A 1 335 ? 7.004 -5.258 -5.387 1 95.38 335 GLY A O 1
ATOM 2540 N N . PHE A 1 336 ? 5.332 -5.434 -6.871 1 95.56 336 PHE A N 1
ATOM 2541 C CA . PHE A 1 336 ? 6.145 -6.043 -7.914 1 95.56 336 PHE A CA 1
ATOM 2542 C C . PHE A 1 336 ? 7.262 -5.102 -8.352 1 95.56 336 PHE A C 1
ATOM 2544 O O . PHE A 1 336 ? 8.414 -5.512 -8.469 1 95.56 336 PHE A O 1
ATOM 2551 N N . CYS A 1 337 ? 6.918 -3.842 -8.523 1 93.56 337 CYS A N 1
ATOM 2552 C CA . CYS A 1 337 ? 7.906 -2.844 -8.922 1 93.56 337 CYS A CA 1
ATOM 2553 C C . CYS A 1 337 ? 8.969 -2.674 -7.84 1 93.56 337 CYS A C 1
ATOM 2555 O O . CYS A 1 337 ? 10.156 -2.527 -8.148 1 93.56 337 CYS A O 1
ATOM 2557 N N . SER A 1 338 ? 8.492 -2.705 -6.629 1 94.31 338 SER A N 1
ATOM 2558 C CA . SER A 1 338 ? 9.43 -2.58 -5.52 1 94.31 338 SER A CA 1
ATOM 2559 C C . SER A 1 338 ? 10.398 -3.758 -5.477 1 94.31 338 SER A C 1
ATOM 2561 O O . SER A 1 338 ? 11.578 -3.586 -5.168 1 94.31 338 SER A O 1
ATOM 2563 N N . TYR A 1 339 ? 9.922 -4.934 -5.762 1 93.69 339 TYR A N 1
ATOM 2564 C CA . TYR A 1 339 ? 10.766 -6.125 -5.793 1 93.69 339 TYR A CA 1
ATOM 2565 C C . TYR A 1 339 ? 11.828 -6.012 -6.879 1 93.69 339 TYR A C 1
ATOM 2567 O O . TYR A 1 339 ? 13.008 -6.25 -6.621 1 93.69 339 TYR A O 1
ATOM 2575 N N . VAL A 1 340 ? 11.391 -5.676 -8.07 1 92.31 340 VAL A N 1
ATOM 2576 C CA . VAL A 1 340 ? 12.289 -5.59 -9.219 1 92.31 340 VAL A CA 1
ATOM 2577 C C . VAL A 1 340 ? 13.344 -4.508 -8.969 1 92.31 340 VAL A C 1
ATOM 2579 O O . VAL A 1 340 ? 14.531 -4.715 -9.234 1 92.31 340 VAL A O 1
ATOM 2582 N N . TYR A 1 341 ? 12.867 -3.426 -8.383 1 90.75 341 TYR A N 1
ATOM 2583 C CA . TYR A 1 341 ? 13.797 -2.342 -8.078 1 90.75 341 TYR A CA 1
ATOM 2584 C C . TYR A 1 341 ? 14.789 -2.762 -7.004 1 90.75 341 TYR A C 1
ATOM 2586 O O . TYR A 1 341 ? 15.977 -2.43 -7.082 1 90.75 341 TYR A O 1
ATOM 2594 N N . GLY A 1 342 ? 14.305 -3.41 -6.027 1 88.38 342 GLY A N 1
ATOM 2595 C CA . GLY A 1 342 ? 15.188 -3.9 -4.984 1 88.38 342 GLY A CA 1
ATOM 2596 C C . GLY A 1 342 ? 16.25 -4.855 -5.504 1 88.38 342 GLY A C 1
ATOM 2597 O O . GLY A 1 342 ? 17.406 -4.77 -5.109 1 88.38 342 GLY A O 1
ATOM 2598 N N . MET A 1 343 ? 15.828 -5.738 -6.375 1 86.12 343 MET A N 1
ATOM 2599 C CA . MET A 1 343 ? 16.766 -6.695 -6.949 1 86.12 343 MET A CA 1
ATOM 2600 C C . MET A 1 343 ? 17.766 -5.992 -7.871 1 86.12 343 MET A C 1
ATOM 2602 O O . MET A 1 343 ? 18.938 -6.348 -7.91 1 86.12 343 MET A O 1
ATOM 2606 N N . TYR A 1 344 ? 17.266 -5.039 -8.523 1 85.56 344 TYR A N 1
ATOM 2607 C CA . TYR A 1 344 ? 18.141 -4.254 -9.398 1 85.56 344 TYR A CA 1
ATOM 2608 C C . TYR A 1 344 ? 19.203 -3.521 -8.594 1 85.56 344 TYR A C 1
ATOM 2610 O O . TYR A 1 344 ? 20.375 -3.498 -8.977 1 85.56 344 TYR A O 1
ATOM 2618 N N . MET A 1 345 ? 18.828 -2.939 -7.531 1 86.69 345 MET A N 1
ATOM 2619 C CA . MET A 1 345 ? 19.766 -2.211 -6.68 1 86.69 345 MET A CA 1
ATOM 2620 C C . MET A 1 345 ? 20.781 -3.156 -6.055 1 86.69 345 MET A C 1
ATOM 2622 O O . MET A 1 345 ? 21.953 -2.809 -5.918 1 86.69 345 MET A O 1
ATOM 2626 N N . LYS A 1 346 ? 20.312 -4.262 -5.723 1 83.44 346 LYS A N 1
ATOM 2627 C CA . LYS A 1 346 ? 21.219 -5.262 -5.164 1 83.44 346 LYS A CA 1
ATOM 2628 C C . LYS A 1 346 ? 22.266 -5.68 -6.188 1 83.44 346 LYS A C 1
ATOM 2630 O O . LYS A 1 346 ? 23.453 -5.793 -5.855 1 83.44 346 LYS A O 1
ATOM 2635 N N . MET A 1 347 ? 21.891 -5.91 -7.355 1 81.56 347 MET A N 1
ATOM 2636 C CA . MET A 1 347 ? 22.812 -6.293 -8.414 1 81.56 347 MET A CA 1
ATOM 2637 C C . MET A 1 347 ? 23.797 -5.164 -8.711 1 81.56 347 MET A C 1
ATOM 2639 O O . MET A 1 347 ? 24.984 -5.414 -8.969 1 81.56 347 MET A O 1
ATOM 2643 N N . LYS A 1 348 ? 23.266 -4.043 -8.656 1 83.5 348 LYS A N 1
ATOM 2644 C CA . LYS A 1 348 ? 24.109 -2.881 -8.898 1 83.5 348 LYS A CA 1
ATOM 2645 C C . LYS A 1 348 ? 25.172 -2.734 -7.805 1 83.5 348 LYS A C 1
ATOM 2647 O O . LYS A 1 348 ? 26.344 -2.467 -8.094 1 83.5 348 LYS A O 1
ATOM 2652 N N . ASP A 1 349 ? 24.719 -2.859 -6.652 1 82.88 349 ASP A N 1
ATOM 2653 C CA . ASP A 1 349 ? 25.656 -2.785 -5.523 1 82.88 349 ASP A CA 1
ATOM 2654 C C . ASP A 1 349 ? 26.719 -3.869 -5.625 1 82.88 349 ASP A C 1
ATOM 2656 O O . ASP A 1 349 ? 27.891 -3.621 -5.328 1 82.88 349 ASP A O 1
ATOM 2660 N N . GLU A 1 350 ? 26.375 -5.027 -5.996 1 80.38 350 GLU A N 1
ATOM 2661 C CA . GLU A 1 350 ? 27.297 -6.141 -6.129 1 80.38 350 GLU A CA 1
ATOM 2662 C C . GLU A 1 350 ? 28.297 -5.895 -7.258 1 80.38 350 GLU A C 1
ATOM 2664 O O . GLU A 1 350 ? 29.484 -6.227 -7.137 1 80.38 350 GLU A O 1
ATOM 2669 N N . ARG A 1 351 ? 27.844 -5.328 -8.25 1 82.56 351 ARG A N 1
ATOM 2670 C CA . ARG A 1 351 ? 28.719 -5 -9.367 1 82.56 351 ARG A CA 1
ATOM 2671 C C . ARG A 1 351 ? 29.734 -3.928 -8.977 1 82.56 351 ARG A C 1
ATOM 2673 O O . ARG A 1 351 ? 30.906 -4.004 -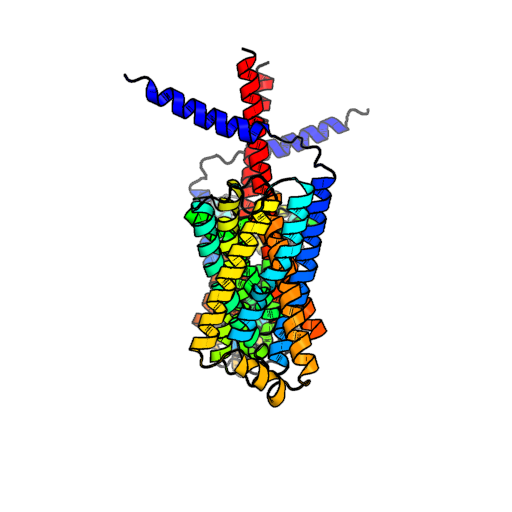9.352 1 82.56 351 ARG A O 1
ATOM 2680 N N . GLU A 1 352 ? 29.266 -2.998 -8.297 1 83.56 352 GLU A N 1
ATOM 2681 C CA . GLU A 1 352 ? 30.156 -1.927 -7.848 1 83.56 352 GLU A CA 1
ATOM 2682 C C . GLU A 1 352 ? 31.203 -2.445 -6.859 1 83.56 352 GLU A C 1
ATOM 2684 O O . GLU A 1 352 ? 32.375 -2.055 -6.914 1 83.56 352 GLU A O 1
ATOM 2689 N N . ARG A 1 353 ? 30.766 -3.254 -6.035 1 81.06 353 ARG A N 1
ATOM 2690 C CA . ARG A 1 353 ? 31.703 -3.855 -5.09 1 81.06 353 ARG A CA 1
ATOM 2691 C C . ARG A 1 353 ? 32.719 -4.719 -5.812 1 81.06 353 ARG A C 1
ATOM 2693 O O . ARG A 1 353 ? 33.906 -4.719 -5.453 1 81.06 353 ARG A O 1
ATOM 2700 N N . ALA A 1 354 ? 32.312 -5.438 -6.777 1 79.69 354 ALA A N 1
ATOM 2701 C CA . ALA A 1 354 ? 33.188 -6.285 -7.559 1 79.69 354 ALA A CA 1
ATOM 2702 C C . ALA A 1 354 ? 34.219 -5.445 -8.32 1 79.69 354 ALA A C 1
ATOM 2704 O O . ALA A 1 354 ? 35.375 -5.828 -8.438 1 79.69 354 ALA A O 1
ATOM 2705 N N . LYS A 1 355 ? 33.812 -4.316 -8.719 1 79.69 355 LYS A N 1
ATOM 2706 C CA . LYS A 1 355 ? 34.719 -3.408 -9.414 1 79.69 355 LYS A CA 1
ATOM 2707 C C . LYS A 1 355 ? 35.75 -2.84 -8.453 1 79.69 355 LYS A C 1
ATOM 2709 O O . LYS A 1 355 ? 36.938 -2.758 -8.797 1 79.69 355 LYS A O 1
ATOM 2714 N N . ILE A 1 356 ? 35.312 -2.52 -7.371 1 80.69 356 ILE A N 1
ATOM 2715 C CA . ILE A 1 356 ? 36.219 -1.968 -6.375 1 80.69 356 ILE A CA 1
ATOM 2716 C C . ILE A 1 356 ? 37.219 -3.027 -5.973 1 80.69 356 ILE A C 1
ATOM 2718 O O . ILE A 1 356 ? 38.438 -2.73 -5.844 1 80.69 356 ILE A O 1
ATOM 2722 N N . ASN A 1 357 ? 36.75 -4.164 -5.871 1 75.75 357 ASN A N 1
ATOM 2723 C CA . ASN A 1 357 ? 37.625 -5.258 -5.5 1 75.75 357 ASN A CA 1
ATOM 2724 C C . ASN A 1 357 ? 38.625 -5.582 -6.617 1 75.75 357 ASN A C 1
ATOM 2726 O O . ASN A 1 357 ? 39.781 -5.906 -6.355 1 75.75 357 ASN A O 1
ATOM 2730 N N . ASN A 1 358 ? 38.156 -5.508 -7.746 1 76.56 358 ASN A N 1
ATOM 2731 C CA . ASN A 1 358 ? 39.062 -5.73 -8.883 1 76.56 358 ASN A CA 1
ATOM 2732 C C . ASN A 1 358 ? 40.094 -4.621 -9.008 1 76.56 358 ASN A C 1
ATOM 2734 O O . ASN A 1 358 ? 41.25 -4.883 -9.352 1 76.56 358 ASN A O 1
ATOM 2738 N N . ASP A 1 359 ? 39.719 -3.436 -8.75 1 72.81 359 ASP A N 1
ATOM 2739 C CA . ASP A 1 359 ? 40.656 -2.307 -8.797 1 72.81 359 ASP A CA 1
ATOM 2740 C C . ASP A 1 359 ? 41.688 -2.408 -7.695 1 72.81 359 ASP A C 1
ATOM 2742 O O . ASP A 1 359 ? 42.875 -2.133 -7.926 1 72.81 359 ASP A O 1
ATOM 2746 N N . ILE A 1 360 ? 41.312 -2.787 -6.672 1 72.69 360 ILE A N 1
ATOM 2747 C CA . ILE A 1 360 ? 42.25 -2.98 -5.566 1 72.69 360 ILE A CA 1
ATOM 2748 C C . ILE A 1 360 ? 43.156 -4.156 -5.871 1 72.69 360 ILE A C 1
ATOM 2750 O O . ILE A 1 360 ? 44.375 -4.09 -5.609 1 72.69 360 ILE A O 1
ATOM 2754 N N . GLY A 1 361 ? 42.562 -5.176 -6.387 1 64.81 361 GLY A N 1
ATOM 2755 C CA . GLY A 1 361 ? 43.406 -6.312 -6.781 1 64.81 361 GLY A CA 1
ATOM 2756 C C . GLY A 1 361 ? 44.438 -5.965 -7.832 1 64.81 361 GLY A C 1
ATOM 2757 O O . GLY A 1 361 ? 45.562 -6.422 -7.758 1 64.81 361 GLY A O 1
ATOM 2758 N N . HIS A 1 362 ? 44.156 -5.18 -8.664 1 71.25 362 HIS A N 1
ATOM 2759 C CA . HIS A 1 362 ? 45.094 -4.742 -9.695 1 71.25 362 HIS A CA 1
ATOM 2760 C C . HIS A 1 362 ? 46.156 -3.834 -9.109 1 71.25 362 HIS A C 1
ATOM 2762 O O . HIS A 1 362 ? 47.312 -3.908 -9.508 1 71.25 362 HIS A O 1
ATOM 2768 N N . GLU A 1 363 ? 45.844 -2.963 -8.305 1 66.81 363 GLU A N 1
ATOM 2769 C CA . GLU A 1 363 ? 46.812 -2.08 -7.68 1 66.81 363 GLU A CA 1
ATOM 2770 C C . GLU A 1 363 ? 47.812 -2.873 -6.836 1 66.81 363 GLU A C 1
ATOM 2772 O O . GLU A 1 363 ? 49 -2.549 -6.801 1 66.81 363 GLU A O 1
ATOM 2777 N N . MET A 1 364 ? 47.406 -3.873 -6.312 1 67.31 364 MET A N 1
ATOM 2778 C CA . MET A 1 364 ? 48.312 -4.695 -5.504 1 67.31 364 MET A CA 1
ATOM 2779 C C . MET A 1 364 ? 49.25 -5.508 -6.387 1 67.31 364 MET A C 1
ATOM 2781 O O . MET A 1 364 ? 50.344 -5.883 -5.957 1 67.31 364 MET A O 1
ATOM 2785 N N . THR A 1 365 ? 48.812 -5.773 -7.512 1 61.53 365 THR A N 1
ATOM 2786 C CA . THR A 1 365 ? 49.688 -6.523 -8.406 1 61.53 365 THR A CA 1
ATOM 2787 C C . THR A 1 365 ? 50.719 -5.605 -9.047 1 61.53 365 THR A C 1
ATOM 2789 O O . THR A 1 365 ? 51.719 -6.074 -9.594 1 61.53 365 THR A O 1
ATOM 2792 N N . GLN A 1 366 ? 50.625 -4.391 -9.031 1 52.16 366 GLN A N 1
ATOM 2793 C CA . GLN A 1 366 ? 51.562 -3.447 -9.617 1 52.16 366 GLN A CA 1
ATOM 2794 C C . GLN A 1 366 ? 52.562 -2.963 -8.586 1 52.16 366 GLN A C 1
ATOM 2796 O O . GLN A 1 366 ? 53.562 -2.301 -8.93 1 52.16 366 GLN A O 1
ATOM 2801 N N . VAL A 1 367 ? 52.406 -3.451 -7.438 1 43.22 367 VAL A N 1
ATOM 2802 C CA . VAL A 1 367 ? 53.469 -3.221 -6.457 1 43.22 367 VAL A CA 1
ATOM 2803 C C . VAL A 1 367 ? 54.312 -4.492 -6.289 1 43.22 367 VAL A C 1
ATOM 2805 O O . VAL A 1 367 ? 53.75 -5.59 -6.188 1 43.22 367 VAL A O 1
ATOM 2808 N N . MET B 1 1 ? 33.719 47.438 -17.266 1 25.2 1 MET B N 1
ATOM 2809 C CA . MET B 1 1 ? 32.969 47.594 -16 1 25.2 1 MET B CA 1
ATOM 2810 C C . MET B 1 1 ? 32.281 46.281 -15.625 1 25.2 1 MET B C 1
ATOM 2812 O O . MET B 1 1 ? 31.281 46.312 -14.883 1 25.2 1 MET B O 1
ATOM 2816 N N . GLU B 1 2 ? 32.594 45.094 -16.172 1 27.09 2 GLU B N 1
ATOM 2817 C CA . GLU B 1 2 ? 32.125 43.719 -16.312 1 27.09 2 GLU B CA 1
ATOM 2818 C C . GLU B 1 2 ? 32.312 42.938 -15.039 1 27.09 2 GLU B C 1
ATOM 2820 O O . GLU B 1 2 ? 32 41.719 -14.992 1 27.09 2 GLU B O 1
ATOM 2825 N N . ASN B 1 3 ? 33.125 43.5 -14.047 1 31.08 3 ASN B N 1
ATOM 2826 C CA . ASN B 1 3 ? 33.594 42.75 -12.898 1 31.08 3 ASN B CA 1
ATOM 2827 C C . ASN B 1 3 ? 32.5 42.562 -11.852 1 31.08 3 ASN B C 1
ATOM 2829 O O . ASN B 1 3 ? 32.781 42.188 -10.711 1 31.08 3 ASN B O 1
ATOM 2833 N N . ALA B 1 4 ? 31.312 43.094 -12.109 1 34.06 4 ALA B N 1
ATOM 2834 C CA . ALA B 1 4 ? 30.359 43.25 -11.023 1 34.06 4 ALA B CA 1
ATOM 2835 C C . ALA B 1 4 ? 29.703 41.938 -10.656 1 34.06 4 ALA B C 1
ATOM 2837 O O . ALA B 1 4 ? 29.156 41.781 -9.562 1 34.06 4 ALA B O 1
ATOM 2838 N N . PRO B 1 5 ? 29.562 41.094 -11.688 1 37.59 5 PRO B N 1
ATOM 2839 C CA . PRO B 1 5 ? 28.688 39.969 -11.305 1 37.59 5 PRO B CA 1
ATOM 2840 C C . PRO B 1 5 ? 29.344 39 -10.32 1 37.59 5 PRO B C 1
ATOM 2842 O O . PRO B 1 5 ? 28.656 38.188 -9.703 1 37.59 5 PRO B O 1
ATOM 2845 N N . GLN B 1 6 ? 30.688 38.844 -10.273 1 36.41 6 GLN B N 1
ATOM 2846 C CA . GLN B 1 6 ? 31.375 37.875 -9.43 1 36.41 6 GLN B CA 1
ATOM 2847 C C . GLN B 1 6 ? 31.266 38.25 -7.953 1 36.41 6 GLN B C 1
ATOM 2849 O O . GLN B 1 6 ? 31.266 37.375 -7.082 1 36.41 6 GLN B O 1
ATOM 2854 N N . ALA B 1 7 ? 31.234 39.531 -7.613 1 37.66 7 ALA B N 1
ATOM 2855 C CA . ALA B 1 7 ? 31.234 39.906 -6.211 1 37.66 7 ALA B CA 1
ATOM 2856 C C . ALA B 1 7 ? 29.922 39.531 -5.531 1 37.66 7 ALA B C 1
ATOM 2858 O O . ALA B 1 7 ? 29.906 39.156 -4.359 1 37.66 7 ALA B O 1
ATOM 2859 N N . GLN B 1 8 ? 28.797 39.656 -6.289 1 31.41 8 GLN B N 1
ATOM 2860 C CA . GLN B 1 8 ? 27.5 39.375 -5.664 1 31.41 8 GLN B CA 1
ATOM 2861 C C . GLN B 1 8 ? 27.344 37.875 -5.391 1 31.41 8 GLN B C 1
ATOM 2863 O O . GLN B 1 8 ? 26.641 37.469 -4.461 1 31.41 8 GLN B O 1
ATOM 2868 N N . ALA B 1 9 ? 27.891 37 -6.219 1 39.94 9 ALA B N 1
ATOM 2869 C CA . ALA B 1 9 ? 27.828 35.594 -5.922 1 39.94 9 ALA B CA 1
ATOM 2870 C C . ALA B 1 9 ? 28.656 35.25 -4.688 1 39.94 9 ALA B C 1
ATOM 2872 O O . ALA B 1 9 ? 28.25 34.406 -3.877 1 39.94 9 ALA B O 1
ATOM 2873 N N . GLN B 1 10 ? 29.797 35.812 -4.629 1 34.09 10 GLN B N 1
ATOM 2874 C CA . GLN B 1 10 ? 30.625 35.531 -3.463 1 34.09 10 GLN B CA 1
ATOM 2875 C C . GLN B 1 10 ? 29.953 36 -2.18 1 34.09 10 GLN B C 1
ATOM 2877 O O . GLN B 1 10 ? 30.094 35.375 -1.126 1 34.09 10 GLN B O 1
ATOM 2882 N N . ALA B 1 11 ? 29.25 37.062 -2.242 1 37.91 11 ALA B N 1
ATOM 2883 C CA . ALA B 1 11 ? 28.594 37.594 -1.037 1 37.91 11 ALA B CA 1
ATOM 2884 C C . ALA B 1 11 ? 27.406 36.719 -0.649 1 37.91 11 ALA B C 1
ATOM 2886 O O . ALA B 1 11 ? 27.141 36.5 0.537 1 37.91 11 ALA B O 1
ATOM 2887 N N . GLU B 1 12 ? 26.609 36.25 -1.665 1 37.81 12 GLU B N 1
ATOM 2888 C CA . GLU B 1 12 ? 25.469 35.406 -1.331 1 37.81 12 GLU B CA 1
ATOM 2889 C C . GLU B 1 12 ? 25.938 34.062 -0.783 1 37.81 12 GLU B C 1
ATOM 2891 O O . GLU B 1 12 ? 25.312 33.531 0.135 1 37.81 12 GLU B O 1
ATOM 2896 N N . THR B 1 13 ? 27 33.5 -1.334 1 38.38 13 THR B N 1
ATOM 2897 C CA . THR B 1 13 ? 27.547 32.281 -0.755 1 38.38 13 THR B CA 1
ATOM 2898 C C . THR B 1 13 ? 28.156 32.562 0.615 1 38.38 13 THR B C 1
ATOM 2900 O O . THR B 1 13 ? 28.062 31.75 1.527 1 38.38 13 THR B O 1
ATOM 2903 N N . ALA B 1 14 ? 28.797 33.719 0.822 1 37.16 14 ALA B N 1
ATOM 2904 C CA . ALA B 1 14 ? 29.422 34.062 2.105 1 37.16 14 ALA B CA 1
ATOM 2905 C C . ALA B 1 14 ? 28.359 34.312 3.178 1 37.16 14 ALA B C 1
ATOM 2907 O O . ALA B 1 14 ? 28.516 33.875 4.328 1 37.16 14 ALA B O 1
ATOM 2908 N N . SER B 1 15 ? 27.281 35.094 2.783 1 35.03 15 SER B N 1
ATOM 2909 C CA . SER B 1 15 ? 26.25 35.344 3.785 1 35.03 15 SER B CA 1
ATOM 2910 C C . SER B 1 15 ? 25.484 34.062 4.082 1 35.03 15 SER B C 1
ATOM 2912 O O . SER B 1 15 ? 25.047 33.812 5.219 1 35.03 15 SER B O 1
ATOM 2914 N N . SER B 1 16 ? 25.234 33.188 3.027 1 35.81 16 SER B N 1
ATOM 2915 C CA . SER B 1 16 ? 24.594 31.906 3.344 1 35.81 16 SER B CA 1
ATOM 2916 C C . SER B 1 16 ? 25.5 31.016 4.184 1 35.81 16 SER B C 1
ATOM 2918 O O . SER B 1 16 ? 25.031 30.281 5.051 1 35.81 16 SER B O 1
ATOM 2920 N N . THR B 1 17 ? 26.844 31.062 3.885 1 35.03 17 THR B N 1
ATOM 2921 C CA . THR B 1 17 ? 27.812 30.312 4.664 1 35.03 17 THR B CA 1
ATOM 2922 C C . THR B 1 17 ? 27.953 30.906 6.066 1 35.03 17 THR B C 1
ATOM 2924 O O . THR B 1 17 ? 28.156 30.172 7.035 1 35.03 17 THR B O 1
ATOM 2927 N N . GLN B 1 18 ? 28.047 32.281 6.133 1 33.75 18 GLN B N 1
ATOM 2928 C CA . GLN B 1 18 ? 28.188 32.812 7.48 1 33.75 18 GLN B CA 1
ATOM 2929 C C . GLN B 1 18 ? 27.016 32.438 8.367 1 33.75 18 GLN B C 1
ATOM 2931 O O . GLN B 1 18 ? 27.188 32.125 9.555 1 33.75 18 GLN B O 1
ATOM 2936 N N . ASN B 1 19 ? 25.75 32.625 7.785 1 33.53 19 ASN B N 1
ATOM 2937 C CA . ASN B 1 19 ? 24.625 32.281 8.656 1 33.53 19 ASN B CA 1
ATOM 2938 C C . ASN B 1 19 ? 24.547 30.797 8.938 1 33.53 19 ASN B C 1
ATOM 2940 O O . ASN B 1 19 ? 23.969 30.375 9.945 1 33.53 19 ASN B O 1
ATOM 2944 N N . HIS B 1 20 ? 25 29.922 7.918 1 33.53 20 HIS B N 1
ATOM 2945 C CA . HIS B 1 20 ? 25.031 28.5 8.266 1 33.53 20 HIS B CA 1
ATOM 2946 C C . HIS B 1 20 ? 26.188 28.188 9.227 1 33.53 20 HIS B C 1
ATOM 2948 O O . HIS B 1 20 ? 26.219 27.125 9.836 1 33.53 20 HIS B O 1
ATOM 2954 N N . THR B 1 21 ? 27.344 28.844 9.016 1 33.78 21 THR B N 1
ATOM 2955 C CA . THR B 1 21 ? 28.453 28.578 9.922 1 33.78 21 THR B CA 1
ATOM 2956 C C . THR B 1 21 ? 28.078 28.922 11.359 1 33.78 21 THR B C 1
ATOM 2958 O O . THR B 1 21 ? 28.875 28.734 12.281 1 33.78 21 THR B O 1
ATOM 2961 N N . HIS B 1 22 ? 27.281 29.969 11.57 1 29.5 22 HIS B N 1
ATOM 2962 C CA . HIS B 1 22 ? 26.812 29.766 12.93 1 29.5 22 HIS B CA 1
ATOM 2963 C C . HIS B 1 22 ? 26.312 28.328 13.133 1 29.5 22 HIS B C 1
ATOM 2965 O O . HIS B 1 22 ? 25.188 28 12.766 1 29.5 22 HIS B O 1
ATOM 2971 N N . LYS B 1 23 ? 26.969 27.234 12.445 1 34.59 23 LYS B N 1
ATOM 2972 C CA . LYS B 1 23 ? 27.047 25.875 12.969 1 34.59 23 LYS B CA 1
ATOM 2973 C C . LYS B 1 23 ? 26.656 25.828 14.438 1 34.59 23 LYS B C 1
ATOM 2975 O O . LYS B 1 23 ? 27.344 26.391 15.289 1 34.59 23 LYS B O 1
ATOM 2980 N N . GLU B 1 24 ? 25.5 25.688 14.672 1 33.91 24 GLU B N 1
ATOM 2981 C CA . GLU B 1 24 ? 24.625 25.078 15.68 1 33.91 24 GLU B CA 1
ATOM 2982 C C . GLU B 1 24 ? 25.25 23.812 16.266 1 33.91 24 GLU B C 1
ATOM 2984 O O . GLU B 1 24 ? 24.766 22.703 16 1 33.91 24 GLU B O 1
ATOM 2989 N N . THR B 1 25 ? 26.328 23.375 15.773 1 36.91 25 THR B N 1
ATOM 2990 C CA . THR B 1 25 ? 26.766 22.375 16.75 1 36.91 25 THR B CA 1
ATOM 2991 C C . THR B 1 25 ? 26.547 22.859 18.172 1 36.91 25 THR B C 1
ATOM 2993 O O . THR B 1 25 ? 27.078 22.297 19.125 1 36.91 25 THR B O 1
ATOM 2996 N N . LYS B 1 26 ? 26.75 24.125 18.172 1 41 26 LYS B N 1
ATOM 2997 C CA . LYS B 1 26 ? 26.812 24.766 19.484 1 41 26 LYS B CA 1
ATOM 2998 C C . LYS B 1 26 ? 25.922 24.031 20.484 1 41 26 LYS B C 1
ATOM 3000 O O . LYS B 1 26 ? 24.984 23.344 20.109 1 41 26 LYS B O 1
ATOM 3005 N N . THR B 1 27 ? 26.156 23.969 21.797 1 40.75 27 THR B N 1
ATOM 3006 C CA . THR B 1 27 ? 25.547 23.656 23.078 1 40.75 27 THR B CA 1
ATOM 3007 C C . THR B 1 27 ? 24.047 23.953 23.062 1 40.75 27 THR B C 1
ATOM 3009 O O . THR B 1 27 ? 23.641 25.125 23.109 1 40.75 27 THR B O 1
ATOM 3012 N N . THR B 1 28 ? 23.312 23.406 22.031 1 53.25 28 THR B N 1
ATOM 3013 C CA . THR B 1 28 ? 21.859 23.531 22.109 1 53.25 28 THR B CA 1
ATOM 3014 C C . THR B 1 28 ? 21.422 23.938 23.5 1 53.25 28 THR B C 1
ATOM 3016 O O . THR B 1 28 ? 21.547 23.172 24.453 1 53.25 28 THR B O 1
ATOM 3019 N N . SER B 1 29 ? 21.562 25.281 23.766 1 75.12 29 SER B N 1
ATOM 3020 C CA . SER B 1 29 ? 21.266 25.938 25.031 1 75.12 29 SER B CA 1
ATOM 3021 C C . SER B 1 29 ? 20.062 25.297 25.734 1 75.12 29 SER B C 1
ATOM 3023 O O . SER B 1 29 ? 19.203 24.719 25.078 1 75.12 29 SER B O 1
ATOM 3025 N N . LYS B 1 30 ? 20.312 24.797 26.906 1 85.31 30 LYS B N 1
ATOM 3026 C CA . LYS B 1 30 ? 19.234 24.328 27.781 1 85.31 30 LYS B CA 1
ATOM 3027 C C . LYS B 1 30 ? 17.938 25.078 27.469 1 85.31 30 LYS B C 1
ATOM 3029 O O . LYS B 1 30 ? 16.859 24.484 27.5 1 85.31 30 LYS B O 1
ATOM 3034 N N . ILE B 1 31 ? 18.156 26.266 26.969 1 82.94 31 ILE B N 1
ATOM 3035 C CA . ILE B 1 31 ? 16.969 27.078 26.688 1 82.94 31 ILE B CA 1
ATOM 3036 C C . ILE B 1 31 ? 16.328 26.609 25.391 1 82.94 31 ILE B C 1
ATOM 3038 O O . ILE B 1 31 ? 15.102 26.578 25.281 1 82.94 31 ILE B O 1
ATOM 3042 N N . TYR B 1 32 ? 17.172 26.266 24.438 1 88.88 32 TYR B N 1
ATOM 3043 C CA . TYR B 1 32 ? 16.656 25.781 23.156 1 88.88 32 TYR B CA 1
ATOM 3044 C C . TYR B 1 32 ? 15.883 24.484 23.328 1 88.88 32 TYR B C 1
ATOM 3046 O O . TYR B 1 32 ? 14.773 24.328 22.812 1 88.88 32 TYR B O 1
ATOM 3054 N N . MET B 1 33 ? 16.422 23.609 24.156 1 90.56 33 MET B N 1
ATOM 3055 C CA . MET B 1 33 ? 15.773 22.328 24.391 1 90.56 33 MET B CA 1
ATOM 3056 C C . MET B 1 33 ? 14.484 22.484 25.188 1 90.56 33 MET B C 1
ATOM 3058 O O . MET B 1 33 ? 13.516 21.766 24.969 1 90.56 33 MET B O 1
ATOM 3062 N N . LEU B 1 34 ? 14.523 23.391 26.047 1 89.62 34 LEU B N 1
ATOM 3063 C CA . LEU B 1 34 ? 13.328 23.656 26.844 1 89.62 34 LEU B CA 1
ATOM 3064 C C . LEU B 1 34 ? 12.227 24.25 25.969 1 89.62 34 LEU B C 1
ATOM 3066 O O . LEU B 1 34 ? 11.062 23.844 26.062 1 89.62 34 LEU B O 1
ATOM 3070 N N . LEU B 1 35 ? 12.602 25.172 25.109 1 90 35 LEU B N 1
ATOM 3071 C CA . LEU B 1 35 ? 11.617 25.797 24.219 1 90 35 LEU B CA 1
ATOM 3072 C C . LEU B 1 35 ? 11.055 24.781 23.234 1 90 35 LEU B C 1
ATOM 3074 O O . LEU B 1 35 ? 9.859 24.781 22.953 1 90 35 LEU B O 1
ATOM 3078 N N . LEU B 1 36 ? 11.93 23.969 22.797 1 92.56 36 LEU B N 1
ATOM 3079 C CA . LEU B 1 36 ? 11.508 22.922 21.875 1 92.56 36 LEU B CA 1
ATOM 3080 C C . LEU B 1 36 ? 10.539 21.953 22.562 1 92.56 36 LEU B C 1
ATOM 3082 O O . LEU B 1 36 ? 9.508 21.594 21.984 1 92.56 36 LEU B O 1
ATOM 3086 N N . GLY B 1 37 ? 10.891 21.547 23.781 1 93.5 37 GLY B N 1
ATOM 3087 C CA . GLY B 1 37 ? 10.031 20.656 24.531 1 93.5 37 GLY B CA 1
ATOM 3088 C C . GLY B 1 37 ? 8.664 21.25 24.828 1 93.5 37 GLY B C 1
ATOM 3089 O O . GLY B 1 37 ? 7.648 20.578 24.703 1 93.5 37 GLY B O 1
ATOM 3090 N N . ILE B 1 38 ? 8.609 22.516 25.078 1 93.5 38 ILE B N 1
ATOM 3091 C CA . ILE B 1 38 ? 7.363 23.203 25.391 1 93.5 38 ILE B CA 1
ATOM 3092 C C . ILE B 1 38 ? 6.492 23.281 24.141 1 93.5 38 ILE B C 1
ATOM 3094 O O . ILE B 1 38 ? 5.285 23.031 24.203 1 93.5 38 ILE B O 1
ATOM 3098 N N . ASN B 1 39 ? 7.094 23.609 23.062 1 93.94 39 ASN B N 1
ATOM 3099 C CA . ASN B 1 39 ? 6.32 23.703 21.828 1 93.94 39 ASN B CA 1
ATOM 3100 C C . ASN B 1 39 ? 5.809 22.344 21.375 1 93.94 39 ASN B C 1
ATOM 3102 O O . ASN B 1 39 ? 4.699 22.2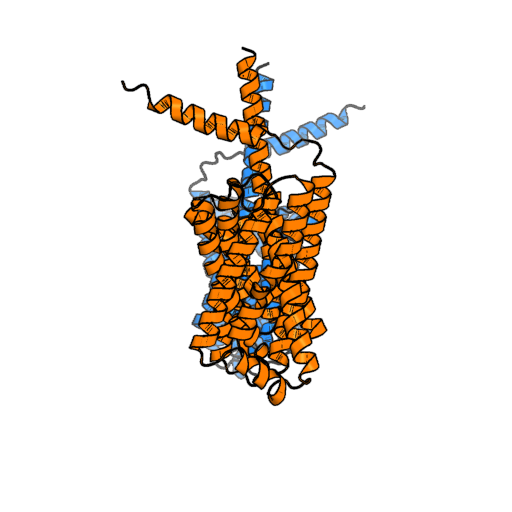34 20.859 1 93.94 39 ASN B O 1
ATOM 3106 N N . TYR B 1 40 ? 6.57 21.344 21.625 1 93.38 40 TYR B N 1
ATOM 3107 C CA . TYR B 1 40 ? 6.109 20 21.312 1 93.38 40 TYR B CA 1
ATOM 3108 C C . TYR B 1 40 ? 4.918 19.609 22.172 1 93.38 40 TYR B C 1
ATOM 3110 O O . TYR B 1 40 ? 3.961 19 21.688 1 93.38 40 TYR B O 1
ATOM 3118 N N . LEU B 1 41 ? 5.027 19.906 23.391 1 94.5 41 LEU B N 1
ATOM 3119 C CA . LEU B 1 41 ? 3.938 19.594 24.297 1 94.5 41 LEU B CA 1
ATOM 3120 C C . LEU B 1 41 ? 2.676 20.359 23.938 1 94.5 41 LEU B C 1
ATOM 3122 O O . LEU B 1 41 ? 1.573 19.812 23.969 1 94.5 41 LEU B O 1
ATOM 3126 N N . CYS B 1 42 ? 2.848 21.594 23.562 1 94.38 42 CYS B N 1
ATOM 3127 C CA . CYS B 1 42 ? 1.72 22.422 23.125 1 94.38 42 CYS B CA 1
ATOM 3128 C C . CYS B 1 42 ? 1.094 21.844 21.859 1 94.38 42 CYS B C 1
ATOM 3130 O O . CYS B 1 42 ? -0.131 21.766 21.75 1 94.38 42 CYS B O 1
ATOM 3132 N N . LEU B 1 43 ? 1.911 21.469 21.047 1 95.19 43 LEU B N 1
ATOM 3133 C CA . LEU B 1 43 ? 1.43 20.906 19.781 1 95.19 43 LEU B CA 1
ATOM 3134 C C . LEU B 1 43 ? 0.688 19.594 20.031 1 95.19 43 LEU B C 1
ATOM 3136 O O . LEU B 1 43 ? -0.38 19.359 19.453 1 95.19 43 LEU B O 1
ATOM 3140 N N . 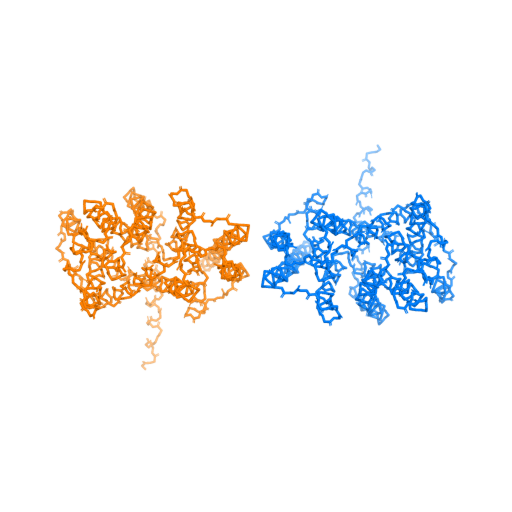PHE B 1 44 ? 1.215 18.766 20.859 1 94.44 44 PHE B N 1
ATOM 3141 C CA . PHE B 1 44 ? 0.625 17.469 21.156 1 94.44 44 PHE B CA 1
ATOM 3142 C C . PHE B 1 44 ? -0.735 17.625 21.812 1 94.44 44 PHE B C 1
ATOM 3144 O O . PHE B 1 44 ? -1.738 17.109 21.328 1 94.44 44 PHE B O 1
ATOM 3151 N N . VAL B 1 45 ? -0.719 18.406 22.828 1 94.25 45 VAL B N 1
ATOM 3152 C CA . VAL B 1 45 ? -1.953 18.594 23.578 1 94.25 45 VAL B CA 1
ATOM 3153 C C . VAL B 1 45 ? -2.959 19.375 22.734 1 94.25 45 VAL B C 1
ATOM 3155 O O . VAL B 1 45 ? -4.145 19.047 22.703 1 94.25 45 VAL B O 1
ATOM 3158 N N . GLY B 1 46 ? -2.496 20.359 22.094 1 95.56 46 GLY B N 1
ATOM 3159 C CA . GLY B 1 46 ? -3.369 21.188 21.281 1 95.56 46 GLY B CA 1
ATOM 3160 C C . GLY B 1 46 ? -3.992 20.422 20.125 1 95.56 46 GLY B C 1
ATOM 3161 O O . GLY B 1 46 ? -5.203 20.5 19.906 1 95.56 46 GLY B O 1
ATOM 3162 N N . SER B 1 47 ? -3.205 19.688 19.422 1 94.5 47 SER B N 1
ATOM 3163 C CA . SER B 1 47 ? -3.674 19.016 18.219 1 94.5 47 SER B CA 1
ATOM 3164 C C . SER B 1 47 ? -4.688 17.922 18.547 1 94.5 47 SER B C 1
ATOM 3166 O O . SER B 1 47 ? -5.746 17.844 17.922 1 94.5 47 SER B O 1
ATOM 3168 N N . VAL B 1 48 ? -4.457 17.141 19.531 1 94.5 48 VAL B N 1
ATOM 3169 C CA . VAL B 1 48 ? -5.32 16.016 19.875 1 94.5 48 VAL B CA 1
ATOM 3170 C C . VAL B 1 48 ? -6.625 16.531 20.484 1 94.5 48 VAL B C 1
ATOM 3172 O O . VAL B 1 48 ? -7.711 16.172 20.031 1 94.5 48 VAL B O 1
ATOM 3175 N N . THR B 1 49 ? -6.492 17.453 21.375 1 95.19 49 THR B N 1
ATOM 3176 C CA . THR B 1 49 ? -7.672 17.938 22.094 1 95.19 49 THR B CA 1
ATOM 3177 C C . THR B 1 49 ? -8.539 18.797 21.172 1 95.19 49 THR B C 1
ATOM 3179 O O . THR B 1 49 ? -9.766 18.719 21.234 1 95.19 49 THR B O 1
ATOM 3182 N N . SER B 1 50 ? -7.922 19.594 20.391 1 96.06 50 SER B N 1
ATOM 3183 C CA . SER B 1 50 ? -8.688 20.469 19.531 1 96.06 50 SER B CA 1
ATOM 3184 C C . SER B 1 50 ? -9.484 19.672 18.5 1 96.06 50 SER B C 1
ATOM 3186 O O . SER B 1 50 ? -10.641 20 18.219 1 96.06 50 SER B O 1
ATOM 3188 N N . THR B 1 51 ? -8.875 18.672 17.938 1 95.19 51 THR B N 1
ATOM 3189 C CA . THR B 1 51 ? -9.555 17.859 16.938 1 95.19 51 THR B CA 1
ATOM 3190 C C . THR B 1 51 ? -10.75 17.141 17.547 1 95.19 51 THR B C 1
ATOM 3192 O O . THR B 1 51 ? -11.836 17.109 16.969 1 95.19 51 THR B O 1
ATOM 3195 N N . LEU B 1 52 ? -10.57 16.609 18.719 1 95.06 52 LEU B N 1
ATOM 3196 C CA . LEU B 1 52 ? -11.641 15.875 19.391 1 95.06 52 LEU B CA 1
ATOM 3197 C C . LEU B 1 52 ? -12.75 16.828 19.844 1 95.06 52 LEU B C 1
ATOM 3199 O O . LEU B 1 52 ? -13.938 16.5 19.703 1 95.06 52 LEU B O 1
ATOM 3203 N N . LEU B 1 53 ? -12.367 17.969 20.297 1 95.12 53 LEU B N 1
ATOM 3204 C CA . LEU B 1 53 ? -13.359 18.938 20.75 1 95.12 53 LEU B CA 1
ATOM 3205 C C . LEU B 1 53 ? -14.141 19.516 19.578 1 95.12 53 LEU B C 1
ATOM 3207 O O . LEU B 1 53 ? -15.328 19.828 19.719 1 95.12 53 LEU B O 1
ATOM 3211 N N . SER B 1 54 ? -13.461 19.703 18.516 1 95.56 54 SER B N 1
ATOM 3212 C CA . SER B 1 54 ? -14.148 20.188 17.328 1 95.56 54 SER B CA 1
ATOM 3213 C C . SER B 1 54 ? -15.219 19.219 16.875 1 95.56 54 SER B C 1
ATOM 3215 O O . SER B 1 54 ? -16.297 19.625 16.453 1 95.56 54 SER B O 1
ATOM 3217 N N . LYS B 1 55 ? -14.914 18 16.953 1 95.25 55 LYS B N 1
ATOM 3218 C CA . LYS B 1 55 ? -15.906 16.984 16.594 1 95.25 55 LYS B CA 1
ATOM 3219 C C . LYS B 1 55 ? -17.047 16.938 17.609 1 95.25 55 LYS B C 1
ATOM 3221 O O . LYS B 1 55 ? -18.188 16.703 17.25 1 95.25 55 LYS B O 1
ATOM 3226 N N . PHE B 1 56 ? -16.734 17.125 18.844 1 94.69 56 PHE B N 1
ATOM 3227 C CA . PHE B 1 56 ? -17.734 17.172 19.906 1 94.69 56 PHE B CA 1
ATOM 3228 C C . PHE B 1 56 ? -18.797 18.219 19.594 1 94.69 56 PHE B C 1
ATOM 3230 O O . PHE B 1 56 ? -19.984 17.984 19.797 1 94.69 56 PHE B O 1
ATOM 3237 N N . TYR B 1 57 ? -18.359 19.312 19.047 1 93.81 57 TYR B N 1
ATOM 3238 C CA . TYR B 1 57 ? -19.266 20.391 18.672 1 93.81 57 TYR B CA 1
ATOM 3239 C C . TYR B 1 57 ? -20.266 19.922 17.609 1 93.81 57 TYR B C 1
ATOM 3241 O O . TYR B 1 57 ? -21.453 20.172 17.719 1 93.81 57 TYR B O 1
ATOM 3249 N N . PHE B 1 58 ? -19.844 19.188 16.688 1 92.06 58 PHE B N 1
ATOM 3250 C CA . PHE B 1 58 ? -20.703 18.781 15.586 1 92.06 58 PHE B CA 1
ATOM 3251 C C . PHE B 1 58 ? -21.547 17.578 15.961 1 92.06 58 PHE B C 1
ATOM 3253 O O . PHE B 1 58 ? -22.688 17.438 15.5 1 92.06 58 PHE B O 1
ATOM 3260 N N . ILE B 1 59 ? -21.016 16.719 16.734 1 91.19 59 ILE B N 1
ATOM 3261 C CA . ILE B 1 59 ? -21.766 15.531 17.141 1 91.19 59 ILE B CA 1
ATOM 3262 C C . ILE B 1 59 ? -22.969 15.945 17.984 1 91.19 59 ILE B C 1
ATOM 3264 O O . ILE B 1 59 ? -24.031 15.328 17.891 1 91.19 59 ILE B O 1
ATOM 3268 N N . HIS B 1 60 ? -22.828 17.016 18.734 1 91.44 60 HIS B N 1
ATOM 3269 C CA . HIS B 1 60 ? -23.906 17.438 19.609 1 91.44 60 HIS B CA 1
ATOM 3270 C C . HIS B 1 60 ? -24.719 18.578 18.984 1 91.44 60 HIS B C 1
ATOM 3272 O O . HIS B 1 60 ? -25.094 19.531 19.656 1 91.44 60 HIS B O 1
ATOM 3278 N N . LYS B 1 61 ? -24.766 18.562 17.672 1 86.38 61 LYS B N 1
ATOM 3279 C CA . LYS B 1 61 ? -25.719 19.312 16.859 1 86.38 61 LYS B CA 1
ATOM 3280 C C . LYS B 1 61 ? -25.25 20.766 16.672 1 86.38 61 LYS B C 1
ATOM 3282 O O . LYS B 1 61 ? -26.078 21.672 16.5 1 86.38 61 LYS B O 1
ATOM 3287 N N . GLY B 1 62 ? -23.953 20.922 16.875 1 87 62 GLY B N 1
ATOM 3288 C CA . GLY B 1 62 ? -23.422 22.156 16.328 1 87 62 GLY B CA 1
ATOM 3289 C C . GLY B 1 62 ? -23.469 22.219 14.82 1 87 62 GLY B C 1
ATOM 3290 O O . GLY B 1 62 ? -23 21.297 14.141 1 87 62 GLY B O 1
ATOM 3291 N N . SER B 1 63 ? -24.078 23.172 14.297 1 81.94 63 SER B N 1
ATOM 3292 C CA . SER B 1 63 ? -24.391 23.094 12.867 1 81.94 63 SER B CA 1
ATOM 3293 C C . SER B 1 63 ? -23.609 24.141 12.078 1 81.94 63 SER B C 1
ATOM 3295 O O . SER B 1 63 ? -23.484 24.047 10.859 1 81.94 63 SER B O 1
ATOM 3297 N N . SER B 1 64 ? -23.031 25.047 12.766 1 88.44 64 SER B N 1
ATOM 3298 C CA . SER B 1 64 ? -22.406 26.125 12.016 1 88.44 64 SER B CA 1
ATOM 3299 C C . SER B 1 64 ? -20.922 25.828 11.758 1 88.44 64 SER B C 1
ATOM 3301 O O . SER B 1 64 ? -20.141 25.734 12.695 1 88.44 64 SER B O 1
ATOM 3303 N N . ARG B 1 65 ? -20.578 25.828 10.508 1 92.56 65 ARG B N 1
ATOM 3304 C CA . ARG B 1 65 ? -19.203 25.594 10.109 1 92.56 65 ARG B CA 1
ATOM 3305 C C . ARG B 1 65 ? -18.359 26.859 10.305 1 92.56 65 ARG B C 1
ATOM 3307 O O . ARG B 1 65 ? -17.156 26.781 10.57 1 92.56 65 ARG B O 1
ATOM 3314 N N . TRP B 1 66 ? -19.016 27.938 10.227 1 92.19 66 TRP B N 1
ATOM 3315 C CA . TRP B 1 66 ? -18.312 29.203 10.391 1 92.19 66 TRP B CA 1
ATOM 3316 C C . TRP B 1 66 ? -17.953 29.453 11.852 1 92.19 66 TRP B C 1
ATOM 3318 O O . TRP B 1 66 ? -16.906 30.031 12.156 1 92.19 66 TRP B O 1
ATOM 3328 N N . VAL B 1 67 ? -18.828 28.969 12.727 1 92.06 67 VAL B N 1
ATOM 3329 C CA . VAL B 1 67 ? -18.516 29.062 14.148 1 92.06 67 VAL B CA 1
ATOM 3330 C C . VAL B 1 67 ? -17.312 28.188 14.484 1 92.06 67 VAL B C 1
ATOM 3332 O O . VAL B 1 67 ? -16.391 28.625 15.195 1 92.06 67 VAL B O 1
ATOM 3335 N N . SER B 1 68 ? -17.375 27.016 13.938 1 93.62 68 SER B N 1
ATOM 3336 C CA . SER B 1 68 ? -16.25 26.125 14.156 1 93.62 68 SER B CA 1
ATOM 3337 C C . SER B 1 68 ? -14.961 26.703 13.594 1 93.62 68 SER B C 1
ATOM 3339 O O . SER B 1 68 ? -13.891 26.516 14.164 1 93.62 68 SER B O 1
ATOM 3341 N N . THR B 1 69 ? -14.977 27.359 12.445 1 95.5 69 THR B N 1
ATOM 3342 C CA . THR B 1 69 ? -13.82 28.016 11.844 1 95.5 69 THR B CA 1
ATOM 3343 C C . THR B 1 69 ? -13.344 29.172 12.703 1 95.5 69 THR B C 1
ATOM 3345 O O . THR B 1 69 ? -12.141 29.359 12.906 1 95.5 69 THR B O 1
ATOM 3348 N N . TRP B 1 70 ? -14.234 29.875 13.195 1 94.75 70 TRP B N 1
ATOM 3349 C CA . TRP B 1 70 ? -13.945 31.062 14 1 94.75 70 TRP B CA 1
ATOM 3350 C C . TRP B 1 70 ? -13.266 30.672 15.312 1 94.75 70 TRP B C 1
ATOM 3352 O O . TRP B 1 70 ? -12.305 31.312 15.734 1 94.75 70 TRP B O 1
ATOM 3362 N N . VAL B 1 71 ? -13.703 29.672 15.945 1 94.38 71 VAL B N 1
ATOM 3363 C CA . VAL B 1 71 ? -13.188 29.266 17.25 1 94.38 71 VAL B CA 1
ATOM 3364 C C . VAL B 1 71 ? -11.75 28.781 17.109 1 94.38 71 VAL B C 1
ATOM 3366 O O . VAL B 1 71 ? -10.984 28.812 18.078 1 94.38 71 VAL B O 1
ATOM 3369 N N . GLN B 1 72 ? -11.336 28.344 15.922 1 96 72 GLN B N 1
ATOM 3370 C CA . GLN B 1 72 ? -9.984 27.844 15.695 1 96 72 GLN B CA 1
ATOM 3371 C C . GLN B 1 72 ? -8.961 28.984 15.781 1 96 72 GLN B C 1
ATOM 3373 O O . GLN B 1 72 ? -7.84 28.781 16.25 1 96 72 GLN B O 1
ATOM 3378 N N . SER B 1 73 ? -9.328 30.156 15.32 1 94.38 73 SER B N 1
ATOM 3379 C CA . SER B 1 73 ? -8.352 31.234 15.242 1 94.38 73 SER B CA 1
ATOM 3380 C C . SER B 1 73 ? -8.672 32.344 16.234 1 94.38 73 SER B C 1
ATOM 3382 O O . SER B 1 73 ? -7.867 33.281 16.422 1 94.38 73 SER B O 1
ATOM 3384 N N . ALA B 1 74 ? -9.711 32.25 16.969 1 93.88 74 ALA B N 1
ATOM 3385 C CA . ALA B 1 74 ? -10.18 33.344 17.844 1 93.88 74 ALA B CA 1
ATOM 3386 C C . ALA B 1 74 ? -9.328 33.406 19.109 1 93.88 74 ALA B C 1
ATOM 3388 O O . ALA B 1 74 ? -9.477 34.344 19.891 1 93.88 74 ALA B O 1
ATOM 3389 N N . GLY B 1 75 ? -8.453 32.562 19.328 1 94.12 75 GLY B N 1
ATOM 3390 C CA . GLY B 1 75 ? -7.648 32.562 20.531 1 94.12 75 GLY B CA 1
ATOM 3391 C C . GLY B 1 75 ? -6.43 33.469 20.453 1 94.12 75 GLY B C 1
ATOM 3392 O O . GLY B 1 75 ? -5.574 33.438 21.328 1 94.12 75 GLY B O 1
ATOM 3393 N N . PHE B 1 76 ? -6.34 34.312 19.438 1 93.5 76 PHE B N 1
ATOM 3394 C CA . PHE B 1 76 ? -5.133 35.094 19.203 1 93.5 76 PHE B CA 1
ATOM 3395 C C . PHE B 1 76 ? -4.879 36.062 20.359 1 93.5 76 PHE B C 1
ATOM 3397 O O . PHE B 1 76 ? -3.73 36.375 20.688 1 93.5 76 PHE B O 1
ATOM 3404 N N . PRO B 1 77 ? -5.859 36.562 21.078 1 92.81 77 PRO B N 1
ATOM 3405 C CA . PRO B 1 77 ? -5.598 37.469 22.203 1 92.81 77 PRO B CA 1
ATOM 3406 C C . PRO B 1 77 ? -4.891 36.781 23.375 1 92.81 77 PRO B C 1
ATOM 3408 O O . PRO B 1 77 ? -4.285 37.438 24.219 1 92.81 77 PRO B O 1
ATOM 3411 N N . LEU B 1 78 ? -5.012 35.562 23.469 1 92.12 78 LEU B N 1
ATOM 3412 C CA . LEU B 1 78 ? -4.324 34.812 24.516 1 92.12 78 LEU B CA 1
ATOM 3413 C C . LEU B 1 78 ? -2.812 34.906 24.359 1 92.12 78 LEU B C 1
ATOM 3415 O O . LEU B 1 78 ? -2.064 34.594 25.281 1 92.12 78 LEU B O 1
ATOM 3419 N N . LEU B 1 79 ? -2.396 35.406 23.203 1 92.12 79 LEU B N 1
ATOM 3420 C CA . LEU B 1 79 ? -0.969 35.531 22.953 1 92.12 79 LEU B CA 1
ATOM 3421 C C . LEU B 1 79 ? -0.448 36.875 23.5 1 92.12 79 LEU B C 1
ATOM 3423 O O . LEU B 1 79 ? 0.763 37.062 23.641 1 92.12 79 LEU B O 1
ATOM 3427 N N . LEU B 1 80 ? -1.284 37.812 23.859 1 90.5 80 LEU B N 1
ATOM 3428 C CA . LEU B 1 80 ? -0.875 39.125 24.297 1 90.5 80 LEU B CA 1
ATOM 3429 C C . LEU B 1 80 ? -0.108 39.062 25.609 1 90.5 80 LEU B C 1
ATOM 3431 O O . LEU B 1 80 ? 0.958 39.656 25.75 1 90.5 80 LEU B O 1
ATOM 3435 N N . PRO B 1 81 ? -0.639 38.25 26.578 1 88.38 81 PRO B N 1
ATOM 3436 C CA . PRO B 1 81 ? 0.156 38.125 27.797 1 88.38 81 PRO B CA 1
ATOM 3437 C C . PRO B 1 81 ? 1.522 37.5 27.547 1 88.38 81 PRO B C 1
ATOM 3439 O O . PRO B 1 81 ? 2.5 37.844 28.219 1 88.38 81 PRO B O 1
ATOM 3442 N N . LEU B 1 82 ? 1.569 36.594 26.625 1 86.31 82 LEU B N 1
ATOM 3443 C CA . LEU B 1 82 ? 2.84 35.969 26.297 1 86.31 82 LEU B CA 1
ATOM 3444 C C . LEU B 1 82 ? 3.793 36.969 25.656 1 86.31 82 LEU B C 1
ATOM 3446 O O . LEU B 1 82 ? 4.984 36.969 25.969 1 86.31 82 LEU B O 1
ATOM 3450 N N . ILE B 1 83 ? 3.287 37.781 24.797 1 87 83 ILE B N 1
ATOM 3451 C CA . ILE B 1 83 ? 4.094 38.812 24.156 1 87 83 ILE B CA 1
ATOM 3452 C C . ILE B 1 83 ? 4.605 39.812 25.203 1 87 83 ILE B C 1
ATOM 3454 O O . ILE B 1 83 ? 5.777 40.188 25.188 1 87 83 ILE B O 1
ATOM 3458 N N . TYR B 1 84 ? 3.758 40.156 26.062 1 86.19 84 TYR B N 1
ATOM 3459 C CA . TYR B 1 84 ? 4.137 41.062 27.125 1 86.19 84 TYR B CA 1
ATOM 3460 C C . TYR B 1 84 ? 5.238 40.469 28 1 86.19 84 TYR B C 1
ATOM 3462 O O . TYR B 1 84 ? 6.195 41.188 28.359 1 86.19 84 TYR B O 1
ATOM 3470 N N . PHE B 1 85 ? 5.066 39.312 28.312 1 85.56 85 PHE B N 1
ATOM 3471 C CA . PHE B 1 85 ? 6.059 38.625 29.141 1 85.56 85 PHE B CA 1
ATOM 3472 C C . PHE B 1 85 ? 7.402 38.531 28.422 1 85.56 85 PHE B C 1
ATOM 3474 O O . PHE B 1 85 ? 8.445 38.781 29.031 1 85.56 85 PHE B O 1
ATOM 3481 N N . LEU B 1 86 ? 7.426 38.25 27.172 1 83.06 86 LEU B N 1
ATOM 3482 C CA . LEU B 1 86 ? 8.656 38.094 26.406 1 83.06 86 LEU B CA 1
ATOM 3483 C C . LEU B 1 86 ? 9.344 39.438 26.234 1 83.06 86 LEU B C 1
ATOM 3485 O O . LEU B 1 86 ? 10.57 39.531 26.266 1 83.06 86 LEU B O 1
ATOM 3489 N N . PHE B 1 87 ? 8.602 40.469 26.141 1 83.25 87 PHE B N 1
ATOM 3490 C CA . PHE B 1 87 ? 9.156 41.812 25.984 1 83.25 87 PHE B CA 1
ATOM 3491 C C . PHE B 1 87 ? 9.758 42.312 27.312 1 83.25 87 PHE B C 1
ATOM 3493 O O . PHE B 1 87 ? 10.82 42.938 27.312 1 83.25 87 PHE B O 1
ATOM 3500 N N . ARG B 1 88 ? 9.125 41.938 28.328 1 82.62 88 ARG B N 1
ATOM 3501 C CA . ARG B 1 88 ? 9.625 42.344 29.625 1 82.62 88 ARG B CA 1
ATOM 3502 C C . ARG B 1 88 ? 10.93 41.625 29.953 1 82.62 88 ARG B C 1
ATOM 3504 O O . ARG B 1 88 ? 11.836 42.188 30.562 1 82.62 88 ARG B O 1
ATOM 3511 N N . SER B 1 89 ? 11.031 40.469 29.484 1 81.81 89 SER B N 1
ATOM 3512 C CA . SER B 1 89 ? 12.203 39.656 29.781 1 81.81 89 SER B CA 1
ATOM 3513 C C . SER B 1 89 ? 13.375 40.031 28.875 1 81.81 89 SER B C 1
ATOM 3515 O O . SER B 1 89 ? 14.539 39.875 29.281 1 81.81 89 SER B O 1
ATOM 3517 N N . THR B 1 90 ? 13.164 40.438 27.641 1 78.81 90 THR B N 1
ATOM 3518 C CA . THR B 1 90 ? 14.242 40.688 26.703 1 78.81 90 THR B CA 1
ATOM 3519 C C . THR B 1 90 ? 14.539 42.188 26.594 1 78.81 90 THR B C 1
ATOM 3521 O O . THR B 1 90 ? 15.594 42.594 26.094 1 78.81 90 THR B O 1
ATOM 3524 N N . GLY B 1 91 ? 13.688 43 27.078 1 78.44 91 GLY B N 1
ATOM 3525 C CA . GLY B 1 91 ? 13.891 44.438 27.016 1 78.44 91 GLY B CA 1
ATOM 3526 C C . GLY B 1 91 ? 13.539 45.062 25.672 1 78.44 91 GLY B C 1
ATOM 3527 O O . GLY B 1 91 ? 13.805 46.25 25.438 1 78.44 91 GLY B O 1
ATOM 3528 N N . ARG B 1 92 ? 12.945 44.281 24.891 1 79.88 92 ARG B N 1
ATOM 3529 C CA . ARG B 1 92 ? 12.578 44.75 23.562 1 79.88 92 ARG B CA 1
ATOM 3530 C C . ARG B 1 92 ? 11.148 45.281 23.531 1 79.88 92 ARG B C 1
ATOM 3532 O O . ARG B 1 92 ? 10.289 44.781 24.281 1 79.88 92 ARG B O 1
ATOM 3539 N N . ARG B 1 93 ? 10.914 46.344 22.766 1 82.81 93 ARG B N 1
ATOM 3540 C CA . ARG B 1 93 ? 9.547 46.844 22.562 1 82.81 93 ARG B CA 1
ATOM 3541 C C . ARG B 1 93 ? 8.789 45.938 21.578 1 82.81 93 ARG B C 1
ATOM 3543 O O . ARG B 1 93 ? 9.375 45.406 20.641 1 82.81 93 ARG B O 1
ATOM 3550 N N . PRO B 1 94 ? 7.477 45.812 21.891 1 83.19 94 PRO B N 1
ATOM 3551 C CA . PRO B 1 94 ? 6.66 45 20.984 1 83.19 94 PRO B CA 1
ATOM 3552 C C . PRO B 1 94 ? 6.652 45.531 19.547 1 83.19 94 PRO B C 1
ATOM 3554 O O . PRO B 1 94 ? 6.629 46.75 19.344 1 83.19 94 PRO B O 1
ATOM 3557 N N . PHE B 1 95 ? 6.824 44.656 18.547 1 84.38 95 PHE B N 1
ATOM 3558 C CA . PHE B 1 95 ? 6.699 44.906 17.125 1 84.38 95 PHE B CA 1
ATOM 3559 C C . PHE B 1 95 ? 7.863 45.781 16.625 1 84.38 95 PHE B C 1
ATOM 3561 O O . PHE B 1 95 ? 7.738 46.5 15.641 1 84.38 95 PHE B O 1
ATOM 3568 N N . THR B 1 96 ? 8.898 45.688 17.484 1 79.44 96 THR B N 1
ATOM 3569 C CA . THR B 1 96 ? 10.125 46.312 17.016 1 79.44 96 THR B CA 1
ATOM 3570 C C . THR B 1 96 ? 10.773 45.469 15.922 1 79.44 96 THR B C 1
ATOM 3572 O O . THR B 1 96 ? 11.016 44.281 16.109 1 79.44 96 THR B O 1
ATOM 3575 N N . GLY B 1 97 ? 11.016 45.969 14.797 1 79.25 97 GLY B N 1
ATOM 3576 C CA . GLY B 1 97 ? 11.617 45.25 13.688 1 79.25 97 GLY B CA 1
ATOM 3577 C C . GLY B 1 97 ? 10.602 44.594 12.781 1 79.25 97 GLY B C 1
ATOM 3578 O O . GLY B 1 97 ? 10.977 43.906 11.836 1 79.25 97 GLY B O 1
ATOM 3579 N N . PHE B 1 98 ? 9.383 44.75 13.273 1 86.19 98 PHE B N 1
ATOM 3580 C CA . PHE B 1 98 ? 8.289 44.219 12.461 1 86.19 98 PHE B CA 1
ATOM 3581 C C . PHE B 1 98 ? 8.062 45.062 11.227 1 86.19 98 PHE B C 1
ATOM 3583 O O . PHE B 1 98 ? 7.285 46.031 11.266 1 86.19 98 PHE B O 1
ATOM 3590 N N . THR B 1 99 ? 8.727 44.719 10.102 1 87.19 99 THR B N 1
ATOM 3591 C CA . THR B 1 99 ? 8.711 45.469 8.859 1 87.19 99 THR B CA 1
ATOM 3592 C C . THR B 1 99 ? 7.359 45.312 8.156 1 87.19 99 THR B C 1
ATOM 3594 O O . THR B 1 99 ? 6.574 44.438 8.492 1 87.19 99 THR B O 1
ATOM 3597 N N . SER B 1 100 ? 7.113 46.281 7.281 1 91.31 100 SER B N 1
ATOM 3598 C CA . SER B 1 100 ? 5.887 46.219 6.492 1 91.31 100 SER B CA 1
ATOM 3599 C C . SER B 1 100 ? 5.797 44.906 5.695 1 91.31 100 SER B C 1
ATOM 3601 O O . SER B 1 100 ? 4.707 44.375 5.488 1 91.31 100 SER B O 1
ATOM 3603 N N . TYR B 1 101 ? 6.883 44.406 5.328 1 91.88 101 TYR B N 1
ATOM 3604 C CA . TYR B 1 101 ? 6.926 43.156 4.605 1 91.88 101 TYR B CA 1
ATOM 3605 C C . TYR B 1 101 ? 6.418 42 5.477 1 91.88 101 TYR B C 1
ATOM 3607 O O . TYR B 1 101 ? 5.602 41.188 5.031 1 91.88 101 TYR B O 1
ATOM 3615 N N . LEU B 1 102 ? 6.883 41.969 6.672 1 93.25 102 LEU B N 1
ATOM 3616 C CA . LEU B 1 102 ? 6.477 40.906 7.586 1 93.25 102 LEU B CA 1
ATOM 3617 C C . LEU B 1 102 ? 4.988 41 7.902 1 93.25 102 LEU B C 1
ATOM 3619 O O . LEU B 1 102 ? 4.316 39.969 8.062 1 93.25 102 LEU B O 1
ATOM 3623 N N . LEU B 1 103 ? 4.512 42.188 7.938 1 94 103 LEU B N 1
ATOM 3624 C CA . LEU B 1 103 ? 3.094 42.406 8.211 1 94 103 LEU B CA 1
ATOM 3625 C C . LEU B 1 103 ? 2.232 41.875 7.074 1 94 103 LEU B C 1
ATOM 3627 O O . LEU B 1 103 ? 1.249 41.156 7.309 1 94 103 LEU B O 1
ATOM 3631 N N . VAL B 1 104 ? 2.639 42.188 5.875 1 95 104 VAL B N 1
ATOM 3632 C CA . VAL B 1 104 ? 1.877 41.781 4.703 1 95 104 VAL B CA 1
ATOM 3633 C C . VAL B 1 104 ? 1.945 40.25 4.562 1 95 104 VAL B C 1
ATOM 3635 O O . VAL B 1 104 ? 0.939 39.625 4.27 1 95 104 VAL B O 1
ATOM 3638 N N . MET B 1 105 ? 3.072 39.75 4.793 1 94.56 105 MET B N 1
ATOM 3639 C CA . MET B 1 105 ? 3.229 38.312 4.68 1 94.56 105 MET B CA 1
ATOM 3640 C C . MET B 1 105 ? 2.445 37.594 5.77 1 94.56 105 MET B C 1
ATOM 3642 O O . MET B 1 105 ? 1.806 36.562 5.508 1 94.56 105 MET B O 1
ATOM 3646 N N . SER B 1 106 ? 2.562 38.094 6.949 1 95.19 106 SER B N 1
ATOM 3647 C CA . SER B 1 106 ? 1.812 37.469 8.039 1 95.19 106 SER B CA 1
ATOM 3648 C C . SER B 1 106 ? 0.311 37.531 7.781 1 95.19 106 SER B C 1
ATOM 3650 O O . SER B 1 106 ? -0.412 36.562 8.07 1 95.19 106 SER B O 1
ATOM 3652 N N . PHE B 1 107 ? -0.087 38.625 7.23 1 95.88 107 PHE B N 1
ATOM 3653 C CA . PHE B 1 107 ? -1.503 38.781 6.918 1 95.88 107 PHE B CA 1
ATOM 3654 C C . PHE B 1 107 ? -1.929 37.812 5.832 1 95.88 107 PHE B C 1
ATOM 3656 O O . PHE B 1 107 ? -2.982 37.188 5.938 1 95.88 107 PHE B O 1
ATOM 3663 N N . THR B 1 108 ? -1.153 37.656 4.832 1 95.56 108 THR B N 1
ATOM 3664 C CA . THR B 1 108 ? -1.462 36.75 3.73 1 95.56 108 THR B CA 1
ATOM 3665 C C . THR B 1 108 ? -1.465 35.312 4.203 1 95.56 108 THR B C 1
ATOM 3667 O O . THR B 1 108 ? -2.359 34.531 3.846 1 95.56 108 THR B O 1
ATOM 3670 N N . ILE B 1 109 ? -0.542 34.938 5.004 1 95.69 109 ILE B N 1
ATOM 3671 C CA . ILE B 1 109 ? -0.482 33.594 5.562 1 95.69 109 ILE B CA 1
ATOM 3672 C C . ILE B 1 109 ? -1.68 33.375 6.48 1 95.69 109 ILE B C 1
ATOM 3674 O O . ILE B 1 109 ? -2.227 32.25 6.535 1 95.69 109 ILE B O 1
ATOM 3678 N N . GLY B 1 110 ? -2.043 34.406 7.18 1 96.38 110 GLY B N 1
ATOM 3679 C CA . GLY B 1 110 ? -3.219 34.312 8.031 1 96.38 110 GLY B CA 1
ATOM 3680 C C . GLY B 1 110 ? -4.492 34 7.262 1 96.38 110 GLY B C 1
ATOM 3681 O O . GLY B 1 110 ? -5.336 33.25 7.723 1 96.38 110 GLY B O 1
ATOM 3682 N N . LEU B 1 111 ? -4.598 34.594 6.121 1 95.56 111 LEU B N 1
ATOM 3683 C CA . LEU B 1 111 ? -5.754 34.312 5.277 1 95.56 111 LEU B CA 1
ATOM 3684 C C . LEU B 1 111 ? -5.738 32.875 4.805 1 95.56 111 LEU B C 1
ATOM 3686 O O . LEU B 1 111 ? -6.789 32.219 4.73 1 95.56 111 LEU B O 1
ATOM 3690 N N . LEU B 1 112 ? -4.582 32.406 4.512 1 95.31 112 LEU B N 1
ATOM 3691 C CA . LEU B 1 112 ? -4.434 31.016 4.137 1 95.31 112 LEU B CA 1
ATOM 3692 C C . LEU B 1 112 ? -4.824 30.094 5.289 1 95.31 112 LEU B C 1
ATOM 3694 O O . LEU B 1 112 ? -5.457 29.062 5.078 1 95.31 112 LEU B O 1
ATOM 3698 N N . LEU B 1 113 ? -4.402 30.469 6.387 1 95.75 113 LEU B N 1
ATOM 3699 C CA . LEU B 1 113 ? -4.762 29.734 7.594 1 95.75 113 LEU B CA 1
ATOM 3700 C C . LEU B 1 113 ? -6.273 29.703 7.789 1 95.75 113 LEU B C 1
ATOM 3702 O O . LEU B 1 113 ? -6.844 28.672 8.141 1 95.75 113 LEU B O 1
ATOM 3706 N N . GLY B 1 114 ? -6.875 30.844 7.594 1 96.31 114 GLY B N 1
ATOM 3707 C CA . GLY B 1 114 ? -8.32 30.906 7.703 1 96.31 114 GLY B CA 1
ATOM 3708 C C . GLY B 1 114 ? -9.039 30 6.727 1 96.31 114 GLY B C 1
ATOM 3709 O O . GLY B 1 114 ? -10.016 29.344 7.086 1 96.31 114 GLY B O 1
ATOM 3710 N N . LEU B 1 115 ? -8.562 29.984 5.551 1 95.75 115 LEU B N 1
ATOM 3711 C CA . LEU B 1 115 ? -9.133 29.094 4.543 1 95.75 115 LEU B CA 1
ATOM 3712 C C . LEU B 1 115 ? -8.914 27.641 4.918 1 95.75 115 LEU B C 1
ATOM 3714 O O . LEU B 1 115 ? -9.805 26.797 4.723 1 95.75 115 LEU B O 1
ATOM 3718 N N . ASN B 1 116 ? -7.758 27.344 5.352 1 96.5 116 ASN B N 1
ATOM 3719 C CA . ASN B 1 116 ? -7.457 26 5.824 1 96.5 116 ASN B CA 1
ATOM 3720 C C . ASN B 1 116 ? -8.391 25.578 6.957 1 96.5 116 ASN B C 1
ATOM 3722 O O . ASN B 1 116 ? -8.867 24.453 6.988 1 96.5 116 ASN B O 1
ATOM 3726 N N . ASN B 1 117 ? -8.625 26.5 7.871 1 97.44 117 ASN B N 1
ATOM 3727 C CA . ASN B 1 117 ? -9.539 26.234 8.984 1 97.44 117 ASN B CA 1
ATOM 3728 C C . ASN B 1 117 ? -10.945 25.938 8.484 1 97.44 117 ASN B C 1
ATOM 3730 O O . ASN B 1 117 ? -11.633 25.078 9.031 1 97.44 117 ASN B O 1
ATOM 3734 N N . LEU B 1 118 ? -11.352 26.688 7.531 1 97 118 LEU B N 1
ATOM 3735 C CA . LEU B 1 118 ? -12.68 26.469 6.969 1 97 118 LEU B CA 1
ATOM 3736 C C . LEU B 1 118 ? -12.789 25.078 6.352 1 97 118 LEU B C 1
ATOM 3738 O O . LEU B 1 118 ? -13.766 24.375 6.59 1 97 118 LEU B O 1
ATOM 3742 N N . LEU B 1 119 ? -11.812 24.734 5.613 1 97.44 119 LEU B N 1
ATOM 3743 C CA . LEU B 1 119 ? -11.805 23.406 4.98 1 97.44 119 LEU B CA 1
ATOM 3744 C C . LEU B 1 119 ? -11.789 22.312 6.031 1 97.44 119 LEU B C 1
ATOM 3746 O O . LEU B 1 119 ? -12.492 21.297 5.887 1 97.44 119 LEU B O 1
ATOM 3750 N N . PHE B 1 120 ? -11.047 22.531 7.012 1 96.62 120 PHE B N 1
ATOM 3751 C CA . PHE B 1 120 ? -10.992 21.578 8.117 1 96.62 120 PHE B CA 1
ATOM 3752 C C . PHE B 1 120 ? -12.359 21.453 8.781 1 96.62 120 PHE B C 1
ATOM 3754 O O . PHE B 1 120 ? -12.797 20.344 9.102 1 96.62 120 PHE B O 1
ATOM 3761 N N . SER B 1 121 ? -13.031 22.531 8.953 1 96.44 121 SER B N 1
ATOM 3762 C CA . SER B 1 121 ? -14.344 22.531 9.594 1 96.44 121 SER B CA 1
ATOM 3763 C C . SER B 1 121 ? -15.375 21.797 8.742 1 96.44 121 SER B C 1
ATOM 3765 O O . SER B 1 121 ? -16.219 21.062 9.266 1 96.44 121 SER B O 1
ATOM 3767 N N . VAL B 1 122 ? -15.266 22.031 7.496 1 96.38 122 VAL B N 1
ATOM 3768 C CA . VAL B 1 122 ? -16.172 21.328 6.586 1 96.38 122 VAL B CA 1
ATOM 3769 C C . VAL B 1 122 ? -15.922 19.828 6.648 1 96.38 122 VAL B C 1
ATOM 3771 O O . VAL B 1 122 ? -16.859 19.031 6.742 1 96.38 122 VAL B O 1
ATOM 3774 N N . GLY B 1 123 ? -14.734 19.484 6.645 1 96.5 123 GLY B N 1
ATOM 3775 C CA . GLY B 1 123 ? -14.391 18.078 6.734 1 96.5 123 GLY B CA 1
ATOM 3776 C C . GLY B 1 123 ? -14.828 17.438 8.039 1 96.5 123 GLY B C 1
ATOM 3777 O O . GLY B 1 123 ? -15.43 16.359 8.039 1 96.5 123 GLY B O 1
ATOM 3778 N N . THR B 1 124 ? -14.562 18.141 9.078 1 94.88 124 THR B N 1
ATOM 3779 C CA . THR B 1 124 ? -14.867 17.625 10.406 1 94.88 124 THR B CA 1
ATOM 3780 C C . THR B 1 124 ? -16.375 17.531 10.609 1 94.88 124 THR B C 1
ATOM 3782 O O . THR B 1 124 ? -16.844 16.688 11.391 1 94.88 124 THR B O 1
ATOM 3785 N N . SER B 1 125 ? -17.156 18.281 9.945 1 95.19 125 SER B N 1
ATOM 3786 C CA . SER B 1 125 ? -18.609 18.266 10.102 1 95.19 125 SER B CA 1
ATOM 3787 C C . SER B 1 125 ? -19.234 17.062 9.406 1 95.19 125 SER B C 1
ATOM 3789 O O . SER B 1 125 ? -20.25 16.531 9.859 1 95.19 125 SER B O 1
ATOM 3791 N N . TYR B 1 126 ? -18.594 16.547 8.391 1 95.62 126 TYR B N 1
ATOM 3792 C CA . TYR B 1 126 ? -19.234 15.508 7.594 1 95.62 126 TYR B CA 1
ATOM 3793 C C . TYR B 1 126 ? -18.547 14.164 7.805 1 95.62 126 TYR B C 1
ATOM 3795 O O . TYR B 1 126 ? -19.172 13.109 7.641 1 95.62 126 TYR B O 1
ATOM 3803 N N . LEU B 1 127 ? -17.328 14.211 8.188 1 96.12 127 LEU B N 1
ATOM 3804 C CA . LEU B 1 127 ? -16.562 12.969 8.25 1 96.12 127 LEU B CA 1
ATOM 3805 C C . LEU B 1 127 ? -16.297 12.57 9.695 1 96.12 127 LEU B C 1
ATOM 3807 O O . LEU B 1 127 ? -16.281 13.422 10.586 1 96.12 127 LEU B O 1
ATOM 3811 N N . PRO B 1 128 ? -16.188 11.258 9.922 1 95.69 128 PRO B N 1
ATOM 3812 C CA . PRO B 1 128 ? -15.672 10.836 11.234 1 95.69 128 PRO B CA 1
ATOM 3813 C C . PRO B 1 128 ? -14.25 11.328 11.5 1 95.69 128 PRO B C 1
ATOM 3815 O O . PRO B 1 128 ? -13.5 11.594 10.555 1 95.69 128 PRO B O 1
ATOM 3818 N N . VAL B 1 129 ? -13.914 11.422 12.75 1 95.75 129 VAL B N 1
ATOM 3819 C CA . VAL B 1 129 ? -12.609 11.938 13.148 1 95.75 129 VAL B CA 1
ATOM 3820 C C . VAL B 1 129 ? -11.5 11.047 12.594 1 95.75 129 VAL B C 1
ATOM 3822 O O . VAL B 1 129 ? -10.477 11.539 12.109 1 95.75 129 VAL B O 1
ATOM 3825 N N . SER B 1 130 ? -11.68 9.766 12.672 1 95.12 130 SER B N 1
ATOM 3826 C CA . SER B 1 130 ? -10.672 8.82 12.211 1 95.12 130 SER B CA 1
ATOM 3827 C C . SER B 1 130 ? -10.406 8.977 10.711 1 95.12 130 SER B C 1
ATOM 3829 O O . SER B 1 130 ? -9.258 9.031 10.281 1 95.12 130 SER B O 1
ATOM 3831 N N . THR B 1 131 ? -11.469 9.148 9.93 1 96.5 131 THR B N 1
ATOM 3832 C CA . THR B 1 131 ? -11.344 9.297 8.477 1 96.5 131 THR B CA 1
ATOM 3833 C C . THR B 1 131 ? -10.719 10.641 8.125 1 96.5 131 THR B C 1
ATOM 3835 O O . THR B 1 131 ? -9.82 10.711 7.281 1 96.5 131 THR B O 1
ATOM 3838 N N . SER B 1 132 ? -11.188 11.672 8.758 1 96.44 132 SER B N 1
ATOM 3839 C CA . SER B 1 132 ? -10.641 13 8.477 1 96.44 132 SER B CA 1
ATOM 3840 C C . SER B 1 132 ? -9.156 13.062 8.812 1 96.44 132 SER B C 1
ATOM 3842 O O . SER B 1 132 ? -8.375 13.68 8.078 1 96.44 132 SER B O 1
ATOM 3844 N N . SER B 1 133 ? -8.734 12.484 9.867 1 96.06 133 SER B N 1
ATOM 3845 C CA . SER B 1 133 ? -7.332 12.477 10.266 1 96.06 133 SER B CA 1
ATOM 3846 C C . SER B 1 133 ? -6.473 11.703 9.273 1 96.06 133 SER B C 1
ATOM 3848 O O . SER B 1 133 ? -5.359 12.117 8.945 1 96.06 133 SER B O 1
ATOM 3850 N N . LEU B 1 134 ? -6.988 10.625 8.812 1 95.94 134 LEU B N 1
ATOM 3851 C CA . LEU B 1 134 ? -6.262 9.844 7.82 1 95.94 134 LEU B CA 1
ATOM 3852 C C . LEU B 1 134 ? -6.102 10.633 6.523 1 95.94 134 LEU B C 1
ATOM 3854 O O . LEU B 1 134 ? -5.031 10.617 5.91 1 95.94 134 LEU B O 1
ATOM 3858 N N . LEU B 1 135 ? -7.121 11.289 6.156 1 97.06 135 LEU B N 1
ATOM 3859 C CA . LEU B 1 135 ? -7.074 12.086 4.934 1 97.06 135 LEU B CA 1
ATOM 3860 C C . LEU B 1 135 ? -6.109 13.258 5.082 1 97.06 135 LEU B C 1
ATOM 3862 O O . LEU B 1 135 ? -5.398 13.602 4.133 1 97.06 135 LEU B O 1
ATOM 3866 N N . LEU B 1 136 ? -6.062 13.773 6.227 1 96.25 136 LEU B N 1
ATOM 3867 C CA . LEU B 1 136 ? -5.16 14.891 6.48 1 96.25 136 LEU B CA 1
ATOM 3868 C C . LEU B 1 136 ? -3.705 14.43 6.43 1 96.25 136 LEU B C 1
ATOM 3870 O O . LEU B 1 136 ? -2.811 15.227 6.145 1 96.25 136 LEU B O 1
ATOM 3874 N N . SER B 1 137 ? -3.484 13.203 6.676 1 94.25 137 SER B N 1
ATOM 3875 C CA . SER B 1 137 ? -2.131 12.656 6.617 1 94.25 137 SER B CA 1
ATOM 3876 C C . SER B 1 137 ? -1.572 12.719 5.199 1 94.25 137 SER B C 1
ATOM 3878 O O . SER B 1 137 ? -0.358 12.633 5 1 94.25 137 SER B O 1
ATOM 3880 N N . SER B 1 138 ? -2.418 12.922 4.223 1 93.69 138 SER B N 1
ATOM 3881 C CA . SER B 1 138 ? -1.978 13.062 2.84 1 93.69 138 SER B CA 1
ATOM 3882 C C . SER B 1 138 ? -1.156 14.328 2.645 1 93.69 138 SER B C 1
ATOM 3884 O O . SER B 1 138 ? -0.529 14.516 1.599 1 93.69 138 SER B O 1
ATOM 3886 N N . GLN B 1 139 ? -1.118 15.148 3.654 1 94.19 139 GLN B N 1
ATOM 3887 C CA . GLN B 1 139 ? -0.338 16.375 3.549 1 94.19 139 GLN B CA 1
ATOM 3888 C C . GLN B 1 139 ? 1.128 16.078 3.254 1 94.19 139 GLN B C 1
ATOM 3890 O O . GLN B 1 139 ? 1.805 16.844 2.576 1 94.19 139 GLN B O 1
ATOM 3895 N N . LEU B 1 140 ? 1.648 14.93 3.697 1 92.75 140 LEU B N 1
ATOM 3896 C CA . LEU B 1 140 ? 3.031 14.547 3.43 1 92.75 140 LEU B CA 1
ATOM 3897 C C . LEU B 1 140 ? 3.248 14.305 1.94 1 92.75 140 LEU B C 1
ATOM 3899 O O . LEU B 1 140 ? 4.285 14.68 1.39 1 92.75 140 LEU B O 1
ATOM 3903 N N . ALA B 1 141 ? 2.299 13.656 1.357 1 94 141 ALA B N 1
ATOM 3904 C CA . ALA B 1 141 ? 2.385 13.422 -0.082 1 94 141 ALA B CA 1
ATOM 3905 C C . ALA B 1 141 ? 2.371 14.742 -0.85 1 94 141 ALA B C 1
ATOM 3907 O O . ALA B 1 141 ? 3.125 14.914 -1.811 1 94 141 ALA B O 1
ATOM 3908 N N . PHE B 1 142 ? 1.587 15.648 -0.395 1 94.38 142 PHE B N 1
ATOM 3909 C CA . PHE B 1 142 ? 1.514 16.938 -1.052 1 94.38 142 PHE B CA 1
ATOM 3910 C C . PHE B 1 142 ? 2.801 17.734 -0.84 1 94.38 142 PHE B C 1
ATOM 3912 O O . PHE B 1 142 ? 3.25 18.453 -1.736 1 94.38 142 PHE B O 1
ATOM 3919 N N . ASN B 1 143 ? 3.33 17.609 0.334 1 90.62 143 ASN B N 1
ATOM 3920 C CA . ASN B 1 143 ? 4.613 18.25 0.609 1 90.62 143 ASN B CA 1
ATOM 3921 C C . ASN B 1 143 ? 5.691 17.781 -0.368 1 90.62 143 ASN B C 1
ATOM 3923 O O . ASN B 1 143 ? 6.473 18.594 -0.864 1 90.62 143 ASN B O 1
ATOM 3927 N N . LEU B 1 144 ? 5.715 16.594 -0.636 1 90.62 144 LEU B N 1
ATOM 3928 C CA . LEU B 1 144 ? 6.703 16.031 -1.551 1 90.62 144 LEU B CA 1
ATOM 3929 C C . LEU B 1 144 ? 6.457 16.516 -2.979 1 90.62 144 LEU B C 1
ATOM 3931 O O . LEU B 1 144 ? 7.395 16.891 -3.68 1 90.62 144 LEU B O 1
ATOM 3935 N N . VAL B 1 145 ? 5.266 16.5 -3.348 1 90.31 145 VAL B N 1
ATOM 3936 C CA . VAL B 1 145 ? 4.918 16.906 -4.711 1 90.31 145 VAL B CA 1
ATOM 3937 C C . VAL B 1 145 ? 5.223 18.375 -4.918 1 90.31 145 VAL B C 1
ATOM 3939 O O . VAL B 1 145 ? 5.824 18.766 -5.922 1 90.31 145 VAL B O 1
ATOM 3942 N N . LEU B 1 146 ? 4.859 19.141 -3.949 1 88.81 146 LEU B N 1
ATOM 3943 C CA . LEU B 1 146 ? 5.102 20.578 -4.043 1 88.81 146 LEU B CA 1
ATOM 3944 C C . LEU B 1 146 ? 6.598 20.875 -4.008 1 88.81 146 LEU B C 1
ATOM 3946 O O . LEU B 1 146 ? 7.07 21.766 -4.707 1 88.81 146 LEU B O 1
ATOM 3950 N N . SER B 1 147 ? 7.285 20.156 -3.225 1 84.19 147 SER B N 1
ATOM 3951 C CA . SER B 1 147 ? 8.734 20.344 -3.176 1 84.19 147 SER B CA 1
ATOM 3952 C C . SER B 1 147 ? 9.383 19.984 -4.508 1 84.19 147 SER B C 1
ATOM 3954 O O . SER B 1 147 ? 10.305 20.656 -4.961 1 84.19 147 SER B O 1
ATOM 3956 N N . ALA B 1 148 ? 8.891 18.984 -5.082 1 86 148 ALA B N 1
ATOM 3957 C CA . ALA B 1 148 ? 9.43 18.562 -6.371 1 86 148 ALA B CA 1
ATOM 3958 C C . ALA B 1 148 ? 9.094 19.578 -7.465 1 86 148 ALA B C 1
ATOM 3960 O O . ALA B 1 148 ? 9.906 19.828 -8.359 1 86 148 ALA B O 1
ATOM 3961 N N . VAL B 1 149 ? 7.945 20.172 -7.363 1 85.75 149 VAL B N 1
ATOM 3962 C CA . VAL B 1 149 ? 7.473 21.062 -8.414 1 85.75 149 VAL B CA 1
ATOM 3963 C C . VAL B 1 149 ? 8.039 22.469 -8.195 1 85.75 149 VAL B C 1
ATOM 3965 O O . VAL B 1 149 ? 8.477 23.125 -9.148 1 85.75 149 VAL B O 1
ATOM 3968 N N . ILE B 1 150 ? 8.094 22.875 -6.961 1 78.88 150 ILE B N 1
ATOM 3969 C CA . ILE B 1 150 ? 8.492 24.25 -6.66 1 78.88 150 ILE B CA 1
ATOM 3970 C C . ILE B 1 150 ? 10.008 24.328 -6.527 1 78.88 150 ILE B C 1
ATOM 3972 O O . ILE B 1 150 ? 10.641 25.219 -7.113 1 78.88 150 ILE B O 1
ATOM 3976 N N . VAL B 1 151 ? 10.648 23.406 -5.836 1 77.31 151 VAL B N 1
ATOM 3977 C CA . VAL B 1 151 ? 12.078 23.469 -5.539 1 77.31 151 VAL B CA 1
ATOM 3978 C C . VAL B 1 151 ? 12.836 22.562 -6.496 1 77.31 151 VAL B C 1
ATOM 3980 O O . VAL B 1 151 ? 14.07 22.562 -6.516 1 77.31 151 VAL B O 1
ATOM 3983 N N . LYS B 1 152 ? 12.18 21.844 -7.375 1 82.44 152 LYS B N 1
ATOM 3984 C CA . LYS B 1 152 ? 12.766 20.938 -8.367 1 82.44 152 LYS B CA 1
ATOM 3985 C C . LYS B 1 152 ? 13.703 19.938 -7.715 1 82.44 152 LYS B C 1
ATOM 3987 O O . LYS B 1 152 ? 14.82 19.719 -8.188 1 82.44 152 LYS B O 1
ATOM 3992 N N . THR B 1 153 ? 13.25 19.516 -6.605 1 81 153 THR B N 1
ATOM 3993 C CA . THR B 1 153 ? 14.039 18.484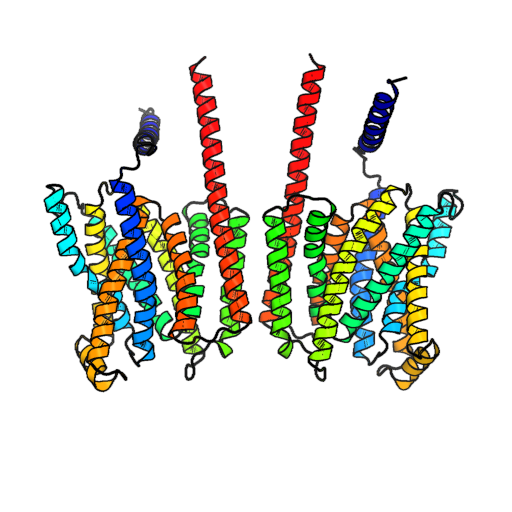 -5.938 1 81 153 THR B CA 1
ATOM 3994 C C . THR B 1 153 ? 13.773 17.109 -6.562 1 81 153 THR B C 1
ATOM 3996 O O . THR B 1 153 ? 12.664 16.844 -7.031 1 81 153 THR B O 1
ATOM 3999 N N . LYS B 1 154 ? 14.789 16.281 -6.602 1 83.31 154 LYS B N 1
ATOM 4000 C CA . LYS B 1 154 ? 14.648 14.922 -7.129 1 83.31 154 LYS B CA 1
ATOM 4001 C C . LYS B 1 154 ? 13.828 14.047 -6.184 1 83.31 154 LYS B C 1
ATOM 4003 O O . LYS B 1 154 ? 14.016 14.094 -4.965 1 83.31 154 LYS B O 1
ATOM 4008 N N . ILE B 1 155 ? 12.906 13.414 -6.754 1 85.5 155 ILE B N 1
ATOM 4009 C CA . ILE B 1 155 ? 12.055 12.523 -5.977 1 85.5 155 ILE B CA 1
ATOM 4010 C C . ILE B 1 155 ? 12.734 11.164 -5.836 1 85.5 155 ILE B C 1
ATOM 4012 O O . ILE B 1 155 ? 13.07 10.523 -6.84 1 85.5 155 ILE B O 1
ATOM 4016 N N . SER B 1 156 ? 13 10.781 -4.637 1 87.31 156 SER B N 1
ATOM 4017 C CA . SER B 1 156 ? 13.578 9.461 -4.367 1 87.31 156 SER B CA 1
ATOM 4018 C C . SER B 1 156 ? 12.508 8.375 -4.438 1 87.31 156 SER B C 1
ATOM 4020 O O . SER B 1 156 ? 11.312 8.664 -4.441 1 87.31 156 SER B O 1
ATOM 4022 N N . TYR B 1 157 ? 12.945 7.129 -4.535 1 88.75 157 TYR B N 1
ATOM 4023 C CA . TYR B 1 157 ? 12.031 5.996 -4.578 1 88.75 157 TYR B CA 1
ATOM 4024 C C . TYR B 1 157 ? 11.156 5.949 -3.326 1 88.75 157 TYR B C 1
ATOM 4026 O O . TYR B 1 157 ? 9.969 5.641 -3.4 1 88.75 157 TYR B O 1
ATOM 4034 N N . GLN B 1 158 ? 11.727 6.258 -2.203 1 91.62 158 GLN B N 1
ATOM 4035 C CA . GLN B 1 158 ? 10.992 6.242 -0.943 1 91.62 158 GLN B CA 1
ATOM 4036 C C . GLN B 1 158 ? 9.906 7.312 -0.924 1 91.62 158 GLN B C 1
ATOM 4038 O O . GLN B 1 158 ? 8.812 7.09 -0.398 1 91.62 158 GLN B O 1
ATOM 4043 N N . ASN B 1 159 ? 10.242 8.484 -1.457 1 91.81 159 ASN B N 1
ATOM 4044 C CA . ASN B 1 159 ? 9.258 9.562 -1.551 1 91.81 159 ASN B CA 1
ATOM 4045 C C . ASN B 1 159 ? 8.109 9.195 -2.482 1 91.81 159 ASN B C 1
ATOM 4047 O O . ASN B 1 159 ? 6.949 9.469 -2.18 1 91.81 159 ASN B O 1
ATOM 4051 N N . LEU B 1 160 ? 8.516 8.594 -3.547 1 92.25 160 LEU B N 1
ATOM 4052 C CA . LEU B 1 160 ? 7.488 8.148 -4.484 1 92.25 160 LEU B CA 1
ATOM 4053 C C . LEU B 1 160 ? 6.59 7.094 -3.842 1 92.25 160 LEU B C 1
ATOM 4055 O O . LEU B 1 160 ? 5.371 7.105 -4.043 1 92.25 160 LEU B O 1
ATOM 4059 N N . ASN B 1 161 ? 7.199 6.176 -3.152 1 94.81 161 ASN B N 1
ATOM 4060 C CA . ASN B 1 161 ? 6.441 5.152 -2.438 1 94.81 161 ASN B CA 1
ATOM 4061 C C . ASN B 1 161 ? 5.441 5.777 -1.465 1 94.81 161 ASN B C 1
ATOM 4063 O O . ASN B 1 161 ? 4.316 5.289 -1.328 1 94.81 161 ASN B O 1
ATOM 4067 N N . CYS B 1 162 ? 5.852 6.816 -0.757 1 94.69 162 CYS B N 1
ATOM 4068 C CA . CYS B 1 162 ? 4.969 7.527 0.159 1 94.69 162 CYS B CA 1
ATOM 4069 C C . CYS B 1 162 ? 3.754 8.078 -0.577 1 94.69 162 CYS B C 1
ATOM 4071 O O . CYS B 1 162 ? 2.617 7.902 -0.132 1 94.69 162 CYS B O 1
ATOM 4073 N N . VAL B 1 163 ? 3.988 8.727 -1.686 1 94.81 163 VAL B N 1
ATOM 4074 C CA . VAL B 1 163 ? 2.918 9.352 -2.459 1 94.81 163 VAL B CA 1
ATOM 4075 C C . VAL B 1 163 ? 1.933 8.281 -2.926 1 94.81 163 VAL B C 1
ATOM 4077 O O . VAL B 1 163 ? 0.717 8.453 -2.803 1 94.81 163 VAL B O 1
ATOM 4080 N N . VAL B 1 164 ? 2.455 7.172 -3.393 1 94.88 164 VAL B N 1
ATOM 4081 C CA . VAL B 1 164 ? 1.61 6.098 -3.908 1 94.88 164 VAL B CA 1
ATOM 4082 C C . VAL B 1 164 ? 0.785 5.5 -2.771 1 94.88 164 VAL B C 1
ATOM 4084 O O . VAL B 1 164 ? -0.429 5.324 -2.902 1 94.88 164 VAL B O 1
ATOM 4087 N N . LEU B 1 165 ? 1.402 5.223 -1.681 1 96.75 165 LEU B N 1
ATOM 4088 C CA . LEU B 1 165 ? 0.738 4.559 -0.566 1 96.75 165 LEU B CA 1
ATOM 4089 C C . LEU B 1 165 ? -0.337 5.453 0.04 1 96.75 165 LEU B C 1
ATOM 4091 O O . LEU B 1 165 ? -1.437 4.988 0.35 1 96.75 165 LEU B O 1
ATOM 4095 N N . LEU B 1 166 ? -0.054 6.719 0.196 1 96.31 166 LEU B N 1
ATOM 4096 C CA . LEU B 1 166 ? -1.037 7.633 0.768 1 96.31 166 LEU B CA 1
ATOM 4097 C C . LEU B 1 166 ? -2.209 7.836 -0.187 1 96.31 166 LEU B C 1
ATOM 4099 O O . LEU B 1 166 ? -3.354 7.973 0.25 1 96.31 166 LEU B O 1
ATOM 4103 N N . THR B 1 167 ? -1.875 7.883 -1.451 1 94.5 167 THR B N 1
ATOM 4104 C CA . THR B 1 167 ? -2.938 7.98 -2.445 1 94.5 167 THR B CA 1
ATOM 4105 C C . THR B 1 167 ? -3.826 6.742 -2.41 1 94.5 167 THR B C 1
ATOM 4107 O O . THR B 1 167 ? -5.055 6.852 -2.447 1 94.5 167 THR B O 1
ATOM 4110 N N . MET B 1 168 ? -3.238 5.582 -2.268 1 96 168 MET B N 1
ATOM 4111 C CA . MET B 1 168 ? -4.012 4.344 -2.184 1 96 168 MET B CA 1
ATOM 4112 C C . MET B 1 168 ? -4.836 4.305 -0.902 1 96 168 MET B C 1
ATOM 4114 O O . MET B 1 168 ? -5.957 3.799 -0.897 1 96 168 MET B O 1
ATOM 4118 N N . SER B 1 169 ? -4.27 4.77 0.127 1 96.44 169 SER B N 1
ATOM 4119 C CA . SER B 1 169 ? -4.992 4.832 1.392 1 96.44 169 SER B CA 1
ATOM 4120 C C . SER B 1 169 ? -6.238 5.703 1.271 1 96.44 169 SER B C 1
ATOM 4122 O O . SER B 1 169 ? -7.328 5.293 1.677 1 96.44 169 SER B O 1
ATOM 4124 N N . SER B 1 170 ? -6.117 6.871 0.682 1 96 170 SER B N 1
ATOM 4125 C CA . SER B 1 170 ? -7.246 7.777 0.501 1 96 170 SER B CA 1
ATOM 4126 C C . SER B 1 170 ? -8.305 7.164 -0.416 1 96 170 SER B C 1
ATOM 4128 O O . SER B 1 170 ? -9.5 7.336 -0.19 1 96 170 SER B O 1
ATOM 4130 N N . THR B 1 171 ? -7.832 6.488 -1.427 1 95.06 171 THR B N 1
ATOM 4131 C CA . THR B 1 171 ? -8.758 5.844 -2.355 1 95.06 171 THR B CA 1
ATOM 4132 C C . THR B 1 171 ? -9.555 4.754 -1.651 1 95.06 171 THR B C 1
ATOM 4134 O O . THR B 1 171 ? -10.766 4.621 -1.875 1 95.06 171 THR B O 1
ATOM 4137 N N . LEU B 1 172 ? -8.922 4.031 -0.829 1 95.75 172 LEU B N 1
ATOM 4138 C CA . LEU B 1 172 ? -9.609 2.984 -0.078 1 95.75 172 LEU B CA 1
ATOM 4139 C C . LEU B 1 172 ? -10.664 3.58 0.842 1 95.75 172 LEU B C 1
ATOM 4141 O O . LEU B 1 172 ? -11.75 3.016 0.994 1 95.75 172 LEU B O 1
ATOM 4145 N N . LEU B 1 173 ? -10.359 4.684 1.393 1 95.38 173 LEU B N 1
ATOM 4146 C CA . LEU B 1 173 ? -11.32 5.352 2.26 1 95.38 173 LEU B CA 1
ATOM 4147 C C . LEU B 1 173 ? -12.539 5.812 1.464 1 95.38 173 LEU B C 1
ATOM 4149 O O . LEU B 1 173 ? -13.672 5.711 1.939 1 95.38 173 LEU B O 1
ATOM 4153 N N . ALA B 1 174 ? -12.25 6.324 0.312 1 94.5 174 ALA B N 1
ATOM 4154 C CA . ALA B 1 174 ? -13.344 6.75 -0.557 1 94.5 174 ALA B CA 1
ATOM 4155 C C . ALA B 1 174 ? -14.25 5.574 -0.919 1 94.5 174 ALA B C 1
ATOM 4157 O O . ALA B 1 174 ? -15.469 5.715 -0.963 1 94.5 174 ALA B O 1
ATOM 4158 N N . LEU B 1 175 ? -13.633 4.449 -1.125 1 91.5 175 LEU B N 1
ATOM 4159 C CA . LEU B 1 175 ? -14.375 3.26 -1.524 1 91.5 175 LEU B CA 1
ATOM 4160 C C . LEU B 1 175 ? -15.164 2.689 -0.349 1 91.5 175 LEU B C 1
ATOM 4162 O O . LEU B 1 175 ? -16.172 2.004 -0.543 1 91.5 175 LEU B O 1
ATOM 4166 N N . SER B 1 176 ? -14.719 2.932 0.835 1 90.81 176 SER B N 1
ATOM 4167 C CA . SER B 1 176 ? -15.398 2.438 2.027 1 90.81 176 SER B CA 1
ATOM 4168 C C . SER B 1 176 ? -16.406 3.453 2.551 1 90.81 176 SER B C 1
ATOM 4170 O O . SER B 1 176 ? -16.781 3.418 3.727 1 90.81 176 SER B O 1
ATOM 4172 N N . SER B 1 177 ? -16.906 4.34 1.778 1 90.75 177 SER B N 1
ATOM 4173 C CA . SER B 1 177 ? -17.797 5.43 2.186 1 90.75 177 SER B CA 1
ATOM 4174 C C . SER B 1 177 ? -19.125 4.898 2.713 1 90.75 177 SER B C 1
ATOM 4176 O O . SER B 1 177 ? -19.734 5.504 3.598 1 90.75 177 SER B O 1
ATOM 4178 N N . SER B 1 178 ? -19.578 3.779 2.209 1 87.56 178 SER B N 1
ATOM 4179 C CA . SER B 1 178 ? -20.875 3.248 2.609 1 87.56 178 SER B CA 1
ATOM 4180 C C . SER B 1 178 ? -20.844 2.764 4.055 1 87.56 178 SER B C 1
ATOM 4182 O O . SER B 1 178 ? -21.844 2.896 4.773 1 87.56 178 SER B O 1
ATOM 4184 N N . VAL B 1 179 ? -19.703 2.291 4.434 1 86.06 179 VAL B N 1
ATOM 4185 C CA . VAL B 1 179 ? -19.578 1.775 5.793 1 86.06 179 VAL B CA 1
ATOM 4186 C C . VAL B 1 179 ? -19.156 2.898 6.738 1 86.06 179 VAL B C 1
ATOM 4188 O O . VAL B 1 179 ? -19.578 2.936 7.895 1 86.06 179 VAL B O 1
ATOM 4191 N N . ASP B 1 180 ? -18.453 3.883 6.238 1 90.31 180 ASP B N 1
ATOM 4192 C CA . ASP B 1 180 ? -17.828 4.941 7.035 1 90.31 180 ASP B CA 1
ATOM 4193 C C . ASP B 1 180 ? -18.781 6.113 7.23 1 90.31 180 ASP B C 1
ATOM 4195 O O . ASP B 1 180 ? -18.641 6.891 8.18 1 90.31 180 ASP B O 1
ATOM 4199 N N . ARG B 1 181 ? -19.75 6.184 6.406 1 88.75 181 ARG B N 1
ATOM 4200 C CA . ARG B 1 181 ? -20.688 7.309 6.418 1 88.75 181 ARG B CA 1
ATOM 4201 C C . ARG B 1 181 ? -21.562 7.273 7.66 1 88.75 181 ARG B C 1
ATOM 4203 O O . ARG B 1 181 ? -22.203 6.254 7.949 1 88.75 181 ARG B O 1
ATOM 4210 N N . PRO B 1 182 ? -21.469 8.484 8.375 1 86.75 182 PRO B N 1
ATOM 4211 C CA . PRO B 1 182 ? -22.359 8.555 9.539 1 86.75 182 PRO B CA 1
ATOM 4212 C C . PRO B 1 182 ? -23.828 8.359 9.172 1 86.75 182 PRO B C 1
ATOM 4214 O O . PRO B 1 182 ? -24.234 8.695 8.062 1 86.75 182 PRO B O 1
ATOM 4217 N N . PRO B 1 183 ? -24.547 7.801 10.133 1 86.69 183 PRO B N 1
ATOM 4218 C CA . PRO B 1 183 ? -25.969 7.551 9.852 1 86.69 183 PRO B CA 1
ATOM 4219 C C . PRO B 1 183 ? -26.734 8.828 9.5 1 86.69 183 PRO B C 1
ATOM 4221 O O . PRO B 1 183 ? -26.531 9.867 10.141 1 86.69 183 PRO B O 1
ATOM 4224 N N . GLY B 1 184 ? -27.469 8.859 8.461 1 86.56 184 GLY B N 1
ATOM 4225 C CA . GLY B 1 184 ? -28.312 9.984 8.07 1 86.56 184 GLY B CA 1
ATOM 4226 C C . GLY B 1 184 ? -27.641 10.914 7.082 1 86.56 184 GLY B C 1
ATOM 4227 O O . GLY B 1 184 ? -28.281 11.789 6.5 1 86.56 184 GLY B O 1
ATOM 4228 N N . LEU B 1 185 ? -26.406 10.75 6.984 1 90.69 185 LEU B N 1
ATOM 4229 C CA . LEU B 1 185 ? -25.672 11.617 6.074 1 90.69 185 LEU B CA 1
ATOM 4230 C C . LEU B 1 185 ? -25.75 11.102 4.645 1 90.69 185 LEU B C 1
ATOM 4232 O O . LEU B 1 185 ? -25.641 9.898 4.41 1 90.69 185 LEU B O 1
ATOM 4236 N N . THR B 1 186 ? -25.984 12.078 3.75 1 92.38 186 THR B N 1
ATOM 4237 C CA . THR B 1 186 ? -26.062 11.711 2.342 1 92.38 186 THR B CA 1
ATOM 4238 C C . THR B 1 186 ? -24.672 11.477 1.771 1 92.38 186 THR B C 1
ATOM 4240 O O . THR B 1 186 ? -23.672 11.961 2.32 1 92.38 186 THR B O 1
ATOM 4243 N N . ARG B 1 187 ? -24.547 10.781 0.688 1 93.5 187 ARG B N 1
ATOM 4244 C CA . ARG B 1 187 ? -23.297 10.508 0.015 1 93.5 187 ARG B CA 1
ATOM 4245 C C . ARG B 1 187 ? -22.641 11.789 -0.49 1 93.5 187 ARG B C 1
ATOM 4247 O O . ARG B 1 187 ? -21.422 11.938 -0.437 1 93.5 187 ARG B O 1
ATOM 4254 N N . GLY B 1 188 ? -23.422 12.656 -1.003 1 94.25 188 GLY B N 1
ATOM 4255 C CA . GLY B 1 188 ? -22.922 13.93 -1.491 1 94.25 188 GLY B CA 1
ATOM 4256 C C . GLY B 1 188 ? -22.203 14.734 -0.426 1 94.25 188 GLY B C 1
ATOM 4257 O O . GLY B 1 188 ? -21.109 15.242 -0.66 1 94.25 188 GLY B O 1
ATOM 4258 N N . LYS B 1 189 ? -22.781 14.844 0.728 1 94.5 189 LYS B N 1
ATOM 4259 C CA . LYS B 1 189 ? -22.188 15.594 1.829 1 94.5 189 LYS B CA 1
ATOM 4260 C C . LYS B 1 189 ? -20.906 14.922 2.314 1 94.5 189 LYS B C 1
ATOM 4262 O O . LYS B 1 189 ? -19.938 15.602 2.686 1 94.5 189 LYS B O 1
ATOM 4267 N N . TYR B 1 190 ? -20.953 13.648 2.289 1 95.88 190 TYR B N 1
ATOM 4268 C CA . TYR B 1 190 ? -19.766 12.906 2.662 1 95.88 190 TYR B CA 1
ATOM 4269 C C . TYR B 1 190 ? -18.594 13.266 1.761 1 95.88 190 TYR B C 1
ATOM 4271 O O . TYR B 1 190 ? -17.484 13.531 2.242 1 95.88 190 TYR B O 1
ATOM 4279 N N . PHE B 1 191 ? -18.797 13.312 0.493 1 95.62 191 PHE B N 1
ATOM 4280 C CA . PHE B 1 191 ? -17.719 13.562 -0.445 1 95.62 191 PHE B CA 1
ATOM 4281 C C . PHE B 1 191 ? -17.312 15.039 -0.435 1 95.62 191 PHE B C 1
ATOM 4283 O O . PHE B 1 191 ? -16.172 15.383 -0.742 1 95.62 191 PHE B O 1
ATOM 4290 N N . ILE B 1 192 ? -18.234 15.906 -0.057 1 96.25 192 ILE B N 1
ATOM 4291 C CA . ILE B 1 192 ? -17.844 17.297 0.165 1 96.25 192 ILE B CA 1
ATOM 4292 C C . ILE B 1 192 ? -16.828 17.375 1.308 1 96.25 192 ILE B C 1
ATOM 4294 O O . ILE B 1 192 ? -15.805 18.047 1.195 1 96.25 192 ILE B O 1
ATOM 4298 N N . GLY B 1 193 ? -17.141 16.688 2.359 1 96.94 193 GLY B N 1
ATOM 4299 C CA . GLY B 1 193 ? -16.203 16.625 3.459 1 96.94 193 GLY B CA 1
ATOM 4300 C C . GLY B 1 193 ? -14.891 15.953 3.078 1 96.94 193 GLY B C 1
ATOM 4301 O O . GLY B 1 193 ? -13.812 16.406 3.479 1 96.94 193 GLY B O 1
ATOM 4302 N N . PHE B 1 194 ? -15.07 14.977 2.275 1 97 194 PHE B N 1
ATOM 4303 C CA . PHE B 1 194 ? -13.906 14.211 1.834 1 97 194 PHE B CA 1
ATOM 4304 C C . PHE B 1 194 ? -12.938 15.094 1.058 1 97 194 PHE B C 1
ATOM 4306 O O . PHE B 1 194 ? -11.758 15.172 1.395 1 97 194 PHE B O 1
ATOM 4313 N N . PHE B 1 195 ? -13.375 15.781 0.124 1 97.12 195 PHE B N 1
ATOM 4314 C CA . PHE B 1 195 ? -12.523 16.594 -0.729 1 97.12 195 PHE B CA 1
ATOM 4315 C C . PHE B 1 195 ? -12.07 17.859 0.001 1 97.12 195 PHE B C 1
ATOM 4317 O O . PHE B 1 195 ? -10.961 18.344 -0.217 1 97.12 195 PHE B O 1
ATOM 4324 N N . SER B 1 196 ? -12.867 18.328 0.881 1 97.81 196 SER B N 1
ATOM 4325 C CA . SER B 1 196 ? -12.461 19.469 1.69 1 97.81 196 SER B CA 1
ATOM 4326 C C . SER B 1 196 ? -11.305 19.125 2.611 1 97.81 196 SER B C 1
ATOM 4328 O O . SER B 1 196 ? -10.398 19.938 2.82 1 97.81 196 SER B O 1
ATOM 4330 N N . THR B 1 197 ? -11.336 17.938 3.113 1 97.5 197 THR B N 1
ATOM 4331 C CA . THR B 1 197 ? -10.266 17.5 3.992 1 97.5 197 THR B CA 1
ATOM 4332 C C . THR B 1 197 ? -8.961 17.312 3.213 1 97.5 197 THR B C 1
ATOM 4334 O O . THR B 1 197 ? -7.891 17.688 3.689 1 97.5 197 THR B O 1
ATOM 4337 N N . ILE B 1 198 ? -9.078 16.781 2.053 1 97 198 ILE B N 1
ATOM 4338 C CA . ILE B 1 198 ? -7.902 16.641 1.198 1 97 198 ILE B CA 1
ATOM 4339 C C . ILE B 1 198 ? -7.352 18.031 0.855 1 97 198 ILE B C 1
ATOM 4341 O O . ILE B 1 198 ? -6.141 18.25 0.904 1 97 198 ILE B O 1
ATOM 4345 N N . ALA B 1 199 ? -8.266 18.891 0.546 1 97.12 199 ALA B N 1
ATOM 4346 C CA . ALA B 1 199 ? -7.867 20.266 0.241 1 97.12 199 ALA B CA 1
ATOM 4347 C C . ALA B 1 199 ? -7.207 20.922 1.448 1 97.12 199 ALA B C 1
ATOM 4349 O O . ALA B 1 199 ? -6.273 21.719 1.298 1 97.12 199 ALA B O 1
ATOM 4350 N N . ALA B 1 200 ? -7.715 20.656 2.609 1 97 200 ALA B N 1
ATOM 4351 C CA . ALA B 1 200 ? -7.098 21.172 3.832 1 97 200 ALA B CA 1
ATOM 4352 C C . ALA B 1 200 ? -5.668 20.656 3.98 1 97 200 ALA B C 1
ATOM 4354 O O . ALA B 1 200 ? -4.773 21.391 4.395 1 97 200 ALA B O 1
ATOM 4355 N N . GLY B 1 201 ? -5.504 19.422 3.693 1 95.31 201 GLY B N 1
ATOM 4356 C CA . GLY B 1 201 ? -4.16 18.859 3.705 1 95.31 201 GLY B CA 1
ATOM 4357 C C . GLY B 1 201 ? -3.223 19.547 2.729 1 95.31 201 GLY B C 1
ATOM 4358 O O . GLY B 1 201 ? -2.064 19.812 3.059 1 95.31 201 GLY B O 1
ATOM 4359 N N . LEU B 1 202 ? -3.717 19.781 1.535 1 95 202 LEU B N 1
ATOM 4360 C CA . LEU B 1 202 ? -2.934 20.484 0.524 1 95 202 LEU B CA 1
ATOM 4361 C C . LEU B 1 202 ? -2.562 21.891 1.001 1 95 202 LEU B C 1
ATOM 4363 O O . LEU B 1 202 ? -1.416 22.312 0.85 1 95 202 LEU B O 1
ATOM 4367 N N . MET B 1 203 ? -3.514 22.516 1.603 1 94.94 203 MET B N 1
ATOM 4368 C CA . MET B 1 203 ? -3.285 23.875 2.098 1 94.94 203 MET B CA 1
ATOM 4369 C C . MET B 1 203 ? -2.26 23.875 3.229 1 94.94 203 MET B C 1
ATOM 4371 O O . MET B 1 203 ? -1.41 24.766 3.301 1 94.94 203 MET B O 1
ATOM 4375 N N . PHE B 1 204 ? -2.367 22.938 3.984 1 93 204 PHE B N 1
ATOM 4376 C CA . PHE B 1 204 ? -1.428 22.828 5.094 1 93 204 PHE B CA 1
ATOM 4377 C C . PHE B 1 204 ? -0.016 22.562 4.586 1 93 204 PHE B C 1
ATOM 4379 O O . PHE B 1 204 ? 0.955 23.094 5.129 1 93 204 PHE B O 1
ATOM 4386 N N . ALA B 1 205 ? 0.072 21.734 3.621 1 92.25 205 ALA B N 1
ATOM 4387 C CA . ALA B 1 205 ? 1.366 21.422 3.021 1 92.25 205 ALA B CA 1
ATOM 4388 C C . ALA B 1 205 ? 2.012 22.672 2.428 1 92.25 205 ALA B C 1
ATOM 4390 O O . ALA B 1 205 ? 3.238 22.75 2.338 1 92.25 205 ALA B O 1
ATOM 4391 N N . LEU B 1 206 ? 1.23 23.578 2.014 1 90.94 206 LEU B N 1
ATOM 4392 C CA . LEU B 1 206 ? 1.727 24.844 1.479 1 90.94 206 LEU B CA 1
ATOM 4393 C C . LEU B 1 206 ? 2.014 25.844 2.602 1 90.94 206 LEU B C 1
ATOM 4395 O O . LEU B 1 206 ? 2.996 26.578 2.547 1 90.94 206 LEU B O 1
ATOM 4399 N N . TYR B 1 207 ? 1.231 25.766 3.586 1 91.62 207 TYR B N 1
ATOM 4400 C CA . TYR B 1 207 ? 1.27 26.688 4.715 1 91.62 207 TYR B CA 1
ATOM 4401 C C . TYR B 1 207 ? 2.602 26.594 5.449 1 91.62 207 TYR B C 1
ATOM 4403 O O . TYR B 1 207 ? 3.229 27.609 5.742 1 91.62 207 TYR B O 1
ATOM 4411 N N . LEU B 1 208 ? 3.133 25.469 5.664 1 90.94 208 LEU B N 1
ATOM 4412 C CA . LEU B 1 208 ? 4.297 25.266 6.52 1 90.94 208 LEU B CA 1
ATOM 4413 C C . LEU B 1 208 ? 5.566 25.75 5.828 1 90.94 208 LEU B C 1
ATOM 4415 O O . LEU B 1 208 ? 6.344 26.516 6.406 1 90.94 208 LEU B O 1
ATOM 4419 N N . PRO B 1 209 ? 5.773 25.391 4.625 1 90.38 209 PRO B N 1
ATOM 4420 C CA . PRO B 1 209 ? 6.992 25.875 3.977 1 90.38 209 PRO B CA 1
ATOM 4421 C C . PRO B 1 209 ? 6.973 27.391 3.758 1 90.38 209 PRO B C 1
ATOM 4423 O O . PRO B 1 209 ? 8.023 28.047 3.803 1 90.38 209 PRO B O 1
ATOM 4426 N N . VAL B 1 210 ? 5.855 27.953 3.479 1 90.94 210 VAL B N 1
ATOM 4427 C CA . VAL B 1 210 ? 5.754 29.391 3.32 1 90.94 210 VAL B CA 1
ATOM 4428 C C . VAL B 1 210 ? 6.062 30.078 4.648 1 90.94 210 VAL B C 1
ATOM 4430 O O . VAL B 1 210 ? 6.77 31.094 4.68 1 90.94 210 VAL B O 1
ATOM 4433 N N . MET B 1 211 ? 5.5 29.547 5.641 1 92.31 211 MET B N 1
ATOM 4434 C CA . MET B 1 211 ? 5.789 30.062 6.973 1 92.31 211 MET B CA 1
ATOM 4435 C C . MET B 1 211 ? 7.277 29.984 7.281 1 92.31 211 MET B C 1
ATOM 4437 O O . MET B 1 211 ? 7.852 30.922 7.844 1 92.31 211 MET B O 1
ATOM 4441 N N . GLU B 1 212 ? 7.824 28.875 6.945 1 91.81 212 GLU B N 1
ATOM 4442 C CA . GLU B 1 212 ? 9.25 28.688 7.188 1 91.81 212 GLU B CA 1
ATOM 4443 C C . GLU B 1 212 ? 10.086 29.719 6.43 1 91.81 212 GLU B C 1
ATOM 4445 O O . GLU B 1 212 ? 11.07 30.234 6.961 1 91.81 212 GLU B O 1
ATOM 4450 N N . ARG B 1 213 ? 9.727 29.984 5.234 1 90.19 213 ARG B N 1
ATOM 4451 C CA . ARG B 1 213 ? 10.438 30.969 4.426 1 90.19 213 ARG B CA 1
ATOM 4452 C C . ARG B 1 213 ? 10.398 32.344 5.074 1 90.19 213 ARG B C 1
ATOM 4454 O O . ARG B 1 213 ? 11.383 33.094 5.035 1 90.19 213 ARG B O 1
ATOM 4461 N N . VAL B 1 214 ? 9.352 32.688 5.66 1 91.69 214 VAL B N 1
ATOM 4462 C CA . VAL B 1 214 ? 9.211 34 6.312 1 91.69 214 VAL B CA 1
ATOM 4463 C C . VAL B 1 214 ? 9.992 34 7.621 1 91.69 214 VAL B C 1
ATOM 4465 O O . VAL B 1 214 ? 10.617 35 7.969 1 91.69 214 VAL B O 1
ATOM 4468 N N . TYR B 1 215 ? 9.992 32.875 8.312 1 92.38 215 TYR B N 1
ATOM 4469 C CA . TYR B 1 215 ? 10.672 32.781 9.594 1 92.38 215 TYR B CA 1
ATOM 4470 C C . TYR B 1 215 ? 12.18 32.875 9.422 1 92.38 215 TYR B C 1
ATOM 4472 O O . TYR B 1 215 ? 12.906 33.156 10.383 1 92.38 215 TYR B O 1
ATOM 4480 N N . ARG B 1 216 ? 12.602 32.656 8.242 1 88.31 216 ARG B N 1
ATOM 4481 C CA . ARG B 1 216 ? 14.031 32.781 7.98 1 88.31 216 ARG B CA 1
ATOM 4482 C C . ARG B 1 216 ? 14.461 34.25 8.102 1 88.31 216 ARG B C 1
ATOM 4484 O O . ARG B 1 216 ? 15.641 34.531 8.297 1 88.31 216 ARG B O 1
ATOM 4491 N N . ARG B 1 217 ? 13.516 35.094 8.086 1 87.88 217 ARG B N 1
ATOM 4492 C CA . ARG B 1 217 ? 13.82 36.531 8.156 1 87.88 217 ARG B CA 1
ATOM 4493 C C . ARG B 1 217 ? 13.648 37.062 9.578 1 87.88 217 ARG B C 1
ATOM 4495 O O . ARG B 1 217 ? 13.82 38.25 9.828 1 87.88 217 ARG B O 1
ATOM 4502 N N . VAL B 1 218 ? 13.281 36.188 10.438 1 88.5 218 VAL B N 1
ATOM 4503 C CA . VAL B 1 218 ? 13.016 36.562 11.82 1 88.5 218 VAL B CA 1
ATOM 4504 C C . VAL B 1 218 ? 14.141 36.031 12.719 1 88.5 218 VAL B C 1
ATOM 4506 O O . VAL B 1 218 ? 14.609 34.906 12.539 1 88.5 218 VAL B O 1
ATOM 4509 N N . ASP B 1 219 ? 14.594 36.812 13.656 1 80.19 219 ASP B N 1
ATOM 4510 C CA . ASP B 1 219 ? 15.797 36.469 14.414 1 80.19 219 ASP B CA 1
ATOM 4511 C C . ASP B 1 219 ? 15.438 35.938 15.797 1 80.19 219 ASP B C 1
ATOM 4513 O O . ASP B 1 219 ? 16.266 35.312 16.453 1 80.19 219 ASP B O 1
ATOM 4517 N N . CYS B 1 220 ? 14.336 36.25 16.25 1 84.44 220 CYS B N 1
ATOM 4518 C CA . CYS B 1 220 ? 14.062 35.844 17.625 1 84.44 220 CYS B CA 1
ATOM 4519 C C . CYS B 1 220 ? 12.672 35.25 17.75 1 84.44 220 CYS B C 1
ATOM 4521 O O . CYS B 1 220 ? 11.82 35.438 16.875 1 84.44 220 CYS B O 1
ATOM 4523 N N . TYR B 1 221 ? 12.445 34.531 18.812 1 89.19 221 TYR B N 1
ATOM 4524 C CA . TYR B 1 221 ? 11.195 33.812 19.078 1 89.19 221 TYR B CA 1
ATOM 4525 C C . TYR B 1 221 ? 10.055 34.781 19.344 1 89.19 221 TYR B C 1
ATOM 4527 O O . TYR B 1 221 ? 8.898 34.531 19.016 1 89.19 221 TYR B O 1
ATOM 4535 N N . ALA B 1 222 ? 10.312 35.938 19.891 1 88.38 222 ALA B N 1
ATOM 4536 C CA . ALA B 1 222 ? 9.305 36.938 20.172 1 88.38 222 ALA B CA 1
ATOM 4537 C C . ALA B 1 222 ? 8.633 37.438 18.891 1 88.38 222 ALA B C 1
ATOM 4539 O O . ALA B 1 222 ? 7.43 37.688 18.875 1 88.38 222 ALA B O 1
ATOM 4540 N N . MET B 1 223 ? 9.391 37.531 17.875 1 90.06 223 MET B N 1
ATOM 4541 C CA . MET B 1 223 ? 8.852 37.969 16.594 1 90.06 223 MET B CA 1
ATOM 4542 C C . MET B 1 223 ? 7.938 36.906 15.992 1 90.06 223 MET B C 1
ATOM 4544 O O . MET B 1 223 ? 6.977 37.25 15.297 1 90.06 223 MET B O 1
ATOM 4548 N N . VAL B 1 224 ? 8.242 35.625 16.312 1 92.12 224 VAL B N 1
ATOM 4549 C CA . VAL B 1 224 ? 7.398 34.531 15.844 1 92.12 224 VAL B CA 1
ATOM 4550 C C . VAL B 1 224 ? 6.016 34.656 16.484 1 92.12 224 VAL B C 1
ATOM 4552 O O . VAL B 1 224 ? 5 34.469 15.805 1 92.12 224 VAL B O 1
ATOM 4555 N N . VAL B 1 225 ? 5.992 34.938 17.766 1 92.94 225 VAL B N 1
ATOM 4556 C CA . VAL B 1 225 ? 4.73 35.062 18.484 1 92.94 225 VAL B CA 1
ATOM 4557 C C . VAL B 1 225 ? 3.959 36.281 17.953 1 92.94 225 VAL B C 1
ATOM 4559 O O . VAL B 1 225 ? 2.734 36.25 17.828 1 92.94 225 VAL B O 1
ATOM 4562 N N . GLU B 1 226 ? 4.66 37.312 17.625 1 93.38 226 GLU B N 1
ATOM 4563 C CA . GLU B 1 226 ? 4.031 38.5 17.047 1 93.38 226 GLU B CA 1
ATOM 4564 C C . GLU B 1 226 ? 3.424 38.219 15.68 1 93.38 226 GLU B C 1
ATOM 4566 O O . GLU B 1 226 ? 2.312 38.656 15.383 1 93.38 226 GLU B O 1
ATOM 4571 N N . MET B 1 227 ? 4.141 37.5 14.953 1 93.75 227 MET B N 1
ATOM 4572 C CA . MET B 1 227 ? 3.631 37.125 13.641 1 93.75 227 MET B CA 1
ATOM 4573 C C . MET B 1 227 ? 2.404 36.219 13.773 1 93.75 227 MET B C 1
ATOM 4575 O O . MET B 1 227 ? 1.456 36.344 13 1 93.75 227 MET B O 1
ATOM 4579 N N . GLN B 1 228 ? 2.477 35.344 14.719 1 94.75 228 GLN B N 1
ATOM 4580 C CA . GLN B 1 228 ? 1.352 34.469 14.961 1 94.75 228 GLN B CA 1
ATOM 4581 C C . GLN B 1 228 ? 0.097 35.25 15.344 1 94.75 228 GLN B C 1
ATOM 4583 O O . GLN B 1 228 ? -1.014 34.875 14.961 1 94.75 228 GLN B O 1
ATOM 4588 N N . LEU B 1 229 ? 0.299 36.25 16.109 1 95.44 229 LEU B N 1
ATOM 4589 C CA . LEU B 1 229 ? -0.818 37.125 16.484 1 95.44 229 LEU B CA 1
ATOM 4590 C C . LEU B 1 229 ? -1.478 37.719 15.258 1 95.44 229 LEU B C 1
ATOM 4592 O O . LEU B 1 229 ? -2.705 37.719 15.141 1 95.44 229 LEU B O 1
ATOM 4596 N N . VAL B 1 230 ? -0.672 38.188 14.344 1 95.25 230 VAL B N 1
ATOM 4597 C CA . VAL B 1 230 ? -1.186 38.844 13.141 1 95.25 230 VAL B CA 1
ATOM 4598 C C . VAL B 1 230 ? -1.852 37.781 12.242 1 95.25 230 VAL B C 1
ATOM 4600 O O . VAL B 1 230 ? -2.92 38.031 11.68 1 95.25 230 VAL B O 1
ATOM 4603 N N . MET B 1 231 ? -1.265 36.656 12.141 1 96.44 231 MET B N 1
ATOM 4604 C CA . MET B 1 231 ? -1.807 35.594 11.305 1 96.44 231 MET B CA 1
ATOM 4605 C C . MET B 1 231 ? -3.172 35.156 11.82 1 96.44 231 MET B C 1
ATOM 4607 O O . MET B 1 231 ? -4.117 35.031 11.039 1 96.44 231 MET B O 1
ATOM 4611 N N . GLU B 1 232 ? -3.273 34.938 13.078 1 97.38 232 GLU B N 1
ATOM 4612 C CA . GLU B 1 232 ? -4.527 34.438 13.648 1 97.38 232 GLU B CA 1
ATOM 4613 C C . GLU B 1 232 ? -5.594 35.531 13.633 1 97.38 232 GLU B C 1
ATOM 4615 O O . GLU B 1 232 ? -6.781 35.25 13.484 1 97.38 232 GLU B O 1
ATOM 4620 N N . ALA B 1 233 ? -5.156 36.781 13.812 1 96.94 233 ALA B N 1
ATOM 4621 C CA . ALA B 1 233 ? -6.102 37.875 13.695 1 96.94 233 ALA B CA 1
ATOM 4622 C C . ALA B 1 233 ? -6.695 37.938 12.297 1 96.94 233 ALA B C 1
ATOM 4624 O O . ALA B 1 233 ? -7.902 38.156 12.133 1 96.94 233 ALA B O 1
ATOM 4625 N N . ALA B 1 234 ? -5.832 37.844 11.344 1 97.19 234 ALA B N 1
ATOM 4626 C CA . ALA B 1 234 ? -6.293 37.844 9.961 1 97.19 234 ALA B CA 1
ATOM 4627 C C . ALA B 1 234 ? -7.25 36.688 9.688 1 97.19 234 ALA B C 1
ATOM 4629 O O . ALA B 1 234 ? -8.273 36.875 9.016 1 97.19 234 ALA B O 1
ATOM 4630 N N . ALA B 1 235 ? -6.926 35.531 10.195 1 97.62 235 ALA B N 1
ATOM 4631 C CA . ALA B 1 235 ? -7.793 34.375 10.047 1 97.62 235 ALA B CA 1
ATOM 4632 C C . ALA B 1 235 ? -9.141 34.594 10.719 1 97.62 235 ALA B C 1
ATOM 4634 O O . ALA B 1 235 ? -10.18 34.188 10.188 1 97.62 235 ALA B O 1
ATOM 4635 N N . THR B 1 236 ? -9.125 35.219 11.852 1 96.69 236 THR B N 1
ATOM 4636 C CA . THR B 1 236 ? -10.344 35.5 12.594 1 96.69 236 THR B CA 1
ATOM 4637 C C . THR B 1 236 ? -11.219 36.5 11.836 1 96.69 236 THR B C 1
ATOM 4639 O O . THR B 1 236 ? -12.445 36.375 11.844 1 96.69 236 THR B O 1
ATOM 4642 N N . VAL B 1 237 ? -10.609 37.438 11.258 1 95.88 237 VAL B N 1
ATOM 4643 C CA . VAL B 1 237 ? -11.352 38.438 10.477 1 95.88 237 VAL B CA 1
ATOM 4644 C C . VAL B 1 237 ? -12.039 37.719 9.305 1 95.88 237 VAL B C 1
ATOM 4646 O O . VAL B 1 237 ? -13.211 38 9.023 1 95.88 237 VAL B O 1
ATOM 4649 N N . LEU B 1 238 ? -11.336 36.875 8.703 1 95.69 238 LEU B N 1
ATOM 4650 C CA . LEU B 1 238 ? -11.914 36.125 7.598 1 95.69 238 LEU B CA 1
ATOM 4651 C C . LEU B 1 238 ? -13.094 35.281 8.07 1 95.69 238 LEU B C 1
ATOM 4653 O O . LEU B 1 238 ? -14.133 35.25 7.41 1 95.69 238 LEU B O 1
ATOM 4657 N N . ALA B 1 239 ? -12.93 34.625 9.164 1 95.25 239 ALA B N 1
ATOM 4658 C CA . ALA B 1 239 ? -13.992 33.781 9.711 1 95.25 239 ALA B CA 1
ATOM 4659 C C . ALA B 1 239 ? -15.195 34.625 10.133 1 95.25 239 ALA B C 1
ATOM 4661 O O . ALA B 1 239 ? -16.344 34.188 9.969 1 95.25 239 ALA B O 1
ATOM 4662 N N . THR B 1 240 ? -14.938 35.75 10.656 1 94.38 240 THR B N 1
ATOM 4663 C CA . THR B 1 240 ? -16.016 36.656 11.062 1 94.38 240 THR B CA 1
ATOM 4664 C C . THR B 1 240 ? -16.797 37.156 9.844 1 94.38 240 THR B C 1
ATOM 4666 O O . THR B 1 240 ? -18.016 37.219 9.875 1 94.38 240 THR B O 1
ATOM 4669 N N . ALA B 1 241 ? -16.062 37.469 8.867 1 93.75 241 ALA B N 1
ATOM 4670 C CA . ALA B 1 241 ? -16.703 37.906 7.629 1 93.75 241 ALA B CA 1
ATOM 4671 C C . ALA B 1 241 ? -17.562 36.781 7.039 1 93.75 241 ALA B C 1
ATOM 4673 O O . ALA B 1 241 ? -18.656 37.031 6.531 1 93.75 241 ALA B O 1
ATOM 4674 N N . GLY B 1 242 ? -17.047 35.656 7.098 1 92.12 242 GLY B N 1
ATOM 4675 C CA . GLY B 1 242 ? -17.812 34.5 6.621 1 92.12 242 GLY B CA 1
ATOM 4676 C C . GLY B 1 242 ? -19.062 34.25 7.434 1 92.12 242 GLY B C 1
ATOM 4677 O O . GLY B 1 242 ? -20.125 33.938 6.879 1 92.12 242 GLY B O 1
ATOM 4678 N N . MET B 1 243 ? -18.953 34.281 8.703 1 90.62 243 MET B N 1
ATOM 4679 C CA . MET B 1 243 ? -20.094 34.125 9.586 1 90.62 243 MET B CA 1
ATOM 4680 C C . MET B 1 243 ? -21.172 35.156 9.312 1 90.62 243 MET B C 1
ATOM 4682 O O . MET B 1 243 ? -22.359 34.844 9.312 1 90.62 243 MET B O 1
ATOM 4686 N N . ALA B 1 244 ? -20.766 36.312 9.094 1 90.56 244 ALA B N 1
ATOM 4687 C CA . ALA B 1 244 ? -21.703 37.406 8.797 1 90.56 244 ALA B CA 1
ATOM 4688 C C . ALA B 1 244 ? -22.375 37.188 7.449 1 90.56 244 ALA B C 1
ATOM 4690 O O . ALA B 1 244 ? -23.578 37.438 7.305 1 90.56 244 ALA B O 1
ATOM 4691 N N . ALA B 1 245 ? -21.641 36.812 6.551 1 89.75 245 ALA B N 1
ATOM 4692 C CA . ALA B 1 245 ? -22.172 36.594 5.203 1 89.75 245 ALA B CA 1
ATOM 4693 C C . ALA B 1 245 ? -23.172 35.438 5.184 1 89.75 245 ALA B C 1
ATOM 4695 O O . ALA B 1 245 ? -24.109 35.438 4.395 1 89.75 245 ALA B O 1
ATOM 4696 N N . ALA B 1 246 ? -22.984 34.5 5.992 1 84.88 246 ALA B N 1
ATOM 4697 C CA . ALA B 1 246 ? -23.859 33.344 6.043 1 84.88 246 ALA B CA 1
ATOM 4698 C C . ALA B 1 246 ? -25.141 33.625 6.824 1 84.88 246 ALA B C 1
ATOM 4700 O O . ALA B 1 246 ? -26.031 32.781 6.938 1 84.88 246 ALA B O 1
ATOM 4701 N N . GLY B 1 247 ? -25.344 34.812 7.125 1 73.88 247 GLY B N 1
ATOM 4702 C CA . GLY B 1 247 ? -26.578 35.25 7.742 1 73.88 247 GLY B CA 1
ATOM 4703 C C . GLY B 1 247 ? -26.594 35.062 9.25 1 73.88 247 GLY B C 1
ATOM 4704 O O . GLY B 1 247 ? -27.625 35.25 9.891 1 73.88 247 GLY B O 1
ATOM 4705 N N . GLY B 1 248 ? -25.438 34.625 9.641 1 69.81 248 GLY B N 1
ATOM 4706 C CA . GLY B 1 248 ? -25.391 34.438 11.078 1 69.81 248 GLY B CA 1
ATOM 4707 C C . GLY B 1 248 ? -24.25 35.156 11.75 1 69.81 248 GLY B C 1
ATOM 4708 O O . GLY B 1 248 ? -23.406 35.781 11.07 1 69.81 248 GLY B O 1
ATOM 4709 N N . GLY B 1 249 ? -24.375 35.656 13.016 1 71.31 249 GLY B N 1
ATOM 4710 C CA . GLY B 1 249 ? -23.391 36.312 13.875 1 71.31 249 GLY B CA 1
ATOM 4711 C C . GLY B 1 249 ? -23.312 35.719 15.266 1 71.31 249 GLY B C 1
ATOM 4712 O O . GLY B 1 249 ? -23.484 34.5 15.43 1 71.31 249 GLY B O 1
ATOM 4713 N N . PHE B 1 250 ? -22.781 36.406 15.945 1 82.31 250 PHE B N 1
ATOM 4714 C CA . PHE B 1 250 ? -22.656 36 17.344 1 82.31 250 PHE B CA 1
ATOM 4715 C C . PHE B 1 250 ? -24.031 35.688 17.938 1 82.31 250 PHE B C 1
ATOM 4717 O O . PHE B 1 250 ? -24.141 34.938 18.906 1 82.31 250 PHE B O 1
ATOM 4724 N N . SER B 1 251 ? -25.062 36.156 17.203 1 82.56 251 SER B N 1
ATOM 4725 C CA . SER B 1 251 ? -26.438 35.875 17.641 1 82.56 251 SER B CA 1
ATOM 4726 C C . SER B 1 251 ? -26.828 34.438 17.328 1 82.56 251 SER B C 1
ATOM 4728 O O . SER B 1 251 ? -27.547 33.781 18.094 1 82.56 251 SER B O 1
ATOM 4730 N N . ASP B 1 252 ? -26.297 34 16.266 1 80.88 252 ASP B N 1
ATOM 4731 C CA . ASP B 1 252 ? -26.547 32.625 15.898 1 80.88 252 ASP B CA 1
ATOM 4732 C C . ASP B 1 252 ? -25.891 31.672 16.891 1 80.88 252 ASP B C 1
ATOM 4734 O O . ASP B 1 252 ? -26.406 30.578 17.156 1 80.88 252 ASP B O 1
ATOM 4738 N N . MET B 1 253 ? -24.781 32.062 17.406 1 87.62 253 MET B N 1
ATOM 4739 C CA . MET B 1 253 ? -24.109 31.234 18.422 1 87.62 253 MET B CA 1
ATOM 4740 C C . MET B 1 253 ? -24.953 31.125 19.688 1 87.62 253 MET B C 1
ATOM 4742 O O . MET B 1 253 ? -25.062 30.047 20.266 1 87.62 253 MET B O 1
ATOM 4746 N N . ARG B 1 254 ? -25.547 32.219 19.984 1 86.75 254 ARG B N 1
ATOM 4747 C CA . ARG B 1 254 ? -26.406 32.219 21.172 1 86.75 254 ARG B CA 1
ATOM 4748 C C . ARG B 1 254 ? -27.656 31.375 20.938 1 86.75 254 ARG B C 1
ATOM 4750 O O . ARG B 1 254 ? -28.062 30.625 21.828 1 86.75 254 ARG B O 1
ATOM 4757 N N . ARG B 1 255 ? -28.125 31.516 19.812 1 86.56 255 ARG B N 1
ATOM 4758 C CA . ARG B 1 255 ? -29.312 30.719 19.5 1 86.56 255 ARG B CA 1
ATOM 4759 C C . ARG B 1 255 ? -28.984 29.234 19.453 1 86.56 255 ARG B C 1
ATOM 4761 O O . ARG B 1 255 ? -29.75 28.406 19.953 1 86.56 255 ARG B O 1
ATOM 4768 N N . GLU B 1 256 ? -27.875 28.984 18.906 1 89 256 GLU B N 1
ATOM 4769 C CA . GLU B 1 256 ? -27.438 27.594 18.812 1 89 256 GLU B CA 1
ATOM 4770 C C . GLU B 1 256 ? -27.188 27.016 20.203 1 89 256 GLU B C 1
ATOM 4772 O O . GLU B 1 256 ? -27.484 25.844 20.453 1 89 256 GLU B O 1
ATOM 4777 N N . SER B 1 257 ? -26.641 27.766 21.078 1 89.38 257 SER B N 1
ATOM 4778 C CA . SER B 1 257 ? -26.344 27.312 22.422 1 89.38 257 SER B CA 1
ATOM 4779 C C . SER B 1 257 ? -27.609 27.031 23.219 1 89.38 257 SER B C 1
ATOM 4781 O O . SER B 1 257 ? -27.656 26.078 24 1 89.38 257 SER B O 1
ATOM 4783 N N . LEU B 1 258 ? -28.609 27.766 22.922 1 88.56 258 LEU B N 1
ATOM 4784 C CA . LEU B 1 258 ? -29.844 27.656 23.703 1 88.56 258 LEU B CA 1
ATOM 4785 C C . LEU B 1 258 ? -30.781 26.609 23.094 1 88.56 258 LEU B C 1
ATOM 4787 O O . LEU B 1 258 ? -31.406 25.844 23.812 1 88.56 258 LEU B O 1
ATOM 4791 N N . GLU B 1 259 ? -30.844 26.578 21.766 1 85 259 GLU B N 1
ATOM 4792 C CA . GLU B 1 259 ? -31.906 25.781 21.156 1 85 259 GLU B CA 1
ATOM 4793 C C . GLU B 1 259 ? -31.312 24.625 20.344 1 85 259 GLU B C 1
ATOM 4795 O O . GLU B 1 259 ? -32 23.625 20.094 1 85 259 GLU B O 1
ATOM 4800 N N . GLY B 1 260 ? -30.172 24.797 20.141 1 81.75 260 GLY B N 1
ATOM 4801 C CA . GLY B 1 260 ? -29.688 23.859 19.125 1 81.75 260 GLY B CA 1
ATOM 4802 C C . GLY B 1 260 ? -28.797 22.781 19.703 1 81.75 260 GLY B C 1
ATOM 4803 O O . GLY B 1 260 ? -28.875 21.609 19.297 1 81.75 260 GLY B O 1
ATOM 4804 N N . PHE B 1 261 ? -28.094 23.047 20.781 1 88.38 261 PHE B N 1
ATOM 4805 C CA . PHE B 1 261 ? -27.094 22.141 21.328 1 88.38 261 PHE B CA 1
ATOM 4806 C C . PHE B 1 261 ? -27.719 21.141 22.266 1 88.38 261 PHE B C 1
ATOM 4808 O O . PHE B 1 261 ? -28.438 21.516 23.203 1 88.38 261 PHE B O 1
ATOM 4815 N N . ASP B 1 262 ? -27.594 19.906 21.984 1 89.75 262 ASP B N 1
ATOM 4816 C CA . ASP B 1 262 ? -28.312 18.828 22.672 1 89.75 262 ASP B CA 1
ATOM 4817 C C . ASP B 1 262 ? -27.859 18.719 24.125 1 89.75 262 ASP B C 1
ATOM 4819 O O . ASP B 1 262 ? -28.609 18.234 24.969 1 89.75 262 ASP B O 1
ATOM 4823 N N . LYS B 1 263 ? -26.594 19.094 24.594 1 91.19 263 LYS B N 1
ATOM 4824 C CA . LYS B 1 263 ? -26.062 18.922 25.938 1 91.19 263 LYS B CA 1
ATOM 4825 C C . LYS B 1 263 ? -26.312 20.172 26.781 1 91.19 263 LYS B C 1
ATOM 4827 O O . LYS B 1 263 ? -25.891 20.25 27.938 1 91.19 263 LYS B O 1
ATOM 4832 N N . GLY B 1 264 ? -26.875 21.203 26.156 1 91.25 264 GLY B N 1
ATOM 4833 C CA . GLY B 1 264 ? -27.203 22.406 26.891 1 91.25 264 GLY B CA 1
ATOM 4834 C C . GLY B 1 264 ? -26.25 23.547 26.625 1 91.25 264 GLY B C 1
ATOM 4835 O O . GLY B 1 264 ? -25.219 23.359 25.984 1 91.25 264 GLY B O 1
ATOM 4836 N N . PRO B 1 265 ? -26.594 24.672 27.125 1 92.38 265 PRO B N 1
ATOM 4837 C CA . PRO B 1 265 ? -25.797 25.859 26.844 1 92.38 265 PRO B CA 1
ATOM 4838 C C . PRO B 1 265 ? -24.438 25.844 27.547 1 92.38 265 PRO B C 1
ATOM 4840 O O . PRO B 1 265 ? -23.438 26.328 27 1 92.38 265 PRO B O 1
ATOM 4843 N N . ALA B 1 266 ? -24.375 25.344 28.75 1 92.88 266 ALA B N 1
ATOM 4844 C CA . ALA B 1 266 ? -23.109 25.297 29.469 1 92.88 266 ALA B CA 1
ATOM 4845 C C . ALA B 1 266 ? -22.078 24.453 28.719 1 92.88 266 ALA B C 1
ATOM 4847 O O . ALA B 1 266 ? -20.922 24.844 28.578 1 92.88 266 ALA B O 1
ATOM 4848 N N . ALA B 1 267 ? -22.516 23.406 28.266 1 93.69 267 ALA B N 1
ATOM 4849 C CA . ALA B 1 267 ? -21.625 22.516 27.516 1 93.69 267 ALA B CA 1
ATOM 4850 C C . ALA B 1 267 ? -21.203 23.156 26.188 1 93.69 267 ALA B C 1
ATOM 4852 O O . ALA B 1 267 ? -20.062 22.953 25.734 1 93.69 267 ALA B O 1
ATOM 4853 N N . TYR B 1 268 ? -22.125 23.844 25.625 1 93.88 268 TYR B N 1
ATOM 4854 C CA . TYR B 1 268 ? -21.828 24.547 24.391 1 93.88 268 TYR B CA 1
ATOM 4855 C C . TYR B 1 268 ? -20.672 25.531 24.594 1 93.88 268 TYR B C 1
ATOM 4857 O O . TYR B 1 268 ? -19.703 25.531 23.828 1 93.88 268 TYR B O 1
ATOM 4865 N N . TRP B 1 269 ? -20.75 26.297 25.641 1 93.06 269 TRP B N 1
ATOM 4866 C CA . TRP B 1 269 ? -19.734 27.328 25.875 1 93.06 269 TRP B CA 1
ATOM 4867 C C . TRP B 1 269 ? -18.422 26.688 26.344 1 93.06 269 TRP B C 1
ATOM 4869 O O . TRP B 1 269 ? -17.344 27.203 26.047 1 93.06 269 TRP B O 1
ATOM 4879 N N . TRP B 1 270 ? -18.531 25.641 27 1 93.69 270 TRP B N 1
ATOM 4880 C CA . TRP B 1 270 ? -17.312 24.906 27.344 1 93.69 270 TRP B CA 1
ATOM 4881 C C . TRP B 1 270 ? -16.625 24.375 26.094 1 93.69 270 TRP B C 1
ATOM 4883 O O . TRP B 1 270 ? -15.391 24.375 26.016 1 93.69 270 TRP B O 1
ATOM 4893 N N . ALA B 1 271 ? -17.406 23.891 25.219 1 93.38 271 ALA B N 1
ATOM 4894 C CA . ALA B 1 271 ? -16.844 23.375 23.969 1 93.38 271 ALA B CA 1
ATOM 4895 C C . ALA B 1 271 ? -16.219 24.484 23.141 1 93.38 271 ALA B C 1
ATOM 4897 O O . ALA B 1 271 ? -15.117 24.328 22.609 1 93.38 271 ALA B O 1
ATOM 4898 N N . VAL B 1 272 ? -16.891 25.562 23.125 1 93.62 272 VAL B N 1
ATOM 4899 C CA . VAL B 1 272 ? -16.406 26.703 22.344 1 93.62 272 VAL B CA 1
ATOM 4900 C C . VAL B 1 272 ? -15.125 27.266 22.953 1 93.62 272 VAL B C 1
ATOM 4902 O O . VAL B 1 272 ? -14.125 27.438 22.266 1 93.62 272 VAL B O 1
ATOM 4905 N N . THR B 1 273 ? -15.133 27.484 24.203 1 94.94 273 THR B N 1
ATOM 4906 C CA . THR B 1 273 ? -13.961 28.016 24.891 1 94.94 273 THR B CA 1
ATOM 4907 C C . THR B 1 273 ? -12.805 27.016 24.859 1 94.94 273 THR B C 1
ATOM 4909 O O . THR B 1 273 ? -11.648 27.406 24.688 1 94.94 273 THR B O 1
ATOM 4912 N N . GLY B 1 274 ? -13.141 25.844 25.078 1 96 274 GLY B N 1
ATOM 4913 C CA . GLY B 1 274 ? -12.117 24.812 24.984 1 96 274 GLY B CA 1
ATOM 4914 C C . GLY B 1 274 ? -11.445 24.766 23.625 1 96 274 GLY B C 1
ATOM 4915 O O . GLY B 1 274 ? -10.219 24.625 23.547 1 96 274 GLY B O 1
ATOM 4916 N N . ASN B 1 275 ? -12.211 24.844 22.594 1 96.44 275 ASN B N 1
ATOM 4917 C CA . ASN B 1 275 ? -11.656 24.859 21.25 1 96.44 275 ASN B CA 1
ATOM 4918 C C . ASN B 1 275 ? -10.742 26.062 21.031 1 96.44 275 ASN B C 1
ATOM 4920 O O . ASN B 1 275 ? -9.672 25.922 20.438 1 96.44 275 ASN B O 1
ATOM 4924 N N . VAL B 1 276 ? -11.172 27.141 21.5 1 96.81 276 VAL B N 1
ATOM 4925 C CA . VAL B 1 276 ? -10.383 28.359 21.344 1 96.81 276 VAL B CA 1
ATOM 4926 C C . VAL B 1 276 ? -9.008 28.188 21.984 1 96.81 276 VAL B C 1
ATOM 4928 O O . VAL B 1 276 ? -7.98 28.469 21.375 1 96.81 276 VAL B O 1
ATOM 4931 N N . VAL B 1 277 ? -9.008 27.625 23.125 1 96.31 277 VAL B N 1
ATOM 4932 C CA . VAL B 1 277 ? -7.773 27.484 23.891 1 96.31 277 VAL B CA 1
ATOM 4933 C C . VAL B 1 277 ? -6.902 26.391 23.266 1 96.31 277 VAL B C 1
ATOM 4935 O O . VAL B 1 277 ? -5.699 26.578 23.078 1 96.31 277 VAL B O 1
ATOM 4938 N N . THR B 1 278 ? -7.457 25.344 22.953 1 96.88 278 THR B N 1
ATOM 4939 C CA . THR B 1 278 ? -6.684 24.203 22.484 1 96.88 278 THR B CA 1
ATOM 4940 C C . THR B 1 278 ? -6.148 24.453 21.078 1 96.88 278 THR B C 1
ATOM 4942 O O . THR B 1 278 ? -5.02 24.078 20.75 1 96.88 278 THR B O 1
ATOM 4945 N N . TRP B 1 279 ? -6.902 25.078 20.234 1 97.31 279 TRP B N 1
ATOM 4946 C CA . TRP B 1 279 ? -6.406 25.422 18.906 1 97.31 279 TRP B CA 1
ATOM 4947 C C . TRP B 1 279 ? -5.27 26.438 19 1 97.31 279 TRP B C 1
ATOM 4949 O O . TRP B 1 279 ? -4.328 26.391 18.203 1 97.31 279 TRP B O 1
ATOM 4959 N N . GLN B 1 280 ? -5.395 27.328 19.922 1 96.31 280 GLN B N 1
ATOM 4960 C CA . GLN B 1 280 ? -4.305 28.281 20.109 1 96.31 280 GLN B CA 1
ATOM 4961 C C . GLN B 1 280 ? -3.012 27.562 20.5 1 96.31 280 GLN B C 1
ATOM 4963 O O . GLN B 1 280 ? -1.934 27.922 20.031 1 96.31 280 GLN B O 1
ATOM 4968 N N . LEU B 1 281 ? -3.146 26.625 21.344 1 95.25 281 LEU B N 1
ATOM 4969 C CA . LEU B 1 281 ? -1.985 25.828 21.719 1 95.25 281 LEU B CA 1
ATOM 4970 C C . LEU B 1 281 ? -1.413 25.094 20.5 1 95.25 281 LEU B C 1
ATOM 4972 O O . LEU B 1 281 ? -0.194 25.047 20.328 1 95.25 281 LEU B O 1
ATOM 4976 N N . CYS B 1 282 ? -2.26 24.609 19.703 1 95.06 282 CYS B N 1
ATOM 4977 C CA . CYS B 1 282 ? -1.847 23.859 18.516 1 95.06 282 CYS B CA 1
ATOM 4978 C C . CYS B 1 282 ? -1.091 24.766 17.562 1 95.06 282 CYS B C 1
ATOM 4980 O O . CYS B 1 282 ? -0.013 24.406 17.078 1 95.06 282 CYS B O 1
ATOM 4982 N N . PHE B 1 283 ? -1.591 25.922 17.297 1 95.19 283 PHE B N 1
ATOM 4983 C CA . PHE B 1 283 ? -0.971 26.828 16.344 1 95.19 283 PHE B CA 1
ATOM 4984 C C . PHE B 1 283 ? 0.345 27.375 16.875 1 95.19 283 PHE B C 1
ATOM 4986 O O . PHE B 1 283 ? 1.317 27.516 16.141 1 95.19 283 PHE B O 1
ATOM 4993 N N . MET B 1 284 ? 0.312 27.656 18.125 1 93.44 284 MET B N 1
ATOM 4994 C CA . MET B 1 284 ? 1.55 28.141 18.734 1 93.44 284 MET B CA 1
ATOM 4995 C C . MET B 1 284 ? 2.623 27.047 18.719 1 93.44 284 MET B C 1
ATOM 4997 O O . MET B 1 284 ? 3.793 27.328 18.453 1 93.44 284 MET B O 1
ATOM 5001 N N . GLY B 1 285 ? 2.205 25.891 19.062 1 94.25 285 GLY B N 1
ATOM 5002 C CA . GLY B 1 285 ? 3.141 24.766 19 1 94.25 285 GLY B CA 1
ATOM 5003 C C . GLY B 1 285 ? 3.693 24.547 17.594 1 94.25 285 GLY B C 1
ATOM 5004 O O . GLY B 1 285 ? 4.891 24.281 17.438 1 94.25 285 GLY B O 1
ATOM 5005 N N . THR B 1 286 ? 2.846 24.641 16.625 1 93.62 286 THR B N 1
ATOM 5006 C CA . THR B 1 286 ? 3.258 24.453 15.234 1 93.62 286 THR B CA 1
ATOM 5007 C C . THR B 1 286 ? 4.227 25.547 14.805 1 93.62 286 THR B C 1
ATOM 5009 O O . THR B 1 286 ? 5.262 25.266 14.203 1 93.62 286 THR B O 1
ATOM 5012 N N . ALA B 1 287 ? 3.93 26.75 15.109 1 93.56 287 ALA B N 1
ATOM 5013 C CA . ALA B 1 287 ? 4.781 27.875 14.758 1 93.56 287 ALA B CA 1
ATOM 5014 C C . ALA B 1 287 ? 6.152 27.766 15.422 1 93.56 287 ALA B C 1
ATOM 5016 O O . ALA B 1 287 ? 7.18 28 14.781 1 93.56 287 ALA B O 1
ATOM 5017 N N . GLY B 1 288 ? 6.074 27.438 16.672 1 92.94 288 GLY B N 1
ATOM 5018 C CA . GLY B 1 288 ? 7.332 27.266 17.375 1 92.94 288 GLY B CA 1
ATOM 5019 C C . GLY B 1 288 ? 8.188 26.141 16.812 1 92.94 288 GLY B C 1
ATOM 5020 O O . GLY B 1 288 ? 9.406 26.281 16.703 1 92.94 288 GLY B O 1
ATOM 5021 N N . MET B 1 289 ? 7.527 25.125 16.453 1 91.81 289 MET B N 1
ATOM 5022 C CA . MET B 1 289 ? 8.25 23.984 15.898 1 91.81 289 MET B CA 1
ATOM 5023 C C . MET B 1 289 ? 8.867 24.328 14.547 1 91.81 289 MET B C 1
ATOM 5025 O O . MET B 1 289 ? 10.008 23.969 14.266 1 91.81 289 MET B O 1
ATOM 5029 N N . VAL B 1 290 ? 8.148 24.938 13.75 1 92.19 290 VAL B N 1
ATOM 5030 C CA . VAL B 1 290 ? 8.641 25.312 12.43 1 92.19 290 VAL B CA 1
ATOM 5031 C C . VAL B 1 290 ? 9.812 26.281 12.57 1 92.19 290 VAL B C 1
ATOM 5033 O O . VAL B 1 290 ? 10.797 26.188 11.836 1 92.19 290 VAL B O 1
ATOM 5036 N N . PHE B 1 291 ? 9.812 27.219 13.547 1 93.62 291 PHE B N 1
ATOM 5037 C CA . PHE B 1 291 ? 10.867 28.203 13.766 1 93.62 291 PHE B CA 1
ATOM 5038 C C . PHE B 1 291 ? 12.125 27.531 14.312 1 93.62 291 PHE B C 1
ATOM 5040 O O . PHE B 1 291 ? 13.234 27.859 13.891 1 93.62 291 PHE B O 1
ATOM 5047 N N . LEU B 1 292 ? 11.961 26.594 15.188 1 91.56 292 LEU B N 1
ATOM 5048 C CA . LEU B 1 292 ? 13.102 26.016 15.883 1 91.56 292 LEU B CA 1
ATOM 5049 C C . LEU B 1 292 ? 13.711 24.875 15.07 1 91.56 292 LEU B C 1
ATOM 5051 O O . LEU B 1 292 ? 14.898 24.562 15.227 1 91.56 292 LEU B O 1
ATOM 5055 N N . THR B 1 293 ? 12.938 24.312 14.281 1 90.62 293 THR B N 1
ATOM 5056 C CA . THR B 1 293 ? 13.445 23.219 13.477 1 90.62 293 THR B CA 1
ATOM 5057 C C . THR B 1 293 ? 13.281 23.5 11.984 1 90.62 293 THR B C 1
ATOM 5059 O O . THR B 1 293 ? 14.008 24.328 11.422 1 90.62 293 THR B O 1
ATOM 5062 N N . THR B 1 294 ? 12.312 22.812 11.297 1 89.69 294 THR B N 1
ATOM 5063 C CA . THR B 1 294 ? 12 23.016 9.891 1 89.69 294 THR B CA 1
ATOM 5064 C C . THR B 1 294 ? 10.539 22.672 9.602 1 89.69 294 THR B C 1
ATOM 5066 O O . THR B 1 294 ? 9.859 22.078 10.445 1 89.69 294 THR B O 1
ATOM 5069 N N . SER B 1 295 ? 10.141 23.203 8.531 1 91 295 SER B N 1
ATOM 5070 C CA . SER B 1 295 ? 8.781 22.891 8.102 1 91 295 SER B CA 1
ATOM 5071 C C . SER B 1 295 ? 8.586 21.406 7.879 1 91 295 SER B C 1
ATOM 5073 O O . SER B 1 295 ? 7.5 20.859 8.102 1 91 295 SER B O 1
ATOM 5075 N N . VAL B 1 296 ? 9.641 20.703 7.508 1 87.19 296 VAL B N 1
ATOM 5076 C CA . VAL B 1 296 ? 9.578 19.266 7.27 1 87.19 296 VAL B CA 1
ATOM 5077 C C . VAL B 1 296 ? 9.336 18.531 8.586 1 87.19 296 VAL B C 1
ATOM 5079 O O . VAL B 1 296 ? 8.469 17.656 8.672 1 87.19 296 VAL B O 1
ATOM 5082 N N . THR B 1 297 ? 10.039 18.938 9.586 1 88.31 297 THR B N 1
ATOM 5083 C CA . THR B 1 297 ? 9.875 18.312 10.898 1 88.31 297 THR B CA 1
ATOM 5084 C C . THR B 1 297 ? 8.484 18.609 11.461 1 88.31 297 THR B C 1
ATOM 5086 O O . THR B 1 297 ? 7.875 17.75 12.109 1 88.31 297 THR B O 1
ATOM 5089 N N . GLY B 1 298 ? 8.086 19.797 11.203 1 88.75 298 GLY B N 1
ATOM 5090 C CA . GLY B 1 298 ? 6.73 20.141 11.617 1 88.75 298 GLY B CA 1
ATOM 5091 C C . GLY B 1 298 ? 5.672 19.281 10.953 1 88.75 298 GLY B C 1
ATOM 5092 O O . GLY B 1 298 ? 4.742 18.812 11.609 1 88.75 298 GLY B O 1
ATOM 5093 N N . GLY B 1 299 ? 5.848 19.078 9.703 1 90 299 GLY B N 1
ATOM 5094 C CA . GLY B 1 299 ? 4.926 18.234 8.969 1 90 299 GLY B CA 1
ATOM 5095 C C . GLY B 1 299 ? 4.918 16.797 9.469 1 90 299 GLY B C 1
ATOM 5096 O O . GLY B 1 299 ? 3.857 16.188 9.578 1 90 299 GLY B O 1
ATOM 5097 N N . ILE B 1 300 ? 6.047 16.281 9.727 1 91.56 300 ILE B N 1
ATOM 5098 C CA . ILE B 1 300 ? 6.184 14.914 10.234 1 91.56 300 ILE B CA 1
ATOM 5099 C C . ILE B 1 300 ? 5.496 14.797 11.594 1 91.56 300 ILE B C 1
ATOM 5101 O O . ILE B 1 300 ? 4.742 13.852 11.828 1 91.56 300 ILE B O 1
ATOM 5105 N N . CYS B 1 301 ? 5.695 15.781 12.422 1 91.19 301 CYS B N 1
ATOM 5106 C CA . CYS B 1 301 ? 5.105 15.758 13.75 1 91.19 301 CYS B CA 1
ATOM 5107 C C . CYS B 1 301 ? 3.584 15.844 13.672 1 91.19 301 CYS B C 1
ATOM 5109 O O . CYS B 1 301 ? 2.881 15.094 14.359 1 91.19 301 CYS B O 1
ATOM 5111 N N . MET B 1 302 ? 3.146 16.672 12.875 1 91.25 302 MET B N 1
ATOM 5112 C CA . MET B 1 302 ? 1.701 16.828 12.734 1 91.25 302 MET B CA 1
ATOM 5113 C C . MET B 1 302 ? 1.068 15.539 12.211 1 91.25 302 MET B C 1
ATOM 5115 O O . MET B 1 302 ? -0.004 15.141 12.672 1 91.25 302 MET B O 1
ATOM 5119 N N . THR B 1 303 ? 1.722 14.922 11.281 1 93.06 303 THR B N 1
ATOM 5120 C CA . THR B 1 303 ? 1.185 13.688 10.727 1 93.06 303 THR B CA 1
ATOM 5121 C C . THR B 1 303 ? 1.194 12.578 11.781 1 93.06 303 THR B C 1
ATOM 5123 O O . THR B 1 303 ? 0.259 11.781 11.852 1 93.06 303 THR B O 1
ATOM 5126 N N . ALA B 1 304 ? 2.211 12.531 12.547 1 93 304 ALA B N 1
ATOM 5127 C CA . ALA B 1 304 ? 2.268 11.547 13.625 1 93 304 ALA B CA 1
ATOM 5128 C C . ALA B 1 304 ? 1.117 11.742 14.609 1 93 304 ALA B C 1
ATOM 5130 O O . ALA B 1 304 ? 0.564 10.773 15.133 1 93 304 ALA B O 1
ATOM 5131 N N . LEU B 1 305 ? 0.817 12.93 14.797 1 94 305 LEU B N 1
ATOM 5132 C CA . LEU B 1 305 ? -0.267 13.242 15.719 1 94 305 LEU B CA 1
ATOM 5133 C C . LEU B 1 305 ? -1.618 12.867 15.125 1 94 305 LEU B C 1
ATOM 5135 O O . LEU B 1 305 ? -2.572 12.602 15.852 1 94 305 LEU B O 1
ATOM 5139 N N . MET B 1 306 ? -1.661 12.883 13.812 1 93.44 306 MET B N 1
ATOM 5140 C CA . MET B 1 306 ? -2.896 12.453 13.172 1 93.44 306 MET B CA 1
ATOM 5141 C C . MET B 1 306 ? -3.188 10.984 13.477 1 93.44 306 MET B C 1
ATOM 5143 O O . MET B 1 306 ? -4.348 10.586 13.586 1 93.44 306 MET B O 1
ATOM 5147 N N . ALA B 1 307 ? -2.178 10.219 13.664 1 92.25 307 ALA B N 1
ATOM 5148 C CA . ALA B 1 307 ? -2.369 8.828 14.062 1 92.25 307 ALA B CA 1
ATOM 5149 C C . ALA B 1 307 ? -3.021 8.734 15.438 1 92.25 307 ALA B C 1
ATOM 5151 O O . ALA B 1 307 ? -3.863 7.867 15.672 1 92.25 307 ALA B O 1
ATOM 5152 N N . VAL B 1 308 ? -2.66 9.641 16.25 1 93.81 308 VAL B N 1
ATOM 5153 C CA . VAL B 1 308 ? -3.248 9.68 17.594 1 93.81 308 VAL B CA 1
ATOM 5154 C C . VAL B 1 308 ? -4.719 10.078 17.5 1 93.81 308 VAL B C 1
ATOM 5156 O O . VAL B 1 308 ? -5.562 9.547 18.219 1 93.81 308 VAL B O 1
ATOM 5159 N N . ASN B 1 309 ? -4.977 10.938 16.578 1 95.38 309 ASN B N 1
ATOM 5160 C CA . ASN B 1 309 ? -6.355 11.375 16.375 1 95.38 309 ASN B CA 1
ATOM 5161 C C . ASN B 1 309 ? -7.23 10.234 15.859 1 95.38 309 ASN B C 1
ATOM 5163 O O . ASN B 1 309 ? -8.414 10.156 16.188 1 95.38 309 ASN B O 1
ATOM 5167 N N . VAL B 1 310 ? -6.656 9.406 15.055 1 95.44 310 VAL B N 1
ATOM 5168 C CA . VAL B 1 310 ? -7.395 8.258 14.539 1 95.44 310 VAL B CA 1
ATOM 5169 C C . VAL B 1 310 ? -7.836 7.371 15.695 1 95.44 310 VAL B C 1
ATOM 5171 O O . VAL B 1 310 ? -9.016 7.008 15.797 1 95.44 310 VAL B O 1
ATOM 5174 N N . VAL B 1 311 ? -6.945 7.105 16.562 1 94.06 311 VAL B N 1
ATOM 5175 C CA . VAL B 1 311 ? -7.246 6.277 17.719 1 94.06 311 VAL B CA 1
ATOM 5176 C C . VAL B 1 311 ? -8.242 7.004 18.625 1 94.06 311 VAL B C 1
ATOM 5178 O O . VAL B 1 311 ? -9.164 6.383 19.172 1 94.06 311 VAL B O 1
ATOM 5181 N N . GLY B 1 312 ? -8.039 8.266 18.781 1 94.31 312 GLY B N 1
ATOM 5182 C CA . GLY B 1 312 ? -8.961 9.062 19.578 1 94.31 312 GLY B CA 1
ATOM 5183 C C . GLY B 1 312 ? -10.383 9.031 19.062 1 94.31 312 GLY B C 1
ATOM 5184 O O . GLY B 1 312 ? -11.336 8.953 19.844 1 94.31 312 GLY B O 1
ATOM 5185 N N . GLY B 1 313 ? -10.562 9.109 17.75 1 94.5 313 GLY B N 1
ATOM 5186 C CA . GLY B 1 313 ? -11.891 9.039 17.172 1 94.5 313 GLY B CA 1
ATOM 5187 C C . GLY B 1 313 ? -12.594 7.719 17.422 1 94.5 313 GLY B C 1
ATOM 5188 O O . GLY B 1 313 ? -13.789 7.688 17.688 1 94.5 313 GLY B O 1
ATOM 5189 N N . VAL B 1 314 ? -11.844 6.684 17.422 1 93.75 314 VAL B N 1
ATOM 5190 C CA . VAL B 1 314 ? -12.414 5.352 17.609 1 93.75 314 VAL B CA 1
ATOM 5191 C C . VAL B 1 314 ? -12.758 5.141 19.078 1 93.75 314 VAL B C 1
ATOM 5193 O O . VAL B 1 314 ? -13.82 4.621 19.406 1 93.75 314 VAL B O 1
ATOM 5196 N N . VAL B 1 315 ? -11.93 5.598 19.969 1 94.25 315 VAL B N 1
ATOM 5197 C CA . VAL B 1 315 ? -12.086 5.336 21.391 1 94.25 315 VAL B CA 1
ATOM 5198 C C . VAL B 1 315 ? -13.125 6.285 21.984 1 94.25 315 VAL B C 1
ATOM 5200 O O . VAL B 1 315 ? -13.977 5.871 22.781 1 94.25 315 VAL B O 1
ATOM 5203 N N . VAL B 1 316 ? -13.102 7.484 21.594 1 93.81 316 VAL B N 1
ATOM 5204 C CA . VAL B 1 316 ? -13.938 8.5 22.219 1 93.81 316 VAL B CA 1
ATOM 5205 C C . VAL B 1 316 ? -15.312 8.523 21.562 1 93.81 316 VAL B C 1
ATOM 5207 O O . VAL B 1 316 ? -16.328 8.609 22.234 1 93.81 316 VAL B O 1
ATOM 5210 N N . TYR B 1 317 ? -15.391 8.391 20.266 1 94.06 317 TYR B N 1
ATOM 5211 C CA . TYR B 1 317 ? -16.656 8.586 19.562 1 94.06 317 TYR B CA 1
ATOM 5212 C C . TYR B 1 317 ? -17.156 7.277 18.969 1 94.06 317 TYR B C 1
ATOM 5214 O O . TYR B 1 317 ? -18.25 7.227 18.406 1 94.06 317 TYR B O 1
ATOM 5222 N N . GLY B 1 318 ? -16.406 6.242 19.047 1 92.12 318 GLY B N 1
ATOM 5223 C CA . GLY B 1 318 ? -16.844 4.953 18.531 1 92.12 318 GLY B CA 1
ATOM 5224 C C . GLY B 1 318 ? -16.922 4.914 17.031 1 92.12 318 GLY B C 1
ATOM 5225 O O . GLY B 1 318 ? -17.859 4.324 16.469 1 92.12 318 GLY B O 1
ATOM 5226 N N . ASP B 1 319 ? -16.031 5.594 16.344 1 92.56 319 ASP B N 1
ATOM 5227 C CA . ASP B 1 319 ? -16 5.559 14.883 1 92.56 319 ASP B CA 1
ATOM 5228 C C . ASP B 1 319 ? -15.922 4.125 14.367 1 92.56 319 ASP B C 1
ATOM 5230 O O . ASP B 1 319 ? -15.234 3.285 14.961 1 92.56 319 ASP B O 1
ATOM 5234 N N . ASP B 1 320 ? -16.656 3.896 13.289 1 89.81 320 ASP B N 1
ATOM 5235 C CA . ASP B 1 320 ? -16.562 2.592 12.641 1 89.81 320 ASP B CA 1
ATOM 5236 C C . ASP B 1 320 ? -15.156 2.363 12.078 1 89.81 320 ASP B C 1
ATOM 5238 O O . ASP B 1 320 ? -14.594 3.24 11.422 1 89.81 320 ASP B O 1
ATOM 5242 N N . PHE B 1 321 ? -14.664 1.315 12.438 1 91.12 321 PHE B N 1
ATOM 5243 C CA . PHE B 1 321 ? -13.32 0.96 11.984 1 91.12 321 PHE B CA 1
ATOM 5244 C C . PHE B 1 321 ? -13.312 -0.435 11.367 1 91.12 321 PHE B C 1
ATOM 5246 O O . PHE B 1 321 ? -12.844 -1.39 11.992 1 91.12 321 PHE B O 1
ATOM 5253 N N . GLY B 1 322 ? -13.781 -0.499 10.109 1 89.56 322 GLY B N 1
ATOM 5254 C CA . GLY B 1 322 ? -13.891 -1.754 9.383 1 89.56 322 GLY B CA 1
ATOM 5255 C C . GLY B 1 322 ? -12.555 -2.252 8.859 1 89.56 322 GLY B C 1
ATOM 5256 O O . GLY B 1 322 ? -11.531 -1.583 9.008 1 89.56 322 GLY B O 1
ATOM 5257 N N . GLY B 1 323 ? -12.57 -3.424 8.227 1 90.75 323 GLY B N 1
ATOM 5258 C CA . GLY B 1 323 ? -11.359 -4.047 7.719 1 90.75 323 GLY B CA 1
ATOM 5259 C C . GLY B 1 323 ? -10.641 -3.201 6.688 1 90.75 323 GLY B C 1
ATOM 5260 O O . GLY B 1 323 ? -9.414 -3.057 6.742 1 90.75 323 GLY B O 1
ATOM 5261 N N . VAL B 1 324 ? -11.406 -2.652 5.793 1 92.56 324 VAL B N 1
ATOM 5262 C CA . VAL B 1 324 ? -10.82 -1.842 4.734 1 92.56 324 VAL B CA 1
ATOM 5263 C C . VAL B 1 324 ? -10.164 -0.599 5.336 1 92.56 324 VAL B C 1
ATOM 5265 O O . VAL B 1 324 ? -9.086 -0.186 4.902 1 92.56 324 VAL B O 1
ATOM 5268 N N . LYS B 1 325 ? -10.781 0.004 6.332 1 93.12 325 LYS B N 1
ATOM 5269 C CA . LYS B 1 325 ? -10.227 1.176 7.004 1 93.12 325 LYS B CA 1
ATOM 5270 C C . LYS B 1 325 ? -8.953 0.823 7.762 1 93.12 325 LYS B C 1
ATOM 5272 O O . LYS B 1 325 ? -8.031 1.638 7.855 1 93.12 325 LYS B O 1
ATOM 5277 N N . VAL B 1 326 ? -8.883 -0.344 8.305 1 94.12 326 VAL B N 1
ATOM 5278 C CA . VAL B 1 326 ? -7.664 -0.804 8.969 1 94.12 326 VAL B CA 1
ATOM 5279 C C . VAL B 1 326 ? -6.52 -0.87 7.961 1 94.12 326 VAL B C 1
ATOM 5281 O O . VAL B 1 326 ? -5.41 -0.405 8.242 1 94.12 326 VAL B O 1
ATOM 5284 N N . VAL B 1 327 ? -6.781 -1.437 6.809 1 95.44 327 VAL B N 1
ATOM 5285 C CA . VAL B 1 327 ? -5.75 -1.534 5.781 1 95.44 327 VAL B CA 1
ATOM 5286 C C . VAL B 1 327 ? -5.348 -0.136 5.316 1 95.44 327 VAL B C 1
ATOM 5288 O O . VAL B 1 327 ? -4.168 0.136 5.094 1 95.44 327 VAL B O 1
ATOM 5291 N N . ALA B 1 328 ? -6.359 0.709 5.16 1 96.12 328 ALA B N 1
ATOM 5292 C CA . ALA B 1 328 ? -6.055 2.086 4.781 1 96.12 328 ALA B CA 1
ATOM 5293 C C . ALA B 1 328 ? -5.141 2.75 5.805 1 96.12 328 ALA B C 1
ATOM 5295 O O . ALA B 1 328 ? -4.207 3.467 5.441 1 96.12 328 ALA B O 1
ATOM 5296 N N . THR B 1 329 ? -5.391 2.496 7.082 1 95.94 329 THR B N 1
ATOM 5297 C CA . THR B 1 329 ? -4.582 3.057 8.156 1 95.94 329 THR B CA 1
ATOM 5298 C C . THR B 1 329 ? -3.164 2.49 8.125 1 95.94 329 THR B C 1
ATOM 5300 O O . THR B 1 329 ? -2.193 3.225 8.312 1 95.94 329 THR B O 1
ATOM 5303 N N . LEU B 1 330 ? -3.031 1.221 7.855 1 95.88 330 LEU B N 1
ATOM 5304 C CA . LEU B 1 330 ? -1.719 0.591 7.766 1 95.88 330 LEU B CA 1
ATOM 5305 C C . LEU B 1 330 ? -0.934 1.14 6.578 1 95.88 330 LEU B C 1
ATOM 5307 O O . LEU B 1 330 ? 0.277 1.35 6.676 1 95.88 330 LEU B O 1
ATOM 5311 N N . LEU B 1 331 ? -1.634 1.301 5.5 1 96.62 331 LEU B N 1
ATOM 5312 C CA . LEU B 1 331 ? -0.993 1.898 4.336 1 96.62 331 LEU B CA 1
ATOM 5313 C C . LEU B 1 331 ? -0.515 3.314 4.645 1 96.62 331 LEU B C 1
ATOM 5315 O O . LEU B 1 331 ? 0.587 3.701 4.25 1 96.62 331 LEU B O 1
ATOM 5319 N N . CYS B 1 332 ? -1.354 4.051 5.32 1 96.19 332 CYS B N 1
ATOM 5320 C CA . CYS B 1 332 ? -0.98 5.398 5.734 1 96.19 332 CYS B CA 1
ATOM 5321 C C . CYS B 1 332 ? 0.243 5.367 6.645 1 96.19 332 CYS B C 1
ATOM 5323 O O . CYS B 1 332 ? 1.166 6.168 6.477 1 96.19 332 CYS B O 1
ATOM 5325 N N . GLY B 1 333 ? 0.215 4.477 7.578 1 95.88 333 GLY B N 1
ATOM 5326 C CA . GLY B 1 333 ? 1.36 4.32 8.461 1 95.88 333 GLY B CA 1
ATOM 5327 C C . GLY B 1 333 ? 2.633 3.939 7.727 1 95.88 333 GLY B C 1
ATOM 5328 O O . GLY B 1 333 ? 3.701 4.488 8 1 95.88 333 GLY B O 1
ATOM 5329 N N . TRP B 1 334 ? 2.51 3.02 6.777 1 95.88 334 TRP B N 1
ATOM 5330 C CA . TRP B 1 334 ? 3.67 2.602 5.996 1 95.88 334 TRP B CA 1
ATOM 5331 C C . TRP B 1 334 ? 4.152 3.732 5.09 1 95.88 334 TRP B C 1
ATOM 5333 O O . TRP B 1 334 ? 5.352 3.867 4.844 1 95.88 334 TRP B O 1
ATOM 5343 N N . GLY B 1 335 ? 3.199 4.484 4.523 1 95.44 335 GLY B N 1
ATOM 5344 C CA . GLY B 1 335 ? 3.582 5.672 3.775 1 95.44 335 GLY B CA 1
ATOM 5345 C C . GLY B 1 335 ? 4.328 6.691 4.617 1 95.44 335 GLY B C 1
ATOM 5346 O O . GLY B 1 335 ? 5.312 7.281 4.16 1 95.44 335 GLY B O 1
ATOM 5347 N N . PHE B 1 336 ? 3.898 6.887 5.867 1 95.56 336 PHE B N 1
ATOM 5348 C CA . PHE B 1 336 ? 4.566 7.777 6.809 1 95.56 336 PHE B CA 1
ATOM 5349 C C . PHE B 1 336 ? 5.996 7.316 7.066 1 95.56 336 PHE B C 1
ATOM 5351 O O . PHE B 1 336 ? 6.926 8.125 7.047 1 95.56 336 PHE B O 1
ATOM 5358 N N . CYS B 1 337 ? 6.168 6.023 7.25 1 93.56 337 CYS B N 1
ATOM 5359 C CA . CYS B 1 337 ? 7.492 5.457 7.484 1 93.56 337 CYS B CA 1
ATOM 5360 C C . CYS B 1 337 ? 8.391 5.656 6.27 1 93.56 337 CYS B C 1
ATOM 5362 O O . CYS B 1 337 ? 9.578 5.953 6.41 1 93.56 337 CYS B O 1
ATOM 5364 N N . SER B 1 338 ? 7.766 5.461 5.137 1 94.31 338 SER B N 1
ATOM 5365 C CA . SER B 1 338 ? 8.531 5.656 3.91 1 94.31 338 SER B CA 1
ATOM 5366 C C . SER B 1 338 ? 8.992 7.102 3.771 1 94.31 338 SER B C 1
ATOM 5368 O O . SER B 1 338 ? 10.102 7.359 3.307 1 94.31 338 SER B O 1
ATOM 5370 N N . TYR B 1 339 ? 8.156 8.055 4.195 1 93.5 339 TYR B N 1
ATOM 5371 C CA . TYR B 1 339 ? 8.508 9.477 4.141 1 93.5 339 TYR B CA 1
ATOM 5372 C C . TYR B 1 339 ? 9.672 9.781 5.074 1 93.5 339 TYR B C 1
ATOM 5374 O O . TYR B 1 339 ? 10.641 10.43 4.668 1 93.5 339 TYR B O 1
ATOM 5382 N N . VAL B 1 340 ? 9.562 9.344 6.254 1 91.69 340 VAL B N 1
ATOM 5383 C CA . VAL B 1 340 ? 10.578 9.625 7.266 1 91.69 340 VAL B CA 1
ATOM 5384 C C . VAL B 1 340 ? 11.906 8.992 6.852 1 91.69 340 VAL B C 1
ATOM 5386 O O . VAL B 1 340 ? 12.961 9.617 6.961 1 91.69 340 VAL B O 1
ATOM 5389 N N . TYR B 1 341 ? 11.781 7.793 6.301 1 90.75 341 TYR B N 1
ATOM 5390 C CA . TYR B 1 341 ? 12.992 7.109 5.852 1 90.75 341 TYR B CA 1
ATOM 5391 C C . TYR B 1 341 ? 13.617 7.836 4.664 1 90.75 341 TYR B C 1
ATOM 5393 O O . TYR B 1 341 ? 14.844 7.953 4.578 1 90.75 341 TYR B O 1
ATOM 5401 N N . GLY B 1 342 ? 12.797 8.227 3.785 1 88.19 342 GLY B N 1
ATOM 5402 C CA . GLY B 1 342 ? 13.305 8.977 2.646 1 88.19 342 GLY B CA 1
ATOM 5403 C C . GLY B 1 342 ? 14.008 10.258 3.041 1 88.19 342 GLY B C 1
ATOM 5404 O O . GLY B 1 342 ? 15.062 10.586 2.494 1 88.19 342 GLY B O 1
ATOM 5405 N N . MET B 1 343 ? 13.414 10.953 3.975 1 85.81 343 MET B N 1
ATOM 5406 C CA . MET B 1 343 ? 14.016 12.203 4.441 1 85.81 343 MET B CA 1
ATOM 5407 C C . MET B 1 343 ? 15.305 11.922 5.211 1 85.81 343 MET B C 1
ATOM 5409 O O . MET B 1 343 ? 16.266 12.68 5.102 1 85.81 343 MET B O 1
ATOM 5413 N N . TYR B 1 344 ? 15.289 10.883 5.906 1 85.31 344 TYR B N 1
ATOM 5414 C CA . TYR B 1 344 ? 16.484 10.477 6.637 1 85.31 344 TYR B CA 1
ATOM 5415 C C . TYR B 1 344 ? 17.625 10.156 5.68 1 85.31 344 TYR B C 1
ATOM 5417 O O . TYR B 1 344 ? 18.766 10.562 5.91 1 85.31 344 TYR B O 1
ATOM 5425 N N . MET B 1 345 ? 17.359 9.469 4.664 1 86.44 345 MET B N 1
ATOM 5426 C CA . MET B 1 345 ? 18.375 9.109 3.684 1 86.44 345 MET B CA 1
ATOM 5427 C C . MET B 1 345 ? 18.891 10.344 2.953 1 86.44 345 MET B C 1
ATOM 5429 O O . MET B 1 345 ? 20.078 10.438 2.656 1 86.44 345 MET B O 1
ATOM 5433 N N . LYS B 1 346 ? 18.016 11.195 2.705 1 83.31 346 LYS B N 1
ATOM 5434 C CA . LYS B 1 346 ? 18.422 12.438 2.057 1 83.31 346 LYS B CA 1
ATOM 5435 C C . LYS B 1 346 ? 19.375 13.227 2.938 1 83.31 346 LYS B C 1
ATOM 5437 O O . LYS B 1 346 ? 20.391 13.75 2.453 1 83.31 346 LYS B O 1
ATOM 5442 N N . MET B 1 347 ? 19.094 13.328 4.156 1 81.38 347 MET B N 1
ATOM 5443 C CA . MET B 1 347 ? 19.953 14.039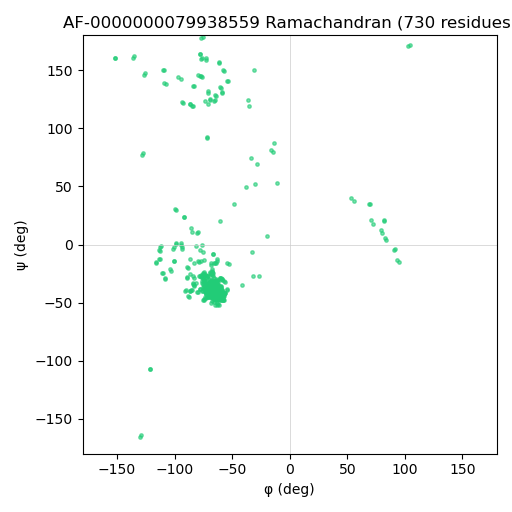 5.098 1 81.38 347 MET B CA 1
ATOM 5444 C C . MET B 1 347 ? 21.297 13.352 5.234 1 81.38 347 MET B C 1
ATOM 5446 O O . MET B 1 347 ? 22.328 14.016 5.336 1 81.38 347 MET B O 1
ATOM 5450 N N . LYS B 1 348 ? 21.203 12.125 5.23 1 83.19 348 LYS B N 1
ATOM 5451 C CA . LYS B 1 348 ? 22.438 11.352 5.328 1 83.19 348 LYS B CA 1
ATOM 5452 C C . LYS B 1 348 ? 23.328 11.57 4.098 1 83.19 348 LYS B C 1
ATOM 5454 O O . LYS B 1 348 ? 24.531 11.742 4.223 1 83.19 348 LYS B O 1
ATOM 5459 N N . ASP B 1 349 ? 22.703 11.492 3.016 1 82.44 349 ASP B N 1
ATOM 5460 C CA . ASP B 1 349 ? 23.438 11.734 1.776 1 82.44 349 ASP B CA 1
ATOM 5461 C C . ASP B 1 349 ? 24.047 13.133 1.762 1 82.44 349 ASP B C 1
ATOM 5463 O O . ASP B 1 349 ? 25.172 13.32 1.302 1 82.44 349 ASP B O 1
ATOM 5467 N N . GLU B 1 350 ? 23.359 14.094 2.203 1 79.75 350 GLU B N 1
ATOM 5468 C CA . GLU B 1 350 ? 23.844 15.469 2.244 1 79.75 350 GLU B CA 1
ATOM 5469 C C . GLU B 1 350 ? 25 15.617 3.225 1 79.75 350 GLU B C 1
ATOM 5471 O O . GLU B 1 350 ? 25.953 16.344 2.955 1 79.75 350 GLU B O 1
ATOM 5476 N N . ARG B 1 351 ? 24.906 14.945 4.246 1 81.31 351 ARG B N 1
ATOM 5477 C CA . ARG B 1 351 ? 25.984 14.984 5.234 1 81.31 351 ARG B CA 1
ATOM 5478 C C . ARG B 1 351 ? 27.25 14.336 4.684 1 81.31 351 ARG B C 1
ATOM 5480 O O . ARG B 1 351 ? 28.359 14.836 4.914 1 81.31 351 ARG B O 1
ATOM 5487 N N . GLU B 1 352 ? 27.062 13.305 4.031 1 83 352 GLU B N 1
ATOM 5488 C CA . GLU B 1 352 ? 28.203 12.617 3.441 1 83 352 GLU B CA 1
ATOM 5489 C C . GLU B 1 352 ? 28.844 13.461 2.338 1 83 352 GLU B C 1
ATOM 5491 O O . GLU B 1 352 ? 30.062 13.523 2.229 1 83 352 GLU B O 1
ATOM 5496 N N . ARG B 1 353 ? 28.062 14.047 1.607 1 80.19 353 ARG B N 1
ATOM 5497 C CA . ARG B 1 353 ? 28.578 14.93 0.564 1 80.19 353 ARG B CA 1
ATOM 5498 C C . ARG B 1 353 ? 29.312 16.125 1.169 1 80.19 353 ARG B C 1
ATOM 5500 O O . ARG B 1 353 ? 30.359 16.531 0.656 1 80.19 353 ARG B O 1
ATOM 5507 N N . ALA B 1 354 ? 28.781 16.609 2.195 1 79.62 354 ALA B N 1
ATOM 5508 C CA . ALA B 1 354 ? 29.406 17.75 2.881 1 79.62 354 ALA B CA 1
ATOM 5509 C C . ALA B 1 354 ? 30.75 17.344 3.484 1 79.62 354 ALA B C 1
ATOM 5511 O O . ALA B 1 354 ? 31.703 18.125 3.455 1 79.62 354 ALA B O 1
ATOM 5512 N N . LYS B 1 355 ? 30.828 16.203 3.914 1 81.69 355 LYS B N 1
ATOM 5513 C CA . LYS B 1 355 ? 32.094 15.695 4.461 1 81.69 355 LYS B CA 1
ATOM 5514 C C . LYS B 1 355 ? 33.125 15.531 3.365 1 81.69 355 LYS B C 1
ATOM 5516 O O . LYS B 1 355 ? 34.281 15.875 3.555 1 81.69 355 LYS B O 1
ATOM 5521 N N . ILE B 1 356 ? 32.688 14.992 2.324 1 80.38 356 ILE B N 1
ATOM 5522 C CA . ILE B 1 356 ? 33.594 14.781 1.204 1 80.38 356 ILE B CA 1
ATOM 5523 C C . ILE B 1 356 ? 34.094 16.125 0.701 1 80.38 356 ILE B C 1
ATOM 5525 O O . ILE B 1 356 ? 35.281 16.281 0.417 1 80.38 356 ILE B O 1
ATOM 5529 N N . ASN B 1 357 ? 33.25 17.031 0.672 1 75.06 357 ASN B N 1
ATOM 5530 C CA . ASN B 1 357 ? 33.625 18.359 0.209 1 75.06 357 ASN B CA 1
ATOM 5531 C C . ASN B 1 357 ? 34.562 19.047 1.197 1 75.06 357 ASN B C 1
ATOM 5533 O O . ASN B 1 357 ? 35.469 19.75 0.792 1 75.06 357 ASN B O 1
ATOM 5537 N N . ASN B 1 358 ? 34.312 18.844 2.381 1 75.31 358 ASN B N 1
ATOM 5538 C CA . ASN B 1 358 ? 35.188 19.391 3.396 1 75.31 358 ASN B CA 1
ATOM 5539 C C . ASN B 1 358 ? 36.562 18.734 3.354 1 75.31 358 ASN B C 1
ATOM 5541 O O . ASN B 1 358 ? 37.594 19.406 3.555 1 75.31 358 ASN B O 1
ATOM 5545 N N . ASP B 1 359 ? 36.625 17.531 3.117 1 72.31 359 ASP B N 1
ATOM 5546 C CA . ASP B 1 359 ? 37.875 16.812 3.021 1 72.31 359 ASP B CA 1
ATOM 5547 C C . ASP B 1 359 ? 38.656 17.25 1.79 1 72.31 359 ASP B C 1
ATOM 5549 O O . ASP B 1 359 ? 39.875 17.406 1.855 1 72.31 359 ASP B O 1
ATOM 5553 N N . ILE B 1 360 ? 38.031 17.422 0.815 1 72.56 360 ILE B N 1
ATOM 5554 C CA . ILE B 1 360 ? 38.688 17.906 -0.398 1 72.56 360 ILE B CA 1
ATOM 5555 C C . ILE B 1 360 ? 39.156 19.328 -0.19 1 72.56 360 ILE B C 1
ATOM 5557 O O . ILE B 1 360 ? 40.25 19.688 -0.608 1 72.56 360 ILE B O 1
ATOM 5561 N N . GLY B 1 361 ? 38.312 20.109 0.439 1 64.69 361 GLY B N 1
ATOM 5562 C CA . GLY B 1 361 ? 38.688 21.469 0.746 1 64.69 361 GLY B CA 1
ATOM 5563 C C . GLY B 1 361 ? 39.938 21.547 1.641 1 64.69 361 GLY B C 1
ATOM 5564 O O . GLY B 1 361 ? 40.812 22.375 1.425 1 64.69 361 GLY B O 1
ATOM 5565 N N . HIS B 1 362 ? 40.031 20.719 2.469 1 70.81 362 HIS B N 1
ATOM 5566 C CA . HIS B 1 362 ? 41.188 20.672 3.354 1 70.81 362 HIS B CA 1
ATOM 5567 C C . HIS B 1 362 ? 42.438 20.188 2.609 1 70.81 362 HIS B C 1
ATOM 5569 O O . HIS B 1 362 ? 43.531 20.688 2.854 1 70.81 362 HIS B O 1
ATOM 5575 N N . GLU B 1 363 ? 42.344 19.266 1.838 1 66.19 363 GLU B N 1
ATOM 5576 C CA . GLU B 1 363 ? 43.5 18.766 1.069 1 66.19 363 GLU B CA 1
ATOM 5577 C C . GLU B 1 363 ? 44.031 19.844 0.118 1 66.19 363 GLU B C 1
ATOM 5579 O O . GLU B 1 363 ? 45.219 19.953 -0.085 1 66.19 363 GLU B O 1
ATOM 5584 N N . MET B 1 364 ? 43.25 20.625 -0.33 1 66.44 364 MET B N 1
ATOM 5585 C CA . MET B 1 364 ? 43.656 21.688 -1.234 1 66.44 364 MET B CA 1
ATOM 5586 C C . MET B 1 364 ? 44.375 22.812 -0.469 1 66.44 364 MET B C 1
ATOM 5588 O O . MET B 1 364 ? 45.188 23.531 -1.034 1 66.44 364 MET B O 1
ATOM 5592 N N . THR B 1 365 ? 44 22.922 0.727 1 60.94 365 THR B N 1
ATOM 5593 C CA . THR B 1 365 ? 44.688 23.953 1.51 1 60.94 365 THR B CA 1
ATOM 5594 C C . THR B 1 365 ? 46.062 23.484 1.98 1 60.94 365 THR B C 1
ATOM 5596 O O . THR B 1 365 ? 46.875 24.281 2.402 1 60.94 365 THR B O 1
ATOM 5599 N N . GLN B 1 366 ? 46.375 22.312 1.954 1 51.41 366 GLN B N 1
ATOM 5600 C CA . GLN B 1 366 ? 47.656 21.781 2.393 1 51.41 366 GLN B CA 1
ATOM 5601 C C . GLN B 1 366 ? 48.625 21.656 1.223 1 51.41 366 GLN B C 1
ATOM 5603 O O . GLN B 1 366 ? 49.812 21.359 1.42 1 51.41 366 GLN B O 1
ATOM 5608 N N . VAL B 1 367 ? 48.188 22.047 0.098 1 42.97 367 VAL B N 1
ATOM 5609 C CA . VAL B 1 367 ? 49.125 22.172 -1.014 1 42.97 367 VAL B CA 1
ATOM 5610 C C . VAL B 1 367 ? 49.438 23.641 -1.27 1 42.97 367 VAL B C 1
ATOM 5612 O O . VAL B 1 367 ? 48.531 24.469 -1.288 1 42.97 367 VAL B O 1
#

Organism: Actinidia chinensis var. chinensis (NCBI:txid1590841)

Sequence (734 aa):
MENAPQAQAQAETASSTQNHTHKETKTTSKIYMLLLGINYLCLFVGSVTSTLLSKFYFIHKGSSRWVSTWVQSAGFPLLLPLIYFLFRSTGRRPFTGFTSYLLVMSFTIGLLLGLNNLLFSVGTSYLPVSTSSLLLSSQLAFNLVLSAVIVKTKISYQNLNCVVLLTMSSTLLALSSSVDRPPGLTRGKYFIGFFSTIAAGLMFALYLPVMERVYRRVDCYAMVVEMQLVMEAAATVLATAGMAAAGGGFSDMRRESLEGFDKGPAAYWWAVTGNVVTWQLCFMGTAGMVFLTTSVTGGICMTALMAVNVVGGVVVYGDDFGGVKVVATLLCGWGFCSYVYGMYMKMKDERERAKINNDIGHEMTQVMENAPQAQAQAETASSTQNHTHKETKTTSKIYMLLLGINYLCLFVGSVTSTLLSKFYFIHKGSSRWVSTWVQSAGFPLLLPLIYFLFRSTGRRPFTGFTSYLLVMSFTIGLLLGLNNLLFSVGTSYLPVSTSSLLLSSQLAFNLVLSAVIVKTKISYQNLNCVVLLTMSSTLLALSSSVDRPPGLTRGKYFIGFFSTIAAGLMFALYLPVMERVYRRVDCYAMVVEMQLVMEAAATVLATAGMAAAGGGFSDMRRESLEGFDKGPAAYWWAVTGNVVTWQLCFMGTAGMVFLTTSVTGGICMTALMAVNVVGGVVVYGDDFGGVKVVATLLCGWGFCSYVYGMYMKMKDERERAKINNDIGHEMTQV

InterPro domains:
  IPR030182 Purine permease, plant [PF16913] (35-348)
  IPR030182 Purine permease, plant [PTHR31376] (22-351)
  IPR037185 Multidrug transporter EmrE superfamily [SSF103481] (74-178)

Secondary structure (DSSP, 8-state):
---HHHHHHHHHHHHHHHHHH--------HHHHHHHHHHHHHHHHHHHHHHHHHHHHHHTT---HHHHHHHHHTTGGGHHHHHHHHHHHHTPPTTTT--HHHHHHHHHHHHHHHHHHHHHHHHHHHS-HHHHHHHHTTHHHHHHHHHHHHS-PPPPHHHHHHHHHHHHHHHHHHHTHHHHSPTT--HHHHHHHHHHHHHHHHHHHHHHHHHHHHHTT--SHHHHHHHHHHHHHHHHHHHHHHHHHTT--HHHHHHIIIII-TT-HHHHHHHHHHHHHHHHHHHHHHHHHHHHS-HHHHHHHHHHHHHHHHHHHHHHH-----HHHHHHHHHHHHHHHHHHHHHHHHHHHHHHHHHHHHHHHHHHH--/---HHHHHHHHHHHHHHHHHHS-S-S---HHHHHHHHHHHHHHHHHHHHHHHHHHHHHHTT---HHHHHHHHHTTGGGHHHHHHHHHHHH-PPTTTT--HHHHHHHHHHHHHHHHHHHHHHHHHHHS-HHHHHHHHTTHHHHHHHHHHHHS-PPPPHHHHHHHHHHHHHHHHHHHTHHHHSPTT--HHHHHHHHHHHHHHHHHHHHHHHHHHHHHTT--SHHHHHHHHHHHHHHHHHHHHHHHHHTT--HHHHHHIIIII-TT-HHHHHHHHHHHHHHHHHHHHHHHHHHHHS-HHHHHHHHHHHHHHHHHHHHHHH-----HHHHHHHHHHHHHHHHHHHHHHHHHHHHHHHHHHHHHHHHHHH--

Nearest PDB structures (foldseek):
  6xbo-assembly1_A  TM=6.575E-01  e=8.103E-06  Mus musculus
  6i1r-assembly1_B  TM=5.928E-01  e=1.484E-05  Zea mays
  6i1z-assembly1_A  TM=6.298E-01  e=3.681E-05  Zea mays
  6i1r-assembly1_A  TM=5.922E-01  e=1.843E-05  Zea mays
  5i20-assembly5_E  TM=6.433E-01  e=1.039E-04  Ancylobacter novellus DSM 506

pLDDT: mean 86.47, std 16.15, range [24.31, 97.88]